Protein AF-A0A8H7QSV6-F1 (afdb_monomer_lite)

Secondary structure (DSSP, 8-state):
----HHHHHHTGGGSHHHHHHHHHHHHHHHHHHHHHHHHHHHHHHHHHHHHHHHHHHHHHHHHHHHHHHHHHHHHHHHHHHHHHHHHHHHHHHHHHHHHHHHHHHHHHHHHHHHHHHHHHHHHHH--S-TTTHHHHHHTT--S-S---S-HHHHHHHHHHHHHHHHHHSHHHHHHHHHHHHHHHHHHHHHHHHS--PPP----S------S-S---HHHHHHHHHHHHHHHHHHHHHHHHHHHHHHHHHHHHHHHHHHHHHHHHHHHHHHHHHHHHS---HHHHHHHHHHHHHHH-S--------HHHHHHHHHT-HHHHHHHHHHHHHHHHHHHHHHHHHHHHHHHHHHHHHHHHHHHHHHHHHHHHHHHHHHHHHHHHHHHHHHHHHHHHHHHHHHHHHHHHHHHHHHHHHHHHHHHHHHTTSTTHHHHHHHHIIIIIHHHHHHHHHHHHHHHHHTT--

Foldseek 3Di:
DDDDLVVLLVCLLVDPLNVLLVVVLVVLVVVLVVLVVVLVVVLVVLVVVQVVLLVVLLCLLCVLVVVLVVVQVVLLVVLVVLLVVQLVVLVVVLVVVLVVVVVVLVVVLVVVVCVLVVVVVVVVVPPDDCPVVCVVVCVVVVDDPDPDDDVVVVSVLLVVLSVVCSVPCPVVVNCLSVVLSVVLNVLSCVLRVPDHAPPLPDDPPSPSPDPGLADSVVLSVLSVVLSVVLVVLSVVLSVVSVVVSVVSSVVSSVVSVQLVVLLVVLVVVVVVVVVPDDDDPVVVVVSVVSNVVSNDPDDPDDDPDPVSVVVVVCVPVVNVSVVVSVVVVVVSVVVSVVVSVVSSVVSVVVSVVVVVVSVCSSCVPSVVSSVVSVVSSVVSSVSRVVSSLCSSLVSLLVSLVSVLVSLVVVVVVVLVSLCVSCNPHPCSVVVVVVCCVPPVVVSVVSSVVSVVSNVVSVVVD

Structure (mmCIF, N/CA/C/O backbone):
data_AF-A0A8H7QSV6-F1
#
_entry.id   AF-A0A8H7QSV6-F1
#
loop_
_atom_site.group_PDB
_atom_site.id
_atom_site.type_symbol
_atom_site.label_atom_id
_atom_site.label_alt_id
_atom_site.label_comp_id
_atom_site.label_asym_id
_atom_site.label_entity_id
_atom_site.label_seq_id
_atom_site.pdbx_PDB_ins_code
_atom_site.Cartn_x
_atom_site.Cartn_y
_atom_site.Cartn_z
_atom_site.occupancy
_atom_site.B_iso_or_equiv
_atom_site.auth_seq_id
_atom_site.auth_comp_id
_atom_site.auth_asym_id
_atom_site.auth_atom_id
_atom_site.pdbx_PDB_model_num
ATOM 1 N N . MET A 1 1 ? 55.128 -10.034 -59.366 1.00 36.50 1 MET A N 1
ATOM 2 C CA . MET A 1 1 ? 53.796 -10.329 -59.939 1.00 36.50 1 MET A CA 1
ATOM 3 C C . MET A 1 1 ? 52.989 -9.040 -59.970 1.00 36.50 1 MET A C 1
ATOM 5 O O . MET A 1 1 ? 52.664 -8.519 -58.913 1.00 36.50 1 MET A O 1
ATOM 9 N N . GLN A 1 2 ? 52.756 -8.463 -61.151 1.00 49.97 2 GLN A N 1
ATOM 10 C CA . GLN A 1 2 ? 51.868 -7.305 -61.301 1.00 49.97 2 GLN A CA 1
ATOM 11 C C . GLN A 1 2 ? 50.429 -7.823 -61.292 1.00 49.97 2 GLN A C 1
ATOM 13 O O . GLN A 1 2 ? 50.013 -8.460 -62.254 1.00 49.97 2 GLN A O 1
ATOM 18 N N . THR A 1 3 ? 49.705 -7.591 -60.197 1.00 59.19 3 THR A N 1
ATOM 19 C CA . THR A 1 3 ? 48.263 -7.856 -60.136 1.00 59.19 3 THR A CA 1
ATOM 20 C C . THR A 1 3 ? 47.551 -7.072 -61.230 1.00 59.19 3 THR A C 1
ATOM 22 O O . THR A 1 3 ? 47.857 -5.893 -61.458 1.00 59.19 3 THR A O 1
ATOM 25 N N . THR A 1 4 ? 46.637 -7.727 -61.942 1.00 71.88 4 THR A N 1
ATOM 26 C CA . THR A 1 4 ? 45.906 -7.091 -63.041 1.00 71.88 4 THR A CA 1
ATOM 27 C C . THR A 1 4 ? 44.959 -6.014 -62.496 1.00 71.88 4 THR A C 1
ATOM 29 O O . THR A 1 4 ? 44.537 -6.049 -61.339 1.00 71.88 4 THR A O 1
ATOM 32 N N . LEU A 1 5 ? 44.626 -5.005 -63.308 1.00 72.06 5 LEU A N 1
ATOM 33 C CA . LEU A 1 5 ? 43.745 -3.905 -62.886 1.00 72.06 5 LEU A CA 1
ATOM 34 C C . LEU A 1 5 ? 42.380 -4.421 -62.385 1.00 72.06 5 LEU A C 1
ATOM 36 O O . LEU A 1 5 ? 41.827 -3.885 -61.427 1.00 72.06 5 LEU A O 1
ATOM 40 N N . ASN A 1 6 ? 41.886 -5.502 -62.994 1.00 76.69 6 ASN A N 1
ATOM 41 C CA . ASN A 1 6 ? 40.630 -6.152 -62.629 1.00 76.69 6 ASN A CA 1
ATOM 42 C C . ASN A 1 6 ? 40.691 -6.791 -61.233 1.00 76.69 6 ASN A C 1
ATOM 44 O O . ASN A 1 6 ? 39.751 -6.632 -60.459 1.00 76.69 6 ASN A O 1
ATOM 48 N N . GLU A 1 7 ? 41.807 -7.431 -60.869 1.00 79.19 7 GLU A N 1
ATOM 49 C CA . GLU A 1 7 ? 42.018 -7.974 -59.517 1.00 79.19 7 GLU A CA 1
ATOM 50 C C . GLU A 1 7 ? 42.011 -6.866 -58.456 1.00 79.19 7 GLU A C 1
ATOM 52 O O . GLU A 1 7 ? 41.435 -7.028 -57.383 1.00 79.19 7 GLU A O 1
ATOM 57 N N . ARG A 1 8 ? 42.600 -5.701 -58.762 1.00 75.38 8 ARG A N 1
ATOM 58 C CA . ARG A 1 8 ? 42.625 -4.556 -57.835 1.00 75.38 8 ARG A CA 1
ATOM 59 C C . ARG A 1 8 ? 41.249 -3.924 -57.638 1.00 75.38 8 ARG A C 1
ATOM 61 O O . ARG A 1 8 ? 40.954 -3.485 -56.533 1.00 75.38 8 ARG A O 1
ATOM 68 N N . TYR A 1 9 ? 40.404 -3.899 -58.669 1.00 79.69 9 TYR A N 1
ATOM 69 C CA . TYR A 1 9 ? 39.012 -3.463 -58.524 1.00 79.69 9 TYR A CA 1
ATOM 70 C C . TYR A 1 9 ? 38.166 -4.467 -57.742 1.00 79.69 9 TYR A C 1
ATOM 72 O O . TYR A 1 9 ? 37.384 -4.056 -56.890 1.00 79.69 9 TYR A O 1
ATOM 80 N N . ALA A 1 10 ? 38.362 -5.768 -57.971 1.00 80.50 10 ALA A N 1
ATOM 81 C CA . ALA A 1 10 ? 37.677 -6.814 -57.213 1.00 80.50 10 ALA A CA 1
ATOM 82 C C . ALA A 1 10 ? 38.023 -6.780 -55.711 1.00 80.50 10 ALA A C 1
ATOM 84 O O . ALA A 1 10 ? 37.193 -7.148 -54.886 1.00 80.50 10 ALA A O 1
ATOM 85 N N . LEU A 1 11 ? 39.218 -6.299 -55.354 1.00 82.38 11 LEU A N 1
ATOM 86 C CA . LEU A 1 11 ? 39.685 -6.133 -53.972 1.00 82.38 11 LEU A CA 1
ATOM 87 C C . LEU A 1 11 ? 39.457 -4.722 -53.399 1.00 82.38 11 LEU A C 1
ATOM 89 O O . LEU A 1 11 ? 39.794 -4.481 -52.243 1.00 82.38 11 LEU A O 1
ATOM 93 N N . ALA A 1 12 ? 38.877 -3.786 -54.160 1.00 77.31 12 ALA A N 1
ATOM 94 C CA . ALA A 1 12 ? 38.715 -2.394 -53.721 1.00 77.31 12 ALA A CA 1
ATOM 95 C C . ALA A 1 12 ? 37.784 -2.246 -52.501 1.00 77.31 12 ALA A C 1
ATOM 97 O O . ALA A 1 12 ? 37.922 -1.295 -51.733 1.00 77.31 12 ALA A O 1
ATOM 98 N N . TRP A 1 13 ? 36.864 -3.196 -52.305 1.00 79.06 13 TRP A N 1
ATOM 99 C CA . TRP A 1 13 ? 35.974 -3.246 -51.143 1.00 79.06 13 TRP A CA 1
ATOM 100 C C . TRP A 1 13 ? 36.637 -3.835 -49.891 1.00 79.06 13 TRP A C 1
ATOM 102 O O . TRP A 1 13 ? 36.079 -3.689 -48.810 1.00 79.06 13 TRP A O 1
ATOM 112 N N . LEU A 1 14 ? 37.801 -4.483 -50.010 1.00 81.81 14 LEU A N 1
ATOM 113 C CA . LEU A 1 14 ? 38.528 -5.120 -48.903 1.00 81.81 14 LEU A CA 1
ATOM 114 C C . LEU A 1 14 ? 39.577 -4.174 -48.281 1.00 81.81 14 LEU A C 1
ATOM 116 O O . LEU A 1 14 ? 40.577 -4.605 -47.709 1.00 81.81 14 LEU A O 1
ATOM 120 N N . GLU A 1 15 ? 39.392 -2.866 -48.442 1.00 81.88 15 GLU A N 1
ATOM 121 C CA . GLU A 1 15 ? 40.263 -1.865 -47.839 1.00 81.88 15 GLU A CA 1
ATOM 122 C C . GLU A 1 15 ? 40.109 -1.853 -46.304 1.00 81.88 15 GLU A C 1
ATOM 124 O O . GLU A 1 15 ? 39.052 -2.149 -45.752 1.00 81.88 15 GLU A O 1
ATOM 129 N N . ILE A 1 16 ? 41.157 -1.457 -45.582 1.00 79.75 16 ILE A N 1
ATOM 130 C CA . ILE A 1 16 ? 41.130 -1.332 -44.113 1.00 79.75 16 ILE A CA 1
ATOM 131 C C . ILE A 1 16 ? 39.968 -0.424 -43.656 1.00 79.75 16 ILE A C 1
ATOM 133 O O . ILE A 1 16 ? 39.284 -0.723 -42.676 1.00 79.75 16 ILE A O 1
ATOM 137 N N . SER A 1 17 ? 39.698 0.644 -44.412 1.00 77.62 17 SER A N 1
ATOM 138 C CA . SER A 1 17 ? 38.621 1.604 -44.162 1.00 77.62 17 SER A CA 1
ATOM 139 C C . SER A 1 17 ? 37.228 0.958 -44.217 1.00 77.62 17 SER A C 1
ATOM 141 O O . SER A 1 17 ? 36.413 1.173 -43.324 1.00 77.62 17 SER A O 1
ATOM 143 N N . THR A 1 18 ? 36.943 0.104 -45.201 1.00 83.75 18 THR A N 1
ATOM 144 C CA . THR A 1 18 ? 35.629 -0.550 -45.344 1.00 83.75 18 THR A CA 1
ATOM 145 C C . THR A 1 18 ? 35.414 -1.647 -44.303 1.00 83.75 18 THR A C 1
ATOM 147 O O . THR A 1 18 ? 34.322 -1.744 -43.747 1.00 83.75 18 THR A O 1
ATOM 150 N N . ILE A 1 19 ? 36.458 -2.415 -43.967 1.00 84.31 19 ILE A N 1
ATOM 151 C CA . ILE A 1 19 ? 36.407 -3.424 -42.895 1.00 84.31 19 ILE A CA 1
ATOM 152 C C . ILE A 1 19 ? 36.105 -2.759 -41.546 1.00 84.31 19 ILE A C 1
ATOM 154 O O . ILE A 1 19 ? 35.272 -3.258 -40.793 1.00 84.31 19 ILE A O 1
ATOM 158 N N . SER A 1 20 ? 36.726 -1.613 -41.249 1.00 81.81 20 SER A N 1
ATOM 159 C CA . SER A 1 20 ? 36.455 -0.877 -40.005 1.00 81.81 20 SER A CA 1
ATOM 160 C C . SER A 1 20 ? 35.022 -0.341 -39.915 1.00 81.81 20 SER A C 1
ATOM 162 O O . SER A 1 20 ? 34.410 -0.392 -38.854 1.00 81.81 20 SER A O 1
ATOM 164 N N . ILE A 1 21 ? 34.441 0.128 -41.025 1.00 84.62 21 ILE A N 1
ATOM 165 C CA . ILE A 1 21 ? 33.048 0.590 -41.029 1.00 84.62 21 ILE A CA 1
ATOM 166 C C . ILE A 1 21 ? 32.103 -0.598 -40.828 1.00 84.62 21 ILE A C 1
ATOM 168 O O . ILE A 1 21 ? 31.127 -0.489 -40.087 1.00 84.62 21 ILE A O 1
ATOM 172 N N . LEU A 1 22 ? 32.417 -1.756 -41.417 1.00 86.62 22 LEU A N 1
ATOM 173 C CA . LEU A 1 22 ? 31.628 -2.974 -41.249 1.00 86.62 22 LEU A CA 1
ATOM 174 C C . LEU A 1 22 ? 31.591 -3.449 -39.786 1.00 86.62 22 LEU A C 1
ATOM 176 O O . LEU A 1 22 ? 30.530 -3.850 -39.307 1.00 86.62 22 LEU A O 1
ATOM 180 N N . THR A 1 23 ? 32.707 -3.374 -39.052 1.00 85.38 23 THR A N 1
ATOM 181 C CA . THR A 1 23 ? 32.726 -3.741 -37.624 1.00 85.38 23 THR A CA 1
ATOM 182 C C . THR A 1 23 ? 31.916 -2.769 -36.767 1.00 85.38 23 THR A C 1
ATOM 184 O O . THR A 1 23 ? 31.220 -3.213 -35.853 1.00 85.38 23 THR A O 1
ATOM 187 N N . VAL A 1 24 ? 31.927 -1.468 -37.088 1.00 85.56 24 VAL A N 1
ATOM 188 C CA . VAL A 1 24 ? 31.071 -0.466 -36.426 1.00 85.56 24 VAL A CA 1
ATOM 189 C C . VAL A 1 24 ? 29.594 -0.718 -36.735 1.00 85.56 24 VAL A C 1
ATOM 191 O O . VAL A 1 24 ? 28.768 -0.692 -35.833 1.00 85.56 24 VAL A O 1
ATOM 194 N N . ILE A 1 25 ? 29.234 -1.035 -37.980 1.00 89.19 25 ILE A N 1
ATOM 195 C CA . ILE A 1 25 ? 27.853 -1.408 -38.323 1.00 89.19 25 ILE A CA 1
ATOM 196 C C . ILE A 1 25 ? 27.409 -2.632 -37.504 1.00 89.19 25 ILE A C 1
ATOM 198 O O . ILE A 1 25 ? 26.314 -2.633 -36.942 1.00 89.19 25 ILE A O 1
ATOM 202 N N . GLY A 1 26 ? 28.273 -3.644 -37.372 1.00 89.31 26 GLY A N 1
ATOM 203 C CA . GLY A 1 26 ? 28.017 -4.812 -36.528 1.00 89.31 26 GLY A CA 1
ATOM 204 C C . GLY A 1 26 ? 27.755 -4.455 -35.060 1.00 89.31 26 GLY A C 1
ATOM 205 O O . GLY A 1 26 ? 26.821 -4.986 -34.456 1.00 89.31 26 GLY A O 1
ATOM 206 N N . SER A 1 27 ? 28.515 -3.516 -34.486 1.00 87.44 27 SER A N 1
ATOM 207 C CA . SER A 1 27 ? 28.280 -3.063 -33.110 1.00 87.44 27 SER A CA 1
ATOM 208 C C . SER A 1 27 ? 26.984 -2.254 -32.959 1.00 87.44 27 SER A C 1
ATOM 210 O O . SER A 1 27 ? 26.317 -2.378 -31.933 1.00 87.44 27 SER A O 1
ATOM 212 N N . LEU A 1 28 ? 26.547 -1.506 -33.981 1.00 89.50 28 LEU A N 1
ATOM 213 C CA . LEU A 1 28 ? 25.236 -0.836 -33.967 1.00 89.50 28 LEU A CA 1
ATOM 214 C C . LEU A 1 28 ? 24.073 -1.832 -33.964 1.00 89.50 28 LEU A C 1
ATOM 216 O O . LEU A 1 28 ? 23.108 -1.645 -33.221 1.00 89.50 28 LEU A O 1
ATOM 220 N N . PHE A 1 29 ? 24.168 -2.920 -34.733 1.00 92.00 29 PHE A N 1
ATOM 221 C CA . PHE A 1 29 ? 23.176 -3.999 -34.671 1.00 92.00 29 PHE A CA 1
ATOM 222 C C . PHE A 1 29 ? 23.127 -4.648 -33.285 1.00 92.00 29 PHE A C 1
ATOM 224 O O . PHE A 1 29 ? 22.042 -4.926 -32.770 1.00 92.00 29 PHE A O 1
ATOM 231 N N . TYR A 1 30 ? 24.285 -4.820 -32.643 1.00 91.50 30 TYR A N 1
ATOM 232 C CA . TYR A 1 30 ? 24.346 -5.283 -31.260 1.00 91.50 30 TYR A CA 1
ATOM 233 C C . TYR A 1 30 ? 23.627 -4.316 -30.304 1.00 91.50 30 TYR A C 1
ATOM 235 O O . TYR A 1 30 ? 22.862 -4.760 -29.449 1.00 91.50 30 TYR A O 1
ATOM 243 N N . ILE A 1 31 ? 23.782 -2.997 -30.467 1.00 89.50 31 ILE A N 1
ATOM 244 C CA . ILE A 1 31 ? 23.054 -1.996 -29.664 1.00 89.50 31 ILE A CA 1
ATOM 245 C C . ILE A 1 31 ? 21.534 -2.125 -29.852 1.00 89.50 31 ILE A C 1
ATOM 247 O O . ILE A 1 31 ? 20.810 -2.150 -28.860 1.00 89.50 31 ILE A O 1
ATOM 251 N N . ILE A 1 32 ? 21.036 -2.284 -31.085 1.00 92.69 32 ILE A N 1
ATOM 252 C CA . ILE A 1 32 ? 19.597 -2.500 -31.348 1.00 92.69 32 ILE A CA 1
ATOM 253 C C . ILE A 1 32 ? 19.089 -3.752 -30.626 1.00 92.69 32 ILE A C 1
ATOM 255 O O . ILE A 1 32 ? 18.009 -3.730 -30.026 1.00 92.69 32 ILE A O 1
ATOM 259 N N . SER A 1 33 ? 19.866 -4.838 -30.657 1.00 94.62 33 SER A N 1
ATOM 260 C CA . SER A 1 33 ? 19.524 -6.066 -29.937 1.00 94.62 33 SER A CA 1
ATOM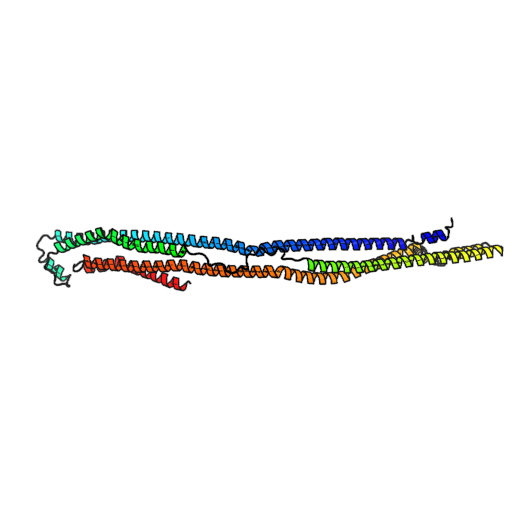 261 C C . SER A 1 33 ? 19.443 -5.823 -28.431 1.00 94.62 33 SER A C 1
ATOM 263 O O . SER A 1 33 ? 18.470 -6.238 -27.811 1.00 94.62 33 SER A O 1
ATOM 265 N N . ASN A 1 34 ? 20.409 -5.108 -27.844 1.00 92.62 34 ASN A N 1
ATOM 266 C CA . ASN A 1 34 ? 20.394 -4.788 -26.413 1.00 92.62 34 ASN A CA 1
ATOM 267 C C . ASN A 1 34 ? 19.209 -3.907 -26.021 1.00 92.62 34 ASN A C 1
ATOM 269 O O . ASN A 1 34 ? 18.576 -4.183 -25.006 1.00 92.62 34 ASN A O 1
ATOM 273 N N . ILE A 1 35 ? 18.874 -2.896 -26.832 1.00 91.75 35 ILE A N 1
ATOM 274 C CA . ILE A 1 35 ? 17.677 -2.069 -26.619 1.00 91.75 35 ILE A CA 1
ATOM 275 C C . ILE A 1 35 ? 16.440 -2.971 -26.602 1.00 91.75 35 ILE A C 1
ATOM 277 O O . ILE A 1 35 ? 15.655 -2.914 -25.667 1.00 91.75 35 ILE A O 1
ATOM 281 N N . THR A 1 36 ? 16.299 -3.870 -27.578 1.00 94.50 36 THR A N 1
ATOM 282 C CA . THR A 1 36 ? 15.150 -4.792 -27.652 1.00 94.50 36 THR A CA 1
ATOM 283 C C . THR A 1 36 ? 15.052 -5.686 -26.411 1.00 94.50 36 THR A C 1
ATOM 285 O O . THR A 1 36 ? 13.977 -5.822 -25.823 1.00 94.50 36 THR A O 1
ATOM 288 N N . THR A 1 37 ? 16.172 -6.269 -25.977 1.00 96.12 37 THR A N 1
ATOM 289 C CA . THR A 1 37 ? 16.228 -7.118 -24.778 1.00 96.12 37 THR A CA 1
ATOM 290 C C . THR A 1 37 ? 15.876 -6.328 -23.518 1.00 96.12 37 THR A C 1
ATOM 292 O O . THR A 1 37 ? 15.079 -6.792 -22.703 1.00 96.12 37 THR A O 1
ATOM 295 N N . PHE A 1 38 ? 16.418 -5.118 -23.368 1.00 92.94 38 PHE A N 1
ATOM 296 C CA . PHE A 1 38 ? 16.143 -4.246 -22.227 1.00 92.94 38 PHE A CA 1
ATOM 297 C C . PHE A 1 38 ? 14.671 -3.820 -22.162 1.00 92.94 38 PHE A C 1
ATOM 299 O O . PHE A 1 38 ? 14.060 -3.864 -21.092 1.00 92.94 38 PHE A O 1
ATOM 306 N N . MET A 1 39 ? 14.081 -3.462 -23.304 1.00 93.88 39 MET A N 1
ATOM 307 C CA . MET A 1 39 ? 12.678 -3.048 -23.376 1.00 93.88 39 MET A CA 1
ATOM 308 C C . MET A 1 39 ? 11.735 -4.225 -23.125 1.00 93.88 39 MET A C 1
ATOM 310 O O . MET A 1 39 ? 10.770 -4.084 -22.381 1.00 93.88 39 MET A O 1
ATOM 314 N N . THR A 1 40 ? 12.059 -5.421 -23.624 1.00 94.81 40 THR A N 1
ATOM 315 C CA . THR A 1 40 ? 11.305 -6.651 -23.315 1.00 94.81 40 THR A CA 1
ATOM 316 C C . THR A 1 40 ? 11.346 -6.981 -21.822 1.00 94.81 40 THR A C 1
ATOM 318 O O . THR A 1 40 ? 10.309 -7.258 -21.222 1.00 94.81 40 THR A O 1
ATOM 321 N N . GLY A 1 41 ? 12.522 -6.882 -21.191 1.00 95.56 41 GLY A N 1
ATOM 322 C CA . GLY A 1 41 ? 12.648 -7.051 -19.742 1.00 95.56 41 GLY A CA 1
ATOM 323 C C . GLY A 1 41 ? 11.861 -6.000 -18.955 1.00 95.56 41 GLY A C 1
ATOM 324 O O . GLY A 1 41 ? 11.259 -6.314 -17.932 1.00 95.56 41 GLY A O 1
ATOM 325 N N . SER A 1 42 ? 11.819 -4.763 -19.449 1.00 93.50 42 SER A N 1
ATOM 326 C CA . SER A 1 42 ? 11.044 -3.680 -18.838 1.00 93.50 42 SER A CA 1
ATOM 327 C C . SER A 1 42 ? 9.533 -3.916 -18.940 1.00 93.50 42 SER A C 1
ATOM 329 O O . SER A 1 42 ? 8.851 -3.750 -17.934 1.00 93.50 42 SER A O 1
ATOM 331 N N . ARG A 1 43 ? 9.011 -4.401 -20.079 1.00 94.25 43 ARG A N 1
ATOM 332 C CA . ARG A 1 43 ? 7.589 -4.786 -20.225 1.00 94.25 43 ARG A CA 1
ATOM 333 C C . ARG A 1 43 ? 7.175 -5.846 -19.204 1.00 94.25 43 ARG A C 1
ATOM 335 O O . ARG A 1 43 ? 6.224 -5.638 -18.462 1.00 94.25 43 ARG A O 1
ATOM 342 N N . SER A 1 44 ? 7.952 -6.924 -19.095 1.00 94.00 44 SER A N 1
ATOM 343 C CA . SER A 1 44 ? 7.680 -7.996 -18.124 1.00 94.00 44 SER A CA 1
ATOM 344 C C . SER A 1 44 ? 7.706 -7.496 -16.672 1.00 94.00 44 SER A C 1
ATOM 346 O O . SER A 1 44 ? 6.887 -7.907 -15.849 1.00 94.00 44 SER A O 1
ATOM 348 N N . ARG A 1 45 ? 8.602 -6.552 -16.344 1.00 93.56 45 ARG A N 1
ATOM 349 C CA . ARG A 1 45 ? 8.612 -5.908 -15.020 1.00 93.56 45 ARG A CA 1
ATOM 350 C C . ARG A 1 45 ? 7.352 -5.087 -14.766 1.00 93.56 45 ARG A C 1
ATOM 352 O O . ARG A 1 45 ? 6.867 -5.112 -13.641 1.00 93.56 45 ARG A O 1
ATOM 359 N N . LEU A 1 46 ? 6.825 -4.381 -15.768 1.00 93.00 46 LEU A N 1
ATOM 360 C CA . LEU A 1 46 ? 5.576 -3.626 -15.622 1.00 93.00 46 LEU A CA 1
ATOM 361 C C . LEU A 1 46 ? 4.389 -4.546 -15.331 1.00 93.00 46 LEU A C 1
ATOM 363 O O . LEU A 1 46 ? 3.593 -4.237 -14.449 1.00 93.00 46 LEU A O 1
ATOM 367 N N . GLU A 1 47 ? 4.306 -5.691 -16.006 1.00 92.44 47 GLU A N 1
ATOM 368 C CA . GLU A 1 47 ? 3.290 -6.714 -15.719 1.00 92.44 47 GLU A CA 1
ATOM 369 C C . GLU A 1 47 ? 3.427 -7.240 -14.286 1.00 92.44 47 GLU A C 1
ATOM 371 O O . GLU A 1 47 ? 2.464 -7.215 -13.529 1.00 92.44 47 GLU A O 1
ATOM 376 N N . THR A 1 48 ? 4.648 -7.578 -13.857 1.00 93.19 48 THR A N 1
ATOM 377 C CA . THR A 1 48 ? 4.905 -8.057 -12.485 1.00 93.19 48 THR A CA 1
ATOM 378 C C . THR A 1 48 ? 4.541 -7.011 -11.423 1.00 93.19 48 THR A C 1
ATOM 380 O O . THR A 1 48 ? 3.994 -7.342 -10.371 1.00 93.19 48 THR A O 1
ATOM 383 N N . VAL A 1 49 ? 4.839 -5.730 -11.674 1.00 91.69 49 VAL A N 1
ATOM 384 C CA . VAL A 1 49 ? 4.432 -4.632 -10.781 1.00 91.69 49 VAL A CA 1
ATOM 385 C C . VAL A 1 49 ? 2.908 -4.545 -10.715 1.00 91.69 49 VAL A C 1
ATOM 387 O O . VAL A 1 49 ? 2.357 -4.364 -9.633 1.00 91.69 49 VAL A O 1
ATOM 390 N N . CYS A 1 50 ? 2.227 -4.718 -11.845 1.00 91.00 50 CYS A N 1
ATOM 391 C CA . CYS A 1 50 ? 0.773 -4.690 -11.912 1.00 91.00 50 CYS A CA 1
ATOM 392 C C . CYS A 1 50 ? 0.133 -5.859 -11.148 1.00 91.00 50 CYS A C 1
ATOM 394 O O . CYS A 1 50 ? -0.805 -5.646 -10.380 1.00 91.00 50 CYS A O 1
ATOM 396 N N . ASP A 1 51 ? 0.703 -7.061 -11.249 1.00 90.75 51 ASP A N 1
ATOM 397 C CA . ASP A 1 51 ? 0.293 -8.227 -10.457 1.00 90.75 51 ASP A CA 1
ATOM 398 C C . ASP A 1 51 ? 0.475 -7.980 -8.955 1.00 90.75 51 ASP A C 1
ATOM 400 O O . ASP A 1 51 ? -0.411 -8.278 -8.153 1.00 90.75 51 ASP A O 1
ATOM 404 N N . SER A 1 52 ? 1.596 -7.365 -8.561 1.00 89.94 52 SER A N 1
ATOM 405 C CA . SER A 1 52 ? 1.840 -6.984 -7.167 1.00 89.94 52 SER A CA 1
ATOM 406 C C . SER A 1 52 ? 0.833 -5.946 -6.665 1.00 89.94 52 SER A C 1
ATOM 408 O O . SER A 1 52 ? 0.399 -6.028 -5.513 1.00 89.94 52 SER A O 1
ATOM 410 N N . ILE A 1 53 ? 0.458 -4.972 -7.501 1.00 89.31 53 ILE A N 1
ATOM 411 C CA . ILE A 1 53 ? -0.569 -3.977 -7.169 1.00 89.31 53 ILE A CA 1
ATOM 412 C C . ILE A 1 53 ? -1.927 -4.661 -7.018 1.00 89.31 53 ILE A C 1
ATOM 414 O O . ILE A 1 53 ? -2.597 -4.404 -6.026 1.00 89.31 53 ILE A O 1
ATOM 418 N N . ASN A 1 54 ? -2.304 -5.563 -7.927 1.00 88.19 54 ASN A N 1
ATOM 419 C CA . ASN A 1 54 ? -3.558 -6.319 -7.849 1.00 88.19 54 ASN A CA 1
ATOM 420 C C . ASN A 1 54 ? -3.632 -7.194 -6.589 1.00 88.19 54 ASN A C 1
ATOM 422 O O . ASN A 1 54 ? -4.648 -7.211 -5.899 1.00 88.19 54 ASN A O 1
ATOM 426 N N . ALA A 1 55 ? -2.545 -7.882 -6.236 1.00 87.56 55 ALA A N 1
ATOM 427 C CA . ALA A 1 55 ? -2.492 -8.681 -5.014 1.00 87.56 55 ALA A CA 1
ATOM 428 C C . ALA A 1 55 ? -2.617 -7.810 -3.751 1.00 87.56 55 ALA A C 1
ATOM 430 O O . ALA A 1 55 ? -3.334 -8.160 -2.813 1.00 87.56 55 ALA A O 1
ATOM 431 N N . THR A 1 56 ? -1.939 -6.660 -3.731 1.00 87.19 56 THR A N 1
ATOM 432 C CA . THR A 1 56 ? -1.963 -5.735 -2.588 1.00 87.19 56 THR A CA 1
ATOM 433 C C . THR A 1 56 ? -3.317 -5.039 -2.462 1.00 87.19 56 THR A C 1
ATOM 435 O O . THR A 1 56 ? -3.861 -4.944 -1.361 1.00 87.19 56 THR A O 1
ATOM 438 N N . SER A 1 57 ? -3.897 -4.592 -3.578 1.00 86.00 57 SER A N 1
ATOM 439 C CA . SER A 1 57 ? -5.211 -3.950 -3.598 1.00 86.00 57 SER A CA 1
ATOM 440 C C . SER A 1 57 ? -6.298 -4.922 -3.150 1.00 86.00 57 SER A C 1
ATOM 442 O O . SER A 1 57 ? -7.133 -4.536 -2.340 1.00 86.00 57 SER A O 1
ATOM 444 N N . ALA A 1 58 ? -6.240 -6.194 -3.558 1.00 82.69 58 ALA A N 1
ATOM 445 C CA . ALA A 1 58 ? -7.166 -7.224 -3.092 1.00 82.69 58 ALA A CA 1
ATOM 446 C C . ALA A 1 58 ? -7.082 -7.443 -1.571 1.00 82.69 58 ALA A C 1
ATOM 448 O O . ALA A 1 58 ? -8.110 -7.550 -0.903 1.00 82.69 58 ALA A O 1
ATOM 449 N N . GLN A 1 59 ? -5.875 -7.467 -0.994 1.00 84.31 59 GLN A N 1
ATOM 450 C CA . GLN A 1 59 ? -5.712 -7.584 0.461 1.00 84.31 59 GLN A CA 1
ATOM 451 C C . GLN A 1 59 ? -6.296 -6.377 1.200 1.00 84.31 59 GLN A C 1
ATOM 453 O O . GLN A 1 59 ? -7.026 -6.550 2.174 1.00 84.31 59 GLN A O 1
ATOM 458 N N . ILE A 1 60 ? -6.013 -5.162 0.727 1.00 84.44 60 ILE A N 1
ATOM 459 C CA . ILE A 1 60 ? -6.487 -3.926 1.363 1.00 84.44 60 ILE A CA 1
ATOM 460 C C . ILE A 1 60 ? -8.000 -3.761 1.197 1.00 84.44 60 ILE A C 1
ATOM 462 O O . ILE A 1 60 ? -8.671 -3.333 2.130 1.00 84.44 60 ILE A O 1
ATOM 466 N N . TYR A 1 61 ? -8.548 -4.143 0.045 1.00 81.38 61 TYR A N 1
ATOM 467 C CA . TYR A 1 61 ? -9.984 -4.107 -0.215 1.00 81.38 61 TYR A CA 1
ATOM 468 C C . TYR A 1 61 ? -10.754 -5.074 0.692 1.00 81.38 61 TYR A C 1
ATOM 470 O O . TYR A 1 61 ? -11.802 -4.723 1.228 1.00 81.38 61 TYR A O 1
ATOM 478 N N . ASN A 1 62 ? -10.213 -6.275 0.917 1.00 80.06 62 ASN A N 1
ATOM 479 C CA . ASN A 1 62 ? -10.859 -7.292 1.746 1.00 80.06 62 ASN A CA 1
ATOM 480 C C . ASN A 1 62 ? -10.622 -7.091 3.255 1.00 80.06 62 ASN A C 1
ATOM 482 O O . ASN A 1 62 ? -11.418 -7.576 4.063 1.00 80.06 62 ASN A O 1
ATOM 486 N N . ALA A 1 63 ? -9.575 -6.366 3.662 1.00 86.56 63 ALA A N 1
ATOM 487 C CA . ALA A 1 63 ? -9.231 -6.153 5.071 1.00 86.56 63 ALA A CA 1
ATOM 488 C C . ALA A 1 63 ? -10.369 -5.544 5.925 1.00 86.56 63 ALA A C 1
ATOM 490 O O . ALA A 1 63 ? -10.612 -6.075 7.012 1.00 86.56 63 ALA A O 1
ATOM 491 N N . PRO A 1 64 ? -11.113 -4.510 5.472 1.00 85.88 64 PRO A N 1
ATOM 492 C CA . PRO A 1 64 ? -12.274 -3.988 6.193 1.00 85.88 64 PRO A CA 1
ATOM 493 C C . PRO A 1 64 ? -13.320 -5.054 6.534 1.00 85.88 64 PRO A C 1
ATOM 495 O O . PRO A 1 64 ? -13.819 -5.079 7.653 1.00 85.88 64 PRO A O 1
ATOM 498 N N . SER A 1 65 ? -13.618 -5.970 5.610 1.00 82.50 65 SER A N 1
ATOM 499 C CA . SER A 1 65 ? -14.626 -7.018 5.828 1.00 82.50 65 SER A CA 1
ATOM 500 C C . SER A 1 65 ? -14.211 -8.025 6.903 1.00 82.50 65 SER A C 1
ATOM 502 O O . SER A 1 65 ? -15.011 -8.401 7.761 1.00 82.50 65 SER A O 1
ATOM 504 N N . ILE A 1 66 ? -12.930 -8.409 6.899 1.00 86.81 66 ILE A N 1
ATOM 505 C CA . ILE A 1 66 ? -12.341 -9.309 7.893 1.00 86.81 66 ILE A CA 1
ATOM 506 C C . ILE A 1 66 ? -12.356 -8.632 9.264 1.00 86.81 66 ILE A C 1
ATOM 508 O O . ILE A 1 66 ? -12.763 -9.248 10.250 1.00 86.81 66 ILE A O 1
ATOM 512 N N . LEU A 1 67 ? -11.950 -7.359 9.315 1.00 88.31 67 LEU A N 1
ATOM 513 C CA . LEU A 1 67 ? -11.964 -6.562 10.537 1.00 88.31 67 LEU A CA 1
ATOM 514 C C . LEU A 1 67 ? -13.385 -6.425 11.088 1.00 88.31 67 LEU A C 1
ATOM 516 O O . LEU A 1 67 ? -13.595 -6.678 12.267 1.00 88.31 67 LEU A O 1
ATOM 520 N N . LEU A 1 68 ? -14.362 -6.103 10.238 1.00 88.62 68 LEU A N 1
ATOM 521 C CA . LEU A 1 68 ? -15.760 -5.968 10.634 1.00 88.62 68 LEU A CA 1
ATOM 522 C C . LEU A 1 68 ? -16.298 -7.266 11.249 1.00 88.62 68 LEU A C 1
ATOM 524 O O . LEU A 1 68 ? -16.891 -7.222 12.323 1.00 88.62 68 LEU A O 1
ATOM 528 N N . ASN A 1 69 ? -16.051 -8.421 10.622 1.00 87.81 69 ASN A N 1
ATOM 529 C CA . ASN A 1 69 ? -16.481 -9.712 11.164 1.00 87.81 69 ASN A CA 1
ATOM 530 C C . ASN A 1 69 ? -15.829 -10.008 12.528 1.00 87.81 69 ASN A C 1
ATOM 532 O O . ASN A 1 69 ? -16.506 -10.407 13.475 1.00 87.81 69 ASN A O 1
ATOM 536 N N . ALA A 1 70 ? -14.524 -9.751 12.664 1.00 89.94 70 ALA A N 1
ATOM 537 C CA . ALA A 1 70 ? -13.824 -9.903 13.940 1.00 89.94 70 ALA A CA 1
ATOM 538 C C . ALA A 1 70 ? -14.398 -8.975 15.028 1.00 89.94 70 ALA A C 1
ATOM 540 O O . ALA A 1 70 ? -14.609 -9.401 16.167 1.00 89.94 70 ALA A O 1
ATOM 541 N N . THR A 1 71 ? -14.708 -7.726 14.676 1.00 90.75 71 THR A N 1
ATOM 542 C CA . THR A 1 71 ? -15.324 -6.759 15.589 1.00 90.75 71 THR A CA 1
ATOM 543 C C . THR A 1 71 ? -16.740 -7.171 15.983 1.00 90.75 71 THR A C 1
ATOM 545 O O . THR A 1 71 ? -17.069 -7.095 17.164 1.00 90.75 71 THR A O 1
ATOM 548 N N . MET A 1 72 ? -17.562 -7.672 15.053 1.00 90.19 72 MET A N 1
ATOM 549 C CA . MET A 1 72 ? -18.901 -8.196 15.364 1.00 90.19 72 MET A CA 1
ATOM 550 C C . MET A 1 72 ? -18.835 -9.309 16.417 1.00 90.19 72 MET A C 1
ATOM 552 O O . MET A 1 72 ? -19.564 -9.261 17.407 1.00 90.19 72 MET A O 1
ATOM 556 N N . VAL A 1 73 ? -17.917 -10.269 16.258 1.00 91.19 73 VAL A N 1
ATOM 557 C CA . VAL A 1 73 ? -17.713 -11.351 17.238 1.00 91.19 73 VAL A CA 1
ATOM 558 C C . VAL A 1 73 ? -17.297 -10.798 18.606 1.00 91.19 73 VAL A C 1
ATOM 560 O O . VAL A 1 73 ? -17.828 -11.228 19.635 1.00 91.19 73 VAL A O 1
ATOM 563 N N . SER A 1 74 ? -16.394 -9.813 18.641 1.00 91.25 74 SER A N 1
ATOM 564 C CA . SER A 1 74 ? -15.987 -9.157 19.891 1.00 91.25 74 SER A CA 1
ATOM 565 C C . SER A 1 74 ? -17.149 -8.423 20.569 1.00 91.25 74 SER A C 1
ATOM 567 O O . SER A 1 74 ? -17.270 -8.491 21.790 1.00 91.25 74 SER A O 1
ATOM 569 N N . MET A 1 75 ? -18.017 -7.752 19.805 1.00 90.00 75 MET A N 1
ATOM 570 C CA . MET A 1 75 ? -19.174 -7.022 20.341 1.00 90.00 75 MET A CA 1
ATOM 571 C C . MET A 1 75 ? -20.224 -7.967 20.929 1.00 90.00 75 MET A C 1
ATOM 573 O O . MET A 1 75 ? -20.714 -7.731 22.032 1.00 90.00 75 MET A O 1
ATOM 577 N N . VAL A 1 76 ? -20.518 -9.082 20.253 1.00 90.62 76 VAL A N 1
ATOM 578 C CA . VAL A 1 76 ? -21.416 -10.121 20.788 1.00 90.62 76 VAL A CA 1
ATOM 579 C C . VAL A 1 76 ? -20.842 -10.716 22.076 1.00 90.62 76 VAL A C 1
ATOM 581 O O . VAL A 1 76 ? -21.547 -10.813 23.080 1.00 90.62 76 VAL A O 1
ATOM 584 N N . THR A 1 77 ? -19.541 -11.012 22.092 1.00 92.19 77 THR A N 1
ATOM 585 C CA . THR A 1 77 ? -18.847 -11.511 23.291 1.00 92.19 77 THR A CA 1
ATOM 586 C C . THR A 1 77 ? -18.893 -10.496 24.441 1.00 92.19 77 THR A C 1
ATOM 588 O O . THR A 1 77 ? -19.072 -10.867 25.604 1.00 92.19 77 THR A O 1
ATOM 591 N N . ALA A 1 78 ? -18.748 -9.199 24.148 1.00 91.12 78 ALA A N 1
ATOM 592 C CA . ALA A 1 78 ? -18.871 -8.137 25.144 1.00 91.12 78 ALA A CA 1
ATOM 593 C C . ALA A 1 78 ? -20.289 -8.086 25.734 1.00 91.12 78 ALA A C 1
ATOM 595 O O . ALA A 1 78 ? -20.426 -8.064 26.959 1.00 91.12 78 ALA A O 1
ATOM 596 N N . LYS A 1 79 ? -21.329 -8.168 24.890 1.00 91.06 79 LYS A N 1
ATOM 597 C CA . LYS A 1 79 ? -22.734 -8.295 25.320 1.00 91.06 79 LYS A CA 1
ATOM 598 C C . LYS A 1 79 ? -22.916 -9.465 26.290 1.00 91.06 79 LYS A C 1
ATOM 600 O O . LYS A 1 79 ? -23.482 -9.279 27.365 1.00 91.06 79 LYS A O 1
ATOM 605 N N . GLU A 1 80 ? -22.425 -10.654 25.940 1.00 91.19 80 GLU A N 1
ATOM 606 C CA . GLU A 1 80 ? -22.624 -11.869 26.741 1.00 91.19 80 GLU A CA 1
ATOM 607 C C . GLU A 1 80 ? -21.939 -11.748 28.104 1.00 91.19 80 GLU A C 1
ATOM 609 O O . GLU A 1 80 ? -22.505 -12.106 29.140 1.00 91.19 80 GLU A O 1
ATOM 614 N N . ASN A 1 81 ? -20.734 -11.173 28.123 1.00 91.19 81 ASN A N 1
ATOM 615 C CA . ASN A 1 81 ? -20.012 -10.898 29.358 1.00 91.19 81 ASN A CA 1
ATOM 616 C C . ASN A 1 81 ? -20.736 -9.867 30.233 1.00 91.19 81 ASN A C 1
ATOM 618 O O . ASN A 1 81 ? -20.831 -10.072 31.444 1.00 91.19 81 ASN A O 1
ATOM 622 N N . ILE A 1 82 ? -21.272 -8.790 29.650 1.00 89.94 82 ILE A N 1
ATOM 623 C CA . ILE A 1 82 ? -22.067 -7.788 30.378 1.00 89.94 82 ILE A CA 1
ATOM 624 C C . ILE A 1 82 ? -23.317 -8.441 30.970 1.00 89.94 82 ILE A C 1
ATOM 626 O O . ILE A 1 82 ? -23.558 -8.306 32.169 1.00 89.94 82 ILE A O 1
ATOM 630 N N . GLN A 1 83 ? -24.069 -9.201 30.171 1.00 90.12 83 GLN A N 1
ATOM 631 C CA . GLN A 1 83 ? -25.271 -9.908 30.614 1.00 90.12 83 GLN A CA 1
ATOM 632 C C . GLN A 1 83 ? -24.965 -10.852 31.782 1.00 90.12 83 GLN A C 1
ATOM 634 O O . GLN A 1 83 ? -25.627 -10.795 32.822 1.00 90.12 83 GLN A O 1
ATOM 639 N N . ARG A 1 84 ? -23.933 -11.695 31.647 1.00 89.81 84 ARG A N 1
ATOM 640 C CA . ARG A 1 84 ? -23.540 -12.648 32.694 1.00 89.81 84 ARG A CA 1
ATOM 641 C C . ARG A 1 84 ? -23.098 -11.937 33.969 1.00 89.81 84 ARG A C 1
ATOM 643 O O . ARG A 1 84 ? -23.485 -12.352 35.062 1.00 89.81 84 ARG A O 1
ATOM 650 N N . ASN A 1 85 ? -22.304 -10.876 33.844 1.00 88.56 85 ASN A N 1
ATOM 651 C CA . ASN A 1 85 ? -21.809 -10.126 34.994 1.00 88.56 85 ASN A CA 1
ATOM 652 C C . ASN A 1 85 ? -22.944 -9.395 35.715 1.00 88.56 85 ASN A C 1
ATOM 654 O O . ASN A 1 85 ? -23.032 -9.498 36.935 1.00 88.56 85 ASN A O 1
ATOM 658 N N . LEU A 1 86 ? -23.845 -8.728 34.985 1.00 86.38 86 LEU A N 1
ATOM 659 C CA . LEU A 1 86 ? -25.015 -8.072 35.573 1.00 86.38 86 LEU A CA 1
ATOM 660 C C . LEU A 1 86 ? -25.919 -9.081 36.282 1.00 86.38 86 LEU A C 1
ATOM 662 O O . LEU A 1 86 ? -26.276 -8.859 37.435 1.00 86.38 86 LEU A O 1
ATOM 666 N N . SER A 1 87 ? -26.212 -10.222 35.651 1.00 87.81 87 SER A N 1
ATOM 667 C CA . SER A 1 87 ? -26.995 -11.287 36.289 1.00 87.81 87 SER A CA 1
ATOM 668 C C . SER A 1 87 ? -26.315 -11.804 37.560 1.00 87.81 87 SER A C 1
ATOM 670 O O . SER A 1 87 ? -26.967 -11.969 38.582 1.00 87.81 87 SER A O 1
ATOM 672 N N . THR A 1 88 ? -24.997 -12.016 37.532 1.00 87.81 88 THR A N 1
ATOM 673 C CA . THR A 1 88 ? -24.246 -12.480 38.711 1.00 87.81 88 THR A CA 1
ATOM 674 C C . THR A 1 88 ? -24.294 -11.452 39.842 1.00 87.81 88 THR A C 1
ATOM 676 O O . THR A 1 88 ? -24.503 -11.816 40.996 1.00 87.81 88 THR A O 1
ATOM 679 N N . VAL A 1 89 ? -24.137 -10.163 39.524 1.00 85.50 89 VAL A N 1
ATOM 680 C CA . VAL A 1 89 ? -24.232 -9.076 40.509 1.00 85.50 89 VAL A CA 1
ATOM 681 C C . VAL A 1 89 ? -25.623 -9.030 41.134 1.00 85.50 89 VAL A C 1
ATOM 683 O O . VAL A 1 89 ? -25.718 -8.923 42.354 1.00 85.50 89 VAL A O 1
ATOM 686 N N . VAL A 1 90 ? -26.688 -9.164 40.338 1.00 85.06 90 VAL A N 1
ATOM 687 C CA . VAL A 1 90 ? -28.064 -9.209 40.857 1.00 85.06 90 VAL A CA 1
ATOM 688 C C . VAL A 1 90 ? -28.245 -10.372 41.834 1.00 85.06 90 VAL A C 1
ATOM 690 O O . VAL A 1 90 ? -28.706 -10.134 42.946 1.00 85.06 90 VAL A O 1
ATOM 693 N N . SER A 1 91 ? -27.781 -11.581 41.503 1.00 85.81 91 SER A N 1
ATOM 694 C CA . SER A 1 91 ? -27.883 -12.738 42.409 1.00 85.81 91 SER A CA 1
ATOM 695 C C . SER A 1 91 ? -27.069 -12.576 43.702 1.00 85.81 91 SER A C 1
ATOM 697 O O . SER A 1 91 ? -27.485 -13.026 44.773 1.00 85.81 91 SER A O 1
ATOM 699 N N . VAL A 1 92 ? -25.902 -11.922 43.632 1.00 85.69 92 VAL A N 1
ATOM 700 C CA . VAL A 1 92 ? -25.103 -11.598 44.827 1.00 85.69 92 VAL A CA 1
ATOM 701 C C . VAL A 1 92 ? -25.839 -10.588 45.705 1.00 85.69 92 VAL A C 1
ATOM 703 O O . VAL A 1 92 ? -25.879 -10.762 46.921 1.00 85.69 92 VAL A O 1
ATOM 706 N N . ILE A 1 93 ? -26.440 -9.551 45.113 1.00 81.69 93 ILE A N 1
ATOM 707 C CA . ILE A 1 93 ? -27.219 -8.553 45.857 1.00 81.69 93 ILE A CA 1
ATOM 708 C C . ILE A 1 93 ? -28.444 -9.204 46.500 1.00 81.69 93 ILE A C 1
ATOM 710 O O . ILE A 1 93 ? -28.663 -8.988 47.688 1.00 81.69 93 ILE A O 1
ATOM 714 N N . GLU A 1 94 ? -29.192 -10.028 45.767 1.00 81.69 94 GLU A N 1
ATOM 715 C CA . GLU A 1 94 ? -30.339 -10.786 46.286 1.00 81.69 94 GLU A CA 1
ATOM 716 C C . GLU A 1 94 ? -29.942 -11.597 47.528 1.00 81.69 94 GLU A C 1
ATOM 718 O O . GLU A 1 94 ? -30.526 -11.438 48.602 1.00 81.69 94 GLU A O 1
ATOM 723 N N . SER A 1 95 ? -28.859 -12.372 47.427 1.00 83.50 95 SER A N 1
ATOM 724 C CA . SER A 1 95 ? -28.337 -13.172 48.542 1.00 83.50 95 SER A CA 1
ATOM 725 C C . SER A 1 95 ? -27.903 -12.309 49.735 1.00 83.50 95 SER A C 1
ATOM 727 O O . SER A 1 95 ? -28.184 -12.646 50.886 1.00 83.50 95 SER A O 1
ATOM 729 N N . CYS A 1 96 ? -27.237 -11.178 49.478 1.00 80.94 96 CYS A N 1
ATOM 730 C CA . CYS A 1 96 ? -26.832 -10.226 50.513 1.00 80.94 96 CYS A CA 1
ATOM 731 C C . CYS A 1 96 ? -28.035 -9.591 51.219 1.00 80.94 96 CYS A C 1
ATOM 733 O O . CYS A 1 96 ? -28.000 -9.431 52.438 1.00 80.94 96 CYS A O 1
ATOM 735 N N . VAL A 1 97 ? -29.092 -9.238 50.482 1.00 77.69 97 VAL A N 1
ATOM 736 C CA . VAL A 1 97 ? -30.320 -8.655 51.042 1.00 77.69 97 VAL A CA 1
ATOM 737 C C . VAL A 1 97 ? -31.042 -9.679 51.913 1.00 77.69 97 VAL A C 1
ATOM 739 O O . VAL A 1 97 ? -31.380 -9.356 53.050 1.00 77.69 97 VAL A O 1
ATOM 742 N N . ILE A 1 98 ? -31.199 -10.922 51.447 1.00 78.62 98 ILE A N 1
ATOM 743 C CA . ILE A 1 98 ? -31.802 -12.007 52.239 1.00 78.62 98 ILE A CA 1
ATOM 744 C C . ILE A 1 98 ? -31.005 -12.237 53.530 1.00 78.62 98 ILE A C 1
ATOM 746 O O . ILE A 1 98 ? -31.582 -12.269 54.620 1.00 78.62 98 ILE A O 1
ATOM 750 N N . TRP A 1 99 ? -29.675 -12.334 53.432 1.00 82.62 99 TRP A N 1
ATOM 751 C CA . TRP A 1 99 ? -28.803 -12.491 54.599 1.00 82.62 99 TRP A CA 1
ATOM 752 C C . TRP A 1 99 ? -28.935 -11.321 55.581 1.00 82.62 99 TRP A C 1
ATOM 754 O O . TRP A 1 99 ? -29.053 -11.534 56.790 1.00 82.62 99 TRP A O 1
ATOM 764 N N . LEU A 1 100 ? -28.957 -10.086 55.072 1.00 76.38 100 LEU A N 1
ATOM 765 C CA . LEU A 1 100 ? -29.086 -8.877 55.880 1.00 76.38 100 LEU A CA 1
ATOM 766 C C . LEU A 1 100 ? -30.421 -8.862 56.627 1.00 76.38 100 LEU A C 1
ATOM 768 O O . LEU A 1 100 ? -30.445 -8.644 57.838 1.00 76.38 100 LEU A O 1
ATOM 772 N N . VAL A 1 101 ? -31.523 -9.159 55.942 1.00 75.06 101 VAL A N 1
ATOM 773 C CA . VAL A 1 101 ? -32.859 -9.207 56.547 1.00 75.06 101 VAL A CA 1
ATOM 774 C C . VAL A 1 101 ? -32.941 -10.282 57.634 1.00 75.06 101 VAL A C 1
ATOM 776 O O . VAL A 1 101 ? -33.418 -9.999 58.734 1.00 75.06 101 VAL A O 1
ATOM 779 N N . GLN A 1 102 ? -32.398 -11.480 57.395 1.00 74.31 102 GLN A N 1
ATOM 780 C CA . GLN A 1 102 ? -32.332 -12.543 58.409 1.00 74.31 102 GLN A CA 1
ATOM 781 C C . GLN A 1 102 ? -31.473 -12.146 59.623 1.00 74.31 102 GLN A C 1
ATOM 783 O O . GLN A 1 102 ? -31.841 -12.419 60.772 1.00 74.31 102 GLN A O 1
ATOM 788 N N . MET A 1 103 ? -30.347 -11.464 59.393 1.00 80.38 103 MET A N 1
ATOM 789 C CA . MET A 1 103 ? -29.445 -10.982 60.444 1.00 80.38 103 MET A CA 1
ATOM 790 C C . MET A 1 103 ? -30.120 -9.932 61.338 1.00 80.38 103 MET A C 1
ATOM 792 O O . MET A 1 103 ? -30.076 -10.045 62.570 1.00 80.38 103 MET A O 1
ATOM 796 N N . TYR A 1 104 ? -30.824 -8.963 60.742 1.00 74.31 104 TYR A N 1
ATOM 797 C CA . TYR A 1 104 ? -31.615 -7.986 61.493 1.00 74.31 104 TYR A CA 1
ATOM 798 C C . TYR A 1 104 ? -32.779 -8.648 62.228 1.00 74.31 104 TYR A C 1
ATOM 800 O O . TYR A 1 104 ? -32.953 -8.381 63.414 1.00 74.31 104 TYR A O 1
ATOM 808 N N . LYS A 1 105 ? -33.519 -9.565 61.593 1.00 71.75 105 LYS A N 1
ATOM 809 C CA . LYS A 1 105 ? -34.620 -10.303 62.235 1.00 71.75 105 LYS A CA 1
ATOM 810 C C . LYS A 1 105 ? -34.171 -10.987 63.530 1.00 71.75 105 LYS A C 1
ATOM 812 O O . LYS A 1 105 ? -34.797 -10.807 64.573 1.00 71.75 105 LYS A O 1
ATOM 817 N N . SER A 1 106 ? -33.063 -11.730 63.487 1.00 73.69 106 SER A N 1
ATOM 818 C CA . SER A 1 106 ? -32.502 -12.410 64.665 1.00 73.69 106 SER A CA 1
ATOM 819 C C . SER A 1 106 ? -32.088 -11.421 65.764 1.00 73.69 106 SER A C 1
ATOM 821 O O . SER A 1 106 ? -32.389 -11.616 66.945 1.00 73.69 106 SER A O 1
ATOM 823 N N . THR A 1 107 ? -31.466 -10.308 65.367 1.00 77.12 107 THR A N 1
ATOM 824 C CA . THR A 1 107 ? -31.033 -9.250 66.289 1.00 77.12 107 THR A CA 1
ATOM 825 C C . THR A 1 107 ? -32.226 -8.570 66.964 1.00 77.12 107 THR A C 1
ATOM 827 O O . THR A 1 107 ? -32.241 -8.429 68.187 1.00 77.12 107 THR A O 1
ATOM 830 N N . TYR A 1 108 ? -33.262 -8.210 66.202 1.00 72.44 108 TYR A N 1
ATOM 831 C CA . TYR A 1 108 ? -34.481 -7.596 66.729 1.00 72.44 108 TYR A CA 1
ATOM 832 C C . TYR A 1 108 ? -35.262 -8.541 67.631 1.00 72.44 108 TYR A C 1
ATOM 834 O O . TYR A 1 108 ? -35.741 -8.104 68.675 1.00 72.44 108 TYR A O 1
ATOM 842 N N . ARG A 1 109 ? -35.328 -9.836 67.300 1.00 71.25 109 ARG A N 1
ATOM 843 C CA . ARG A 1 109 ? -35.933 -10.847 68.177 1.00 71.25 109 ARG A CA 1
ATOM 844 C C . ARG A 1 109 ? -35.231 -10.911 69.530 1.00 71.25 109 ARG A C 1
ATOM 846 O O . ARG A 1 109 ? -35.895 -10.973 70.560 1.00 71.25 109 ARG A O 1
ATOM 853 N N . CYS A 1 110 ? -33.900 -10.859 69.535 1.00 76.69 110 CYS A N 1
ATOM 854 C CA . CYS A 1 110 ? -33.110 -10.859 70.764 1.00 76.69 110 CYS A CA 1
ATOM 855 C C . CYS A 1 110 ? -33.302 -9.566 71.576 1.00 76.69 110 CYS A C 1
ATOM 857 O O . CYS A 1 110 ? -33.540 -9.632 72.781 1.00 76.69 110 CYS A O 1
ATOM 859 N N . LEU A 1 111 ? -33.259 -8.397 70.926 1.00 74.06 111 LEU A N 1
ATOM 860 C CA . LEU A 1 111 ? -33.414 -7.097 71.592 1.00 74.06 111 LEU A CA 1
ATOM 861 C C . LEU A 1 111 ? -34.825 -6.888 72.157 1.00 74.06 111 LEU A C 1
ATOM 863 O O . LEU A 1 111 ? -34.958 -6.490 73.314 1.00 74.06 111 LEU A O 1
ATOM 867 N N . LEU A 1 112 ? -35.873 -7.191 71.383 1.00 69.81 112 LEU A N 1
ATOM 868 C CA . LEU A 1 112 ? -37.261 -7.109 71.852 1.00 69.81 112 LEU A CA 1
ATOM 869 C C . LEU A 1 112 ? -37.545 -8.157 72.930 1.00 69.81 112 LEU A C 1
ATOM 871 O O . LEU A 1 112 ? -38.141 -7.822 73.950 1.00 69.81 112 LEU A O 1
ATOM 875 N N . GLY A 1 113 ? -37.056 -9.390 72.763 1.00 70.69 113 GLY A N 1
ATOM 876 C CA . GLY A 1 113 ? -37.182 -10.433 73.781 1.00 70.69 113 GLY A CA 1
ATOM 877 C C . GLY A 1 113 ? -36.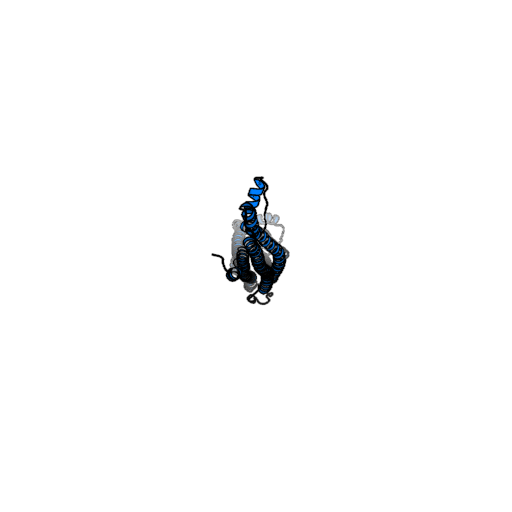502 -10.051 75.099 1.00 70.69 113 GLY A C 1
ATOM 878 O O . GLY A 1 113 ? -37.087 -10.224 76.164 1.00 70.69 113 GLY A O 1
ATOM 879 N N . LEU A 1 114 ? -35.301 -9.463 75.049 1.00 73.75 114 LEU A N 1
ATOM 880 C CA . LEU A 1 114 ? -34.609 -8.957 76.238 1.00 73.75 114 LEU A CA 1
ATOM 881 C C . LEU A 1 114 ? -35.386 -7.808 76.889 1.00 73.75 114 LEU A C 1
ATOM 883 O O . LEU A 1 114 ? -35.541 -7.802 78.110 1.00 73.75 114 LEU A O 1
ATOM 887 N N . ALA A 1 115 ? -35.913 -6.873 76.095 1.00 71.81 115 ALA A N 1
ATOM 888 C CA . ALA A 1 115 ? -36.721 -5.769 76.604 1.00 71.81 115 ALA A CA 1
ATOM 889 C C . ALA A 1 115 ? -37.976 -6.283 77.330 1.00 71.81 115 ALA A C 1
ATOM 891 O O . ALA A 1 115 ? -38.176 -5.956 78.501 1.00 71.81 115 ALA A O 1
ATOM 892 N N . VAL A 1 116 ? -38.770 -7.154 76.700 1.00 70.19 116 VAL A N 1
ATOM 893 C CA . VAL A 1 116 ? -40.006 -7.683 77.299 1.00 70.19 116 VAL A CA 1
ATOM 894 C C . VAL A 1 116 ? -39.711 -8.572 78.512 1.00 70.19 116 VAL A C 1
ATOM 896 O O . VAL A 1 116 ? -40.348 -8.409 79.555 1.00 70.19 116 VAL A O 1
ATOM 899 N N . HIS A 1 117 ? -38.702 -9.449 78.445 1.00 68.94 117 HIS A N 1
ATOM 900 C CA . HIS A 1 117 ? -38.304 -10.286 79.583 1.00 68.94 117 HIS A CA 1
ATOM 901 C C . HIS A 1 117 ? -37.756 -9.475 80.761 1.00 68.94 117 HIS A C 1
ATOM 903 O O . HIS A 1 117 ? -38.043 -9.820 81.906 1.00 68.94 117 HIS A O 1
ATOM 909 N N . SER A 1 118 ? -37.005 -8.397 80.512 1.00 69.88 118 SER A N 1
ATOM 910 C CA . SER A 1 118 ? -36.493 -7.529 81.581 1.00 69.88 118 SER A CA 1
ATOM 911 C C . SER A 1 118 ? -37.625 -6.827 82.333 1.00 69.88 118 SER A C 1
ATOM 913 O O . SER A 1 118 ? -37.641 -6.817 83.564 1.00 69.88 118 SER A O 1
ATOM 915 N N . VAL A 1 119 ? -38.631 -6.325 81.611 1.00 66.75 119 VAL A N 1
ATOM 916 C CA . VAL A 1 119 ? -39.823 -5.718 82.213 1.00 66.75 119 VAL A CA 1
ATOM 917 C C . VAL A 1 119 ? -40.626 -6.775 82.980 1.00 66.75 119 VAL A C 1
ATOM 919 O O . VAL A 1 119 ? -41.032 -6.534 84.118 1.00 66.75 119 VAL A O 1
ATOM 922 N N . LEU A 1 120 ? -40.799 -7.977 82.419 1.00 65.00 120 LEU A N 1
ATOM 923 C CA . LEU A 1 120 ? -41.541 -9.062 83.066 1.00 65.00 120 LEU A CA 1
ATOM 924 C C . LEU A 1 120 ? -40.845 -9.592 84.335 1.00 65.00 120 LEU A C 1
ATOM 926 O O . LEU A 1 120 ? -41.521 -9.885 85.324 1.00 65.00 120 LEU A O 1
ATOM 930 N N . SER A 1 121 ? -39.510 -9.693 84.359 1.00 62.34 121 SER A N 1
ATOM 931 C CA . SER A 1 121 ? -38.780 -10.170 85.546 1.00 62.34 121 SER A CA 1
ATOM 932 C C . SER A 1 121 ? -38.809 -9.156 86.686 1.00 62.34 121 SER A C 1
ATOM 934 O O . SER A 1 121 ? -38.923 -9.544 87.847 1.00 62.34 121 SER A O 1
ATOM 936 N N . VAL A 1 122 ? -38.742 -7.858 86.373 1.00 60.78 122 VAL A N 1
ATOM 937 C CA . VAL A 1 122 ? -38.876 -6.792 87.376 1.00 60.78 122 VAL A CA 1
ATOM 938 C C . VAL A 1 122 ? -40.278 -6.813 87.980 1.00 60.78 122 VAL A C 1
ATOM 940 O O . VAL A 1 122 ? -40.423 -6.722 89.193 1.00 60.78 122 VAL A O 1
ATOM 943 N N . VAL A 1 123 ? -41.317 -7.008 87.166 1.00 56.97 123 VAL A N 1
ATOM 944 C CA . VAL A 1 123 ? -42.706 -7.034 87.650 1.00 56.97 123 VAL A CA 1
ATOM 945 C C . VAL A 1 123 ? -43.009 -8.291 88.473 1.00 56.97 123 VAL A C 1
ATOM 947 O O . VAL A 1 123 ? -43.672 -8.195 89.503 1.00 56.97 123 VAL A O 1
ATOM 950 N N . THR A 1 124 ? -42.505 -9.463 88.077 1.00 59.34 124 THR A N 1
ATOM 951 C CA . THR A 1 124 ? -42.767 -10.723 88.803 1.00 59.34 124 THR A CA 1
ATOM 952 C C . THR A 1 124 ? -41.986 -10.851 90.115 1.00 59.34 124 THR A C 1
ATOM 954 O O . THR A 1 124 ? -42.447 -11.540 91.019 1.00 59.34 124 THR A O 1
ATOM 957 N N . GLN A 1 125 ? -40.851 -10.159 90.276 1.00 53.66 125 GLN A N 1
ATOM 958 C CA . GLN A 1 125 ? -40.128 -10.099 91.556 1.00 53.66 125 GLN A CA 1
ATOM 959 C C . GLN A 1 125 ? -40.753 -9.121 92.569 1.00 53.66 125 GLN A C 1
ATOM 961 O O . GLN A 1 125 ? -40.453 -9.201 93.760 1.00 53.66 125 GLN A O 1
ATOM 966 N N . ILE A 1 126 ? -41.666 -8.244 92.137 1.00 50.03 126 ILE A N 1
ATOM 967 C CA . ILE A 1 126 ? -42.397 -7.297 92.996 1.00 50.03 126 ILE A CA 1
ATOM 968 C C . ILE A 1 126 ? -43.816 -7.833 93.256 1.00 50.03 126 ILE A C 1
ATOM 970 O O . ILE A 1 126 ? -44.826 -7.169 93.044 1.00 50.03 126 ILE A O 1
ATOM 974 N N . THR A 1 127 ? -43.926 -9.066 93.748 1.00 42.91 127 THR A N 1
ATOM 975 C CA . THR A 1 127 ? -45.167 -9.565 94.367 1.00 42.91 127 THR A CA 1
ATOM 976 C C . THR A 1 127 ? -45.198 -9.174 95.848 1.00 42.91 127 THR A C 1
ATOM 978 O O . THR A 1 127 ? -44.934 -9.974 96.740 1.00 42.91 127 THR A O 1
ATOM 981 N N . GLY A 1 128 ? -45.493 -7.894 96.092 1.00 46.50 128 GLY A N 1
ATOM 982 C CA . GLY A 1 128 ? -45.706 -7.251 97.398 1.00 46.50 128 GLY A CA 1
ATOM 983 C C . GLY A 1 128 ? -46.078 -5.769 97.198 1.00 46.50 128 GLY A C 1
ATOM 984 O O . GLY A 1 128 ? -45.619 -5.173 96.230 1.00 46.50 128 GLY A O 1
ATOM 985 N N . PRO A 1 129 ? -46.954 -5.169 98.028 1.00 46.09 129 PRO A N 1
ATOM 986 C CA . PRO A 1 129 ? -47.962 -4.180 97.620 1.00 46.09 129 PRO A CA 1
ATOM 987 C C . PRO A 1 129 ? -47.403 -2.940 96.901 1.00 46.09 129 PRO A C 1
ATOM 989 O O . PRO A 1 129 ? -46.803 -2.044 97.495 1.00 46.09 129 PRO A O 1
ATOM 992 N N . LEU A 1 130 ? -47.707 -2.868 95.603 1.00 44.22 130 LEU A N 1
ATOM 993 C CA . LEU A 1 130 ? -47.217 -1.903 94.611 1.00 44.22 130 LEU A CA 1
ATOM 994 C C . LEU A 1 130 ? -47.914 -0.530 94.650 1.00 44.22 130 LEU A C 1
ATOM 996 O O . LEU A 1 130 ? -47.735 0.286 93.753 1.00 44.22 130 LEU A O 1
ATOM 1000 N N . GLN A 1 131 ? -48.700 -0.225 95.683 1.00 48.03 131 GLN A N 1
ATOM 1001 C CA . GLN A 1 131 ? -49.512 0.999 95.700 1.00 48.03 131 GLN A CA 1
ATOM 1002 C C . GLN A 1 131 ? -48.696 2.278 95.972 1.00 48.03 131 GLN A C 1
ATOM 1004 O O . GLN A 1 131 ? -49.124 3.362 95.587 1.00 48.03 131 GLN A O 1
ATOM 1009 N N . LYS A 1 132 ? -47.498 2.166 96.572 1.00 43.56 132 LYS A N 1
ATOM 1010 C CA . LYS A 1 132 ? -46.581 3.305 96.803 1.00 43.56 132 LYS A CA 1
ATOM 1011 C C . LYS A 1 132 ? -45.475 3.440 95.753 1.00 43.56 132 LYS A C 1
ATOM 1013 O O . LYS A 1 132 ? -45.067 4.556 95.457 1.00 43.56 132 LYS A O 1
ATOM 1018 N N . ALA A 1 133 ? -45.029 2.335 95.152 1.00 43.28 133 ALA A N 1
ATOM 1019 C CA . ALA A 1 133 ? -44.069 2.376 94.046 1.00 43.28 133 ALA A CA 1
ATOM 1020 C C . ALA A 1 133 ? -44.723 2.886 92.750 1.00 43.28 133 ALA A C 1
ATOM 1022 O O . ALA A 1 133 ? -44.100 3.644 92.011 1.00 43.28 133 ALA A O 1
ATOM 1023 N N . ALA A 1 134 ? -46.007 2.568 92.532 1.00 42.22 134 ALA A N 1
ATOM 1024 C CA . ALA A 1 134 ? -46.776 3.101 91.412 1.00 42.22 134 ALA A CA 1
ATOM 1025 C C . ALA A 1 134 ? -46.819 4.637 91.410 1.00 42.22 134 ALA A C 1
ATOM 1027 O O . ALA A 1 134 ? -46.683 5.216 90.345 1.00 42.22 134 ALA A O 1
ATOM 1028 N N . GLN A 1 135 ? -46.909 5.295 92.575 1.00 43.88 135 GLN A N 1
ATOM 1029 C CA . GLN A 1 135 ? -46.937 6.765 92.670 1.00 43.88 135 GLN A CA 1
ATOM 1030 C C . GLN A 1 135 ? -45.591 7.439 92.353 1.00 43.88 135 GLN A C 1
ATOM 1032 O O . GLN A 1 135 ? -45.580 8.570 91.879 1.00 43.88 135 GLN A O 1
ATOM 1037 N N . GLY A 1 136 ? -44.461 6.761 92.592 1.00 43.00 136 GLY A N 1
ATOM 1038 C CA . GLY A 1 136 ? -43.130 7.277 92.239 1.00 43.00 136 GLY A CA 1
ATOM 1039 C C . GLY A 1 136 ? -42.755 7.042 90.773 1.00 43.00 136 GLY A C 1
ATOM 1040 O O . GLY A 1 136 ? -41.969 7.796 90.202 1.00 43.00 136 GLY A O 1
ATOM 1041 N N . ILE A 1 137 ? -43.338 6.015 90.150 1.00 45.03 137 ILE A N 1
ATOM 1042 C CA . ILE A 1 137 ? -43.115 5.682 88.738 1.00 45.03 137 ILE A CA 1
ATOM 1043 C C . ILE A 1 137 ? -44.076 6.477 87.838 1.00 45.03 137 ILE A C 1
ATOM 1045 O O . ILE A 1 137 ? -43.651 6.974 86.798 1.00 45.03 137 ILE A O 1
ATOM 1049 N N . THR A 1 138 ? -45.326 6.717 88.256 1.00 42.50 138 THR A N 1
ATOM 1050 C CA . THR A 1 138 ? -46.261 7.590 87.516 1.00 42.50 138 THR A CA 1
ATOM 1051 C C . THR A 1 138 ? -45.810 9.045 87.468 1.00 42.50 138 THR A C 1
ATOM 1053 O O . THR A 1 138 ? -46.085 9.725 86.485 1.00 42.50 138 THR A O 1
ATOM 1056 N N . SER A 1 139 ? -45.063 9.533 88.465 1.00 39.44 139 SER A N 1
ATOM 1057 C CA . SER A 1 139 ? -44.495 10.888 88.414 1.00 39.44 139 SER A CA 1
ATOM 1058 C C . SER A 1 139 ? -43.343 11.044 87.415 1.00 39.44 139 SER A C 1
ATOM 1060 O O . SER A 1 139 ? -43.045 12.167 87.021 1.00 39.44 139 SER A O 1
ATOM 1062 N N . PHE A 1 140 ? -42.707 9.944 86.993 1.00 43.12 140 PHE A N 1
ATOM 1063 C CA . PHE A 1 140 ? -41.686 9.945 85.936 1.00 43.12 140 PHE A CA 1
ATOM 1064 C C . PHE A 1 140 ? -42.273 9.724 84.533 1.00 43.12 140 PHE A C 1
ATOM 1066 O O . PHE A 1 140 ? -41.615 10.031 83.543 1.00 43.12 140 PHE A O 1
ATOM 1073 N N . VAL A 1 141 ? -43.508 9.222 84.444 1.00 44.19 141 VAL A N 1
ATOM 1074 C CA . VAL A 1 141 ? -44.220 8.915 83.195 1.00 44.19 141 VAL A CA 1
ATOM 1075 C C . VAL A 1 141 ? -45.500 9.757 83.139 1.00 44.19 141 VAL A C 1
ATOM 1077 O O . VAL A 1 141 ? -46.619 9.253 83.133 1.00 44.19 141 VAL A O 1
ATOM 1080 N N . SER A 1 142 ? -45.359 11.080 83.170 1.00 39.53 142 SER A N 1
ATOM 1081 C CA . SER A 1 142 ? -46.486 12.008 83.056 1.00 39.53 142 SER A CA 1
ATOM 1082 C C . SER A 1 142 ? -46.833 12.248 81.585 1.00 39.53 142 SER A C 1
ATOM 1084 O O . SER A 1 142 ? -46.372 13.195 80.954 1.00 39.53 142 SER A O 1
ATOM 1086 N N . GLY A 1 143 ? -47.670 11.369 81.032 1.00 37.28 143 GLY A N 1
ATOM 1087 C CA . GLY A 1 143 ? -48.166 11.514 79.663 1.00 37.28 143 GLY A CA 1
ATOM 1088 C C . GLY A 1 143 ? -49.186 10.463 79.236 1.00 37.28 143 GLY A C 1
ATOM 1089 O O . GLY A 1 143 ? -49.039 9.894 78.163 1.00 37.28 143 GLY A O 1
ATOM 1090 N N . GLY A 1 144 ? -50.202 10.175 80.054 1.00 37.75 144 GLY A N 1
ATOM 1091 C CA . GLY A 1 144 ? -51.329 9.333 79.632 1.00 37.75 144 GLY A CA 1
ATOM 1092 C C . GLY A 1 144 ? -52.171 8.803 80.791 1.00 37.75 144 GLY A C 1
ATOM 1093 O O . GLY A 1 144 ? -51.713 7.973 81.568 1.00 37.75 144 GLY A O 1
ATOM 1094 N N . ASP A 1 145 ? -53.416 9.267 80.881 1.00 39.34 145 ASP A N 1
ATOM 1095 C CA . ASP A 1 145 ? -54.414 8.987 81.929 1.00 39.34 145 ASP A CA 1
ATOM 1096 C C . ASP A 1 145 ? -55.071 7.589 81.805 1.00 39.34 145 ASP A C 1
ATOM 1098 O O . ASP A 1 145 ? -56.286 7.429 81.883 1.00 39.34 145 ASP A O 1
ATOM 1102 N N . TYR A 1 146 ? -54.269 6.546 81.570 1.00 41.69 146 TYR A N 1
ATOM 1103 C CA . TYR A 1 146 ? -54.737 5.165 81.386 1.00 41.69 146 TYR A CA 1
ATOM 1104 C C . TYR A 1 146 ? -53.960 4.207 82.285 1.00 41.69 146 TYR A C 1
ATOM 1106 O O . TYR A 1 146 ? -53.233 3.337 81.814 1.00 41.69 146 TYR A O 1
ATOM 1114 N N . MET A 1 147 ? -54.078 4.363 83.603 1.00 45.09 147 MET A N 1
ATOM 1115 C CA . MET A 1 147 ? -53.350 3.497 84.533 1.00 45.09 147 MET A CA 1
ATOM 1116 C C . MET A 1 147 ? -54.270 2.873 85.591 1.00 45.09 147 MET A C 1
ATOM 1118 O O . MET A 1 147 ? -54.039 2.966 86.792 1.00 45.09 147 MET A O 1
ATOM 1122 N N . SER A 1 148 ? -55.317 2.187 85.115 1.00 43.81 148 SER A N 1
ATOM 1123 C CA . SER A 1 148 ? -56.071 1.180 85.878 1.00 43.81 148 SER A CA 1
ATOM 1124 C C . SER A 1 148 ? -56.415 -0.022 84.985 1.00 43.81 148 SER A C 1
ATOM 1126 O O . SER A 1 148 ? -57.546 -0.195 84.534 1.00 43.81 148 SER A O 1
ATOM 1128 N N . GLY A 1 149 ? -55.425 -0.849 84.669 1.00 53.38 149 GLY A N 1
ATOM 1129 C CA . GLY A 1 149 ? -55.625 -2.032 83.838 1.00 53.38 149 GLY A CA 1
ATOM 1130 C C . GLY A 1 149 ? -54.502 -3.035 84.034 1.00 53.38 149 GLY A C 1
ATOM 1131 O O . GLY A 1 149 ? -53.371 -2.654 84.305 1.00 53.38 149 GLY A O 1
ATOM 1132 N N . ASP A 1 150 ? -54.848 -4.314 83.931 1.00 58.31 150 ASP A N 1
ATOM 1133 C CA . ASP A 1 150 ? -53.994 -5.487 84.123 1.00 58.31 150 ASP A CA 1
ATOM 1134 C C . ASP A 1 150 ? -52.795 -5.503 83.146 1.00 58.31 150 ASP A C 1
ATOM 1136 O O . ASP A 1 150 ? -52.817 -6.130 82.085 1.00 58.31 150 ASP A O 1
ATOM 1140 N N . TRP A 1 151 ? -51.743 -4.761 83.495 1.00 61.50 151 TRP A N 1
ATOM 1141 C CA . TRP A 1 151 ? -50.507 -4.590 82.720 1.00 61.50 151 TRP A CA 1
ATOM 1142 C C . TRP A 1 151 ? -49.803 -5.913 82.421 1.00 61.50 151 TRP A C 1
ATOM 1144 O O . TRP A 1 151 ? -49.166 -6.050 81.379 1.00 61.50 151 TRP A O 1
ATOM 1154 N N . THR A 1 152 ? -49.958 -6.913 83.290 1.00 66.38 152 THR A N 1
ATOM 1155 C CA . THR A 1 152 ? -49.384 -8.247 83.096 1.00 66.38 152 THR A CA 1
ATOM 1156 C C . THR A 1 152 ? -49.995 -8.938 81.877 1.00 66.38 152 THR A C 1
ATOM 1158 O O . THR A 1 152 ? -49.263 -9.542 81.091 1.00 66.38 152 THR A O 1
ATOM 1161 N N . ARG A 1 153 ? -51.310 -8.801 81.654 1.00 66.94 153 ARG A N 1
ATOM 1162 C CA . ARG A 1 153 ? -51.964 -9.327 80.444 1.00 66.94 153 ARG A CA 1
ATOM 1163 C C . ARG A 1 153 ? -51.520 -8.596 79.185 1.00 66.94 153 ARG A C 1
ATOM 1165 O O . ARG A 1 153 ? -51.222 -9.259 78.203 1.00 66.94 153 ARG A O 1
ATOM 1172 N N . SER A 1 154 ? -51.416 -7.268 79.230 1.00 68.12 154 SER A N 1
ATOM 1173 C CA . SER A 1 154 ? -50.963 -6.462 78.084 1.00 68.12 154 SER A CA 1
ATOM 1174 C C . SER A 1 154 ? -49.525 -6.804 77.664 1.00 68.12 154 SER A C 1
ATOM 1176 O O . SER A 1 154 ? -49.243 -6.984 76.481 1.00 68.12 154 SER A O 1
ATOM 1178 N N . LEU A 1 155 ? -48.621 -7.004 78.630 1.00 67.75 155 LEU A N 1
ATOM 1179 C CA . LEU A 1 155 ? -47.239 -7.421 78.363 1.00 67.75 155 LEU A CA 1
ATOM 1180 C C . LEU A 1 155 ? -47.143 -8.855 77.824 1.00 67.75 155 LEU A C 1
ATOM 1182 O O . LEU A 1 155 ? -46.345 -9.118 76.930 1.00 67.75 155 LEU A O 1
ATOM 1186 N N . THR A 1 156 ? -47.969 -9.773 78.332 1.00 72.31 156 THR A N 1
ATOM 1187 C CA . THR A 1 156 ? -47.999 -11.166 77.848 1.00 72.31 156 THR A CA 1
ATOM 1188 C C . THR A 1 156 ? -48.604 -11.258 76.441 1.00 72.31 156 THR A C 1
ATOM 1190 O O . THR A 1 156 ? -48.096 -11.994 75.599 1.00 72.31 156 THR A O 1
ATOM 1193 N N . ASP A 1 157 ? -49.642 -10.467 76.158 1.00 76.38 157 ASP A N 1
ATOM 1194 C CA . ASP A 1 157 ? -50.238 -10.324 74.824 1.00 76.38 157 ASP A CA 1
ATOM 1195 C C . ASP A 1 157 ? -49.226 -9.739 73.831 1.00 76.38 157 ASP A C 1
ATOM 1197 O O . ASP A 1 157 ? -49.019 -10.299 72.755 1.00 76.38 157 ASP A O 1
ATOM 1201 N N . THR A 1 158 ? -48.502 -8.691 74.239 1.00 71.12 158 THR A N 1
ATOM 1202 C CA . THR A 1 158 ? -47.421 -8.087 73.445 1.00 71.12 158 THR A CA 1
ATOM 1203 C C . THR A 1 158 ? -46.313 -9.097 73.144 1.00 71.12 158 THR A C 1
ATOM 1205 O O . THR A 1 158 ? -45.899 -9.211 71.995 1.00 71.12 158 THR A O 1
ATOM 1208 N N . GLN A 1 159 ? -45.871 -9.884 74.134 1.00 73.50 159 GLN A N 1
ATOM 1209 C CA . GLN A 1 159 ? -44.889 -10.955 73.919 1.00 73.50 159 GLN A CA 1
ATOM 1210 C C . GLN A 1 159 ? -45.384 -11.974 72.884 1.00 73.50 159 GLN A C 1
ATOM 1212 O O . GLN A 1 159 ? -44.632 -12.340 71.985 1.00 73.50 159 GLN A O 1
ATOM 1217 N N . SER A 1 160 ? -46.651 -12.398 72.974 1.00 75.81 160 SER A N 1
ATOM 1218 C CA . SER A 1 160 ? -47.222 -13.362 72.026 1.00 75.81 160 SER A CA 1
ATOM 1219 C C . SER A 1 160 ? -47.317 -12.801 70.606 1.00 75.81 160 SER A C 1
ATOM 1221 O O . SER A 1 160 ? -46.938 -13.484 69.661 1.00 75.81 160 SER A O 1
ATOM 1223 N N . LYS A 1 161 ? -47.714 -11.530 70.452 1.00 75.44 161 LYS A N 1
ATOM 1224 C CA . LYS A 1 161 ? -47.783 -10.845 69.154 1.00 75.44 161 LYS A CA 1
ATOM 1225 C C . LYS A 1 161 ? -46.403 -10.637 68.539 1.00 75.44 161 LYS A C 1
ATOM 1227 O O . LYS A 1 161 ? -46.253 -10.783 67.332 1.00 75.44 161 LYS A O 1
ATOM 1232 N N . VAL A 1 162 ? -45.395 -10.335 69.358 1.00 73.19 162 VAL A N 1
ATOM 1233 C CA . VAL A 1 162 ? -43.996 -10.247 68.919 1.00 73.19 162 VAL A CA 1
ATOM 1234 C C . VAL A 1 162 ? -43.486 -11.623 68.475 1.00 73.19 162 VAL A C 1
ATOM 1236 O O . VAL A 1 162 ? -42.872 -11.730 67.417 1.00 73.19 162 VAL A O 1
ATOM 1239 N N . ASP A 1 163 ? -43.765 -12.692 69.225 1.00 74.00 163 ASP A N 1
ATOM 1240 C CA . ASP A 1 163 ? -43.355 -14.053 68.850 1.00 74.00 163 ASP A CA 1
ATOM 1241 C C . ASP A 1 163 ? -44.084 -14.581 67.602 1.00 74.00 163 ASP A C 1
ATOM 1243 O O . ASP A 1 163 ? -43.467 -15.267 66.781 1.00 74.00 163 ASP A O 1
ATOM 1247 N N . ASP A 1 164 ? -45.366 -14.253 67.430 1.00 77.12 164 ASP A N 1
ATOM 1248 C CA . ASP A 1 164 ? -46.150 -14.602 66.240 1.00 77.12 164 ASP A CA 1
ATOM 1249 C C . ASP A 1 164 ? -45.697 -13.809 65.011 1.00 77.12 164 ASP A C 1
ATOM 1251 O O . ASP A 1 164 ? -45.580 -14.380 63.922 1.00 77.12 164 ASP A O 1
ATOM 1255 N N . TRP A 1 165 ? -45.348 -12.531 65.189 1.00 69.75 165 TRP A N 1
ATOM 1256 C CA . TRP A 1 165 ? -44.733 -11.711 64.147 1.00 69.75 165 TRP A CA 1
ATOM 1257 C C . TRP A 1 165 ? -43.466 -12.374 63.600 1.00 69.75 165 TRP A C 1
ATOM 1259 O O . TRP A 1 165 ? -43.335 -12.593 62.397 1.00 69.75 165 TRP A O 1
ATOM 1269 N N . PHE A 1 166 ? -42.568 -12.823 64.478 1.00 69.44 166 PHE A N 1
ATOM 1270 C CA . PHE A 1 166 ? -41.339 -13.484 64.044 1.00 69.44 166 PHE A CA 1
ATOM 1271 C C . PHE A 1 166 ? -41.547 -14.864 63.395 1.00 69.44 166 PHE A C 1
ATOM 1273 O O . PHE A 1 166 ? -40.605 -15.360 62.776 1.00 69.44 166 PHE A O 1
ATOM 1280 N N . LYS A 1 167 ? -42.722 -15.497 63.507 1.00 71.81 167 LYS A N 1
ATOM 1281 C CA . LYS A 1 167 ? -42.998 -16.817 62.906 1.00 71.81 167 LYS A CA 1
ATOM 1282 C C . LYS A 1 167 ? -43.668 -16.747 61.535 1.00 71.81 167 LYS A C 1
ATOM 1284 O O . LYS A 1 167 ? -43.356 -17.581 60.694 1.00 71.81 167 LYS A O 1
ATOM 1289 N N . ASN A 1 168 ? -44.566 -15.790 61.312 1.00 66.56 168 ASN A N 1
ATOM 1290 C CA . ASN A 1 168 ? -45.375 -15.742 60.086 1.00 66.56 168 ASN A CA 1
ATOM 1291 C C . ASN A 1 168 ? -44.753 -14.901 58.958 1.00 66.56 168 ASN A C 1
ATOM 1293 O O . ASN A 1 168 ? -45.147 -15.052 57.803 1.00 66.56 168 ASN A O 1
ATOM 1297 N N . ASP A 1 169 ? -43.769 -14.054 59.266 1.00 65.56 169 ASP A N 1
ATOM 1298 C CA . ASP A 1 169 ? -43.210 -13.105 58.294 1.00 65.56 169 ASP A CA 1
ATOM 1299 C C . ASP A 1 169 ? -42.120 -13.673 57.371 1.00 65.56 169 ASP A C 1
ATOM 1301 O O . ASP A 1 169 ? -41.765 -13.010 56.399 1.00 65.56 169 ASP A O 1
ATOM 1305 N N . ASP A 1 170 ? -41.592 -14.881 57.616 1.00 65.06 170 ASP A N 1
ATOM 1306 C CA . ASP A 1 170 ? -40.533 -15.451 56.759 1.00 65.06 170 ASP A CA 1
ATOM 1307 C C . ASP A 1 170 ? -41.005 -15.620 55.307 1.00 65.06 170 ASP A C 1
ATOM 1309 O O . ASP A 1 170 ? -40.342 -15.150 54.386 1.00 65.06 170 ASP A O 1
ATOM 1313 N N . ASP A 1 171 ? -42.199 -16.179 55.098 1.00 67.88 171 ASP A N 1
ATOM 1314 C CA . ASP A 1 171 ? -42.748 -16.392 53.753 1.00 67.88 171 ASP A CA 1
ATOM 1315 C C . ASP A 1 171 ? -43.157 -15.086 53.056 1.00 67.88 171 ASP A C 1
ATOM 1317 O O . ASP A 1 171 ? -43.135 -15.002 51.825 1.00 67.88 171 ASP A O 1
ATOM 1321 N N . VAL A 1 172 ? -43.577 -14.075 53.821 1.00 66.75 172 VAL A N 1
ATOM 1322 C CA . VAL A 1 172 ? -44.039 -12.787 53.283 1.00 66.75 172 VAL A CA 1
ATOM 1323 C C . VAL A 1 172 ? -42.843 -11.943 52.870 1.00 66.75 172 VAL A C 1
ATOM 1325 O O . VAL A 1 172 ? -42.778 -11.501 51.724 1.00 66.75 172 VAL A O 1
ATOM 1328 N N . ILE A 1 173 ? -41.863 -11.786 53.760 1.00 67.06 173 ILE A N 1
ATOM 1329 C CA . ILE A 1 173 ? -40.664 -10.992 53.494 1.00 67.06 173 ILE A CA 1
ATOM 1330 C C . ILE A 1 173 ? -39.844 -11.621 52.365 1.00 67.06 173 ILE A C 1
ATOM 1332 O O . ILE A 1 173 ? -39.391 -10.909 51.473 1.00 67.06 173 ILE A O 1
ATOM 1336 N N . GLN A 1 174 ? -39.722 -12.949 52.335 1.00 69.00 174 GLN A N 1
ATOM 1337 C CA . GLN A 1 174 ? -38.991 -13.636 51.273 1.00 69.00 174 GLN A CA 1
ATOM 1338 C C . GLN A 1 174 ? -39.682 -13.467 49.910 1.00 69.00 174 GLN A C 1
ATOM 1340 O O . GLN A 1 174 ? -39.034 -13.092 48.941 1.00 69.00 174 GLN A O 1
ATOM 1345 N N . LYS A 1 175 ? -41.018 -13.561 49.833 1.00 72.44 175 LYS A N 1
ATOM 1346 C CA . LYS A 1 175 ? -41.759 -13.264 48.587 1.00 72.44 175 LYS A CA 1
ATOM 1347 C C . LYS A 1 175 ? -41.670 -11.800 48.149 1.00 72.44 175 LYS A C 1
ATOM 1349 O O . LYS A 1 175 ? -41.683 -11.533 46.945 1.00 72.44 175 LYS A O 1
ATOM 1354 N N . LEU A 1 176 ? -41.619 -10.862 49.096 1.00 71.88 176 LEU A N 1
ATOM 1355 C CA . LEU A 1 176 ? -41.445 -9.435 48.810 1.00 71.88 176 LEU A CA 1
ATOM 1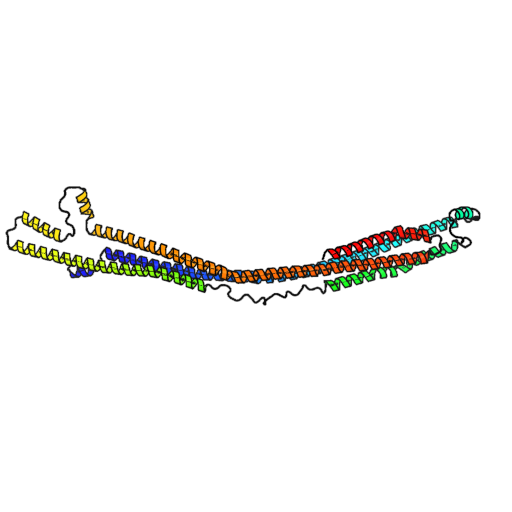356 C C . LEU A 1 176 ? -40.050 -9.113 48.265 1.00 71.88 176 LEU A C 1
ATOM 1358 O O . LEU A 1 176 ? -39.921 -8.188 47.467 1.00 71.88 176 LEU A O 1
ATOM 1362 N N . ILE A 1 177 ? -39.038 -9.885 48.660 1.00 74.94 177 ILE A N 1
ATOM 1363 C CA . ILE A 1 177 ? -37.653 -9.728 48.207 1.00 74.94 177 ILE A CA 1
ATOM 1364 C C . ILE A 1 177 ? -37.423 -10.467 46.883 1.00 74.94 177 ILE A C 1
ATOM 1366 O O . ILE A 1 177 ? -36.901 -9.871 45.947 1.00 74.94 177 ILE A O 1
ATOM 1370 N N . ASP A 1 178 ? -37.867 -11.716 46.747 1.00 78.50 178 ASP A N 1
ATOM 1371 C CA . ASP A 1 178 ? -37.552 -12.559 45.583 1.00 78.50 178 ASP A CA 1
ATOM 1372 C C . ASP A 1 178 ? -38.189 -12.032 44.283 1.00 78.50 178 ASP A C 1
ATOM 1374 O O . ASP A 1 178 ? -37.580 -12.041 43.211 1.00 78.50 178 ASP A O 1
ATOM 1378 N N . LYS A 1 179 ? -39.433 -11.539 44.354 1.00 79.88 179 LYS A N 1
ATOM 1379 C CA . LYS A 1 179 ? -40.194 -11.093 43.175 1.00 79.88 179 LYS A CA 1
ATOM 1380 C C . LYS A 1 179 ? -39.510 -9.963 42.380 1.00 79.88 179 LYS A C 1
ATOM 1382 O O . LYS A 1 179 ? -39.412 -10.100 41.159 1.00 79.88 179 LYS A O 1
ATOM 1387 N N . PRO A 1 180 ? -39.052 -8.852 42.989 1.00 78.81 180 PRO A N 1
ATOM 1388 C CA . PRO A 1 180 ? -38.348 -7.806 42.251 1.00 78.81 180 PRO A CA 1
ATOM 1389 C C . PRO A 1 180 ? -37.020 -8.295 41.662 1.00 78.81 180 PRO A C 1
ATOM 1391 O O . PRO A 1 180 ? -36.728 -7.961 40.518 1.00 78.81 180 PRO A O 1
ATOM 1394 N N . PHE A 1 181 ? -36.251 -9.140 42.359 1.00 81.62 181 PHE A N 1
ATOM 1395 C CA . PHE A 1 181 ? -35.005 -9.689 41.806 1.00 81.62 181 PHE A CA 1
ATOM 1396 C C . PHE A 1 181 ? -35.249 -10.620 40.608 1.00 81.62 181 PHE A C 1
ATOM 1398 O O . PHE A 1 181 ? -34.530 -10.537 39.611 1.00 81.62 181 PHE A O 1
ATOM 1405 N N . GLN A 1 182 ? -36.323 -11.414 40.618 1.00 83.75 182 GLN A N 1
ATOM 1406 C CA . GLN A 1 182 ? -36.736 -12.207 39.452 1.00 83.75 182 GLN A CA 1
ATOM 1407 C C . GLN A 1 182 ? -37.125 -11.336 38.250 1.00 83.75 182 GLN A C 1
ATOM 1409 O O . GLN A 1 182 ? -36.750 -11.649 37.118 1.00 83.75 182 GLN A O 1
ATOM 1414 N N . LEU A 1 183 ? -37.834 -10.224 38.479 1.00 81.31 183 LEU A N 1
ATOM 1415 C CA . LEU A 1 183 ? -38.161 -9.260 37.420 1.00 81.31 183 LEU A CA 1
ATOM 1416 C C . LEU A 1 183 ? -36.903 -8.604 36.842 1.00 81.31 183 LEU A C 1
ATOM 1418 O O . LEU A 1 183 ? -36.827 -8.398 35.633 1.00 81.31 183 LEU A O 1
ATOM 1422 N N . LEU A 1 184 ? -35.895 -8.339 37.675 1.00 83.31 184 LEU A N 1
ATOM 1423 C CA . LEU A 1 184 ? -34.608 -7.809 37.225 1.00 83.31 184 LEU A CA 1
ATOM 1424 C C . LEU A 1 184 ? -33.829 -8.812 36.380 1.00 83.31 184 LEU A C 1
ATOM 1426 O O . LEU A 1 184 ? -33.291 -8.443 35.338 1.00 83.31 184 LEU A O 1
ATOM 1430 N N . HIS A 1 185 ? -33.810 -10.084 36.778 1.00 86.19 185 HIS A N 1
ATOM 1431 C CA . HIS A 1 185 ? -33.229 -11.148 35.961 1.00 86.19 185 HIS A CA 1
ATOM 1432 C C . HIS A 1 185 ? -33.927 -11.274 34.602 1.00 86.19 185 HIS A C 1
ATOM 1434 O O . HIS A 1 185 ? -33.247 -11.365 33.578 1.00 86.19 185 HIS A O 1
ATOM 1440 N N . ALA A 1 186 ? -35.262 -11.225 34.576 1.00 85.88 186 ALA A N 1
ATOM 1441 C CA . ALA A 1 186 ? -36.029 -11.229 33.333 1.00 85.88 186 ALA A CA 1
ATOM 1442 C C . ALA A 1 186 ? -35.695 -10.006 32.469 1.00 85.88 186 ALA A C 1
ATOM 1444 O O . ALA A 1 186 ? -35.399 -10.156 31.290 1.00 85.88 186 ALA A O 1
ATOM 1445 N N . GLN A 1 187 ? -35.626 -8.814 33.064 1.00 84.69 187 GLN A N 1
ATOM 1446 C CA . GLN A 1 187 ? -35.308 -7.590 32.338 1.00 84.69 187 GLN A CA 1
ATOM 1447 C C . GLN A 1 187 ? -33.887 -7.594 31.761 1.00 84.69 187 GLN A C 1
ATOM 1449 O O . GLN A 1 187 ? -33.707 -7.177 30.618 1.00 84.69 187 GLN A O 1
ATOM 1454 N N . ILE A 1 188 ? -32.882 -8.076 32.505 1.00 85.88 188 ILE A N 1
ATOM 1455 C CA . ILE A 1 188 ? -31.507 -8.259 32.001 1.00 85.88 188 ILE A CA 1
ATOM 1456 C C . ILE A 1 188 ? -31.516 -9.182 30.784 1.00 85.88 188 ILE A C 1
ATOM 1458 O O . ILE A 1 188 ? -30.855 -8.902 29.785 1.00 85.88 188 ILE A O 1
ATOM 1462 N N . ASN A 1 189 ? -32.259 -10.285 30.871 1.00 86.94 189 ASN A N 1
ATOM 1463 C CA . ASN A 1 189 ? -32.328 -11.260 29.797 1.00 86.94 189 ASN A CA 1
ATOM 1464 C C . ASN A 1 189 ? -33.057 -10.687 28.573 1.00 86.94 189 ASN A C 1
ATOM 1466 O O . ASN A 1 189 ? -32.539 -10.775 27.469 1.00 86.94 189 ASN A O 1
ATOM 1470 N N . ASP A 1 190 ? -34.194 -10.022 28.754 1.00 85.56 190 ASP A N 1
ATOM 1471 C CA . ASP A 1 190 ? -34.976 -9.463 27.648 1.00 85.56 190 ASP A CA 1
ATOM 1472 C C . ASP A 1 190 ? -34.242 -8.323 26.931 1.00 85.56 190 ASP A C 1
ATOM 1474 O O . ASP A 1 190 ? -34.276 -8.237 25.704 1.00 85.56 190 ASP A O 1
ATOM 1478 N N . THR A 1 191 ? -33.546 -7.462 27.678 1.00 85.31 191 THR A N 1
ATOM 1479 C CA . THR A 1 191 ? -32.824 -6.318 27.098 1.00 85.31 191 THR A CA 1
ATOM 1480 C C . THR A 1 191 ? -31.529 -6.732 26.408 1.00 85.31 191 THR A C 1
ATOM 1482 O O . THR A 1 191 ? -31.264 -6.269 25.303 1.00 85.31 191 THR A O 1
ATOM 1485 N N . LEU A 1 192 ? -30.720 -7.606 27.021 1.00 86.62 192 LEU A N 1
ATOM 1486 C CA . LEU A 1 192 ? -29.391 -7.944 26.500 1.00 86.62 192 LEU A CA 1
ATOM 1487 C C . LEU A 1 192 ? -29.352 -9.244 25.689 1.00 86.62 192 LEU A C 1
ATOM 1489 O O . LEU A 1 192 ? -28.559 -9.329 24.752 1.00 86.62 192 LEU A O 1
ATOM 1493 N N . ALA A 1 193 ? -30.188 -10.251 25.972 1.00 81.81 193 ALA A N 1
ATOM 1494 C CA . ALA A 1 193 ? -30.151 -11.505 25.209 1.00 81.81 193 ALA A CA 1
ATOM 1495 C C . ALA A 1 193 ? -30.682 -11.313 23.783 1.00 81.81 193 ALA A C 1
ATOM 1497 O O . ALA A 1 193 ? -30.088 -11.840 22.840 1.00 81.81 193 ALA A O 1
ATOM 1498 N N . GLY A 1 194 ? -31.742 -10.513 23.623 1.00 80.88 194 GLY A N 1
ATOM 1499 C CA . GLY A 1 194 ? -32.336 -10.173 22.325 1.00 80.88 194 GLY A CA 1
ATOM 1500 C C . GLY A 1 194 ? -31.614 -9.060 21.562 1.00 80.88 194 GLY A C 1
ATOM 1501 O O . GLY A 1 194 ? -31.943 -8.812 20.406 1.00 80.88 194 GLY A O 1
ATOM 1502 N N . TRP A 1 195 ? -30.639 -8.390 22.183 1.00 88.69 195 TRP A N 1
ATOM 1503 C CA . TRP A 1 195 ? -29.894 -7.321 21.528 1.00 88.69 195 TRP A CA 1
ATOM 1504 C C . TRP A 1 195 ? -28.995 -7.871 20.421 1.00 88.69 195 TRP A C 1
ATOM 1506 O O . TRP A 1 195 ? -28.194 -8.780 20.654 1.00 88.69 195 TRP A O 1
ATOM 1516 N N . GLU A 1 196 ? -29.083 -7.288 19.236 1.00 87.56 196 GLU A N 1
ATOM 1517 C CA . GLU A 1 196 ? -28.168 -7.528 18.127 1.00 87.56 196 GLU A CA 1
ATOM 1518 C C . GLU A 1 196 ? -27.546 -6.194 17.722 1.00 87.56 196 GLU A C 1
ATOM 1520 O O . GLU A 1 196 ? -28.221 -5.163 17.802 1.00 87.56 196 GLU A O 1
ATOM 1525 N N . PRO A 1 197 ? -26.279 -6.185 17.280 1.00 86.69 197 PRO A N 1
ATOM 1526 C CA . PRO A 1 197 ? -25.678 -4.957 16.799 1.00 86.69 197 PRO A CA 1
ATOM 1527 C C . PRO A 1 197 ? -26.469 -4.414 15.592 1.00 86.69 197 PRO A C 1
ATOM 1529 O O . PRO A 1 197 ? -27.008 -5.204 14.803 1.00 86.69 197 PRO A O 1
ATOM 1532 N N . PRO A 1 198 ? -26.528 -3.081 15.407 1.00 86.00 198 PRO A N 1
ATOM 1533 C CA . PRO A 1 198 ? -27.193 -2.462 14.268 1.00 86.00 198 PRO A CA 1
ATOM 1534 C C . PRO A 1 198 ? -26.763 -3.103 12.948 1.00 86.00 198 PRO A C 1
ATOM 1536 O O . PRO A 1 198 ? -25.598 -3.456 12.755 1.00 86.00 198 PRO A O 1
ATOM 1539 N N . LYS A 1 199 ? -27.691 -3.247 11.999 1.00 83.38 199 LYS A N 1
ATOM 1540 C CA . LYS A 1 199 ? -27.339 -3.793 10.684 1.00 83.38 199 LYS A CA 1
ATOM 1541 C C . LYS A 1 199 ? -26.369 -2.845 9.986 1.00 83.38 199 LYS A C 1
ATOM 1543 O O . LYS A 1 199 ? -26.713 -1.698 9.709 1.00 83.38 199 LYS A O 1
ATOM 1548 N N . TYR A 1 200 ? -25.186 -3.345 9.644 1.00 81.19 200 TYR A N 1
ATOM 1549 C CA . TYR A 1 200 ? -24.243 -2.614 8.806 1.00 81.19 200 TYR A CA 1
ATOM 1550 C C . TYR A 1 200 ? -24.845 -2.440 7.401 1.00 81.19 200 TYR A C 1
ATOM 1552 O O . TYR A 1 200 ? -24.950 -3.398 6.637 1.00 81.19 200 TYR A O 1
ATOM 1560 N N . SER A 1 201 ? -25.322 -1.232 7.089 1.00 62.81 201 SER A N 1
ATOM 1561 C CA . SER A 1 201 ? -26.118 -0.946 5.883 1.00 62.81 201 SER A CA 1
ATOM 1562 C C . SER A 1 201 ? -25.311 -0.385 4.706 1.00 62.81 201 SER A C 1
ATOM 1564 O O . SER A 1 201 ? -25.869 -0.154 3.635 1.00 62.81 201 SER A O 1
ATOM 1566 N N . SER A 1 202 ? -24.000 -0.197 4.854 1.00 54.81 202 SER A N 1
ATOM 1567 C CA . SER A 1 202 ? -23.152 0.446 3.847 1.00 54.81 202 SER A CA 1
ATOM 1568 C C . SER A 1 202 ? -22.149 -0.516 3.224 1.00 54.81 202 SER A C 1
ATOM 1570 O O . SER A 1 202 ? -20.937 -0.383 3.357 1.00 54.81 202 SER A O 1
ATOM 1572 N N . ALA A 1 203 ? -22.663 -1.444 2.431 1.00 47.62 203 ALA A N 1
ATOM 1573 C CA . ALA A 1 203 ? -21.864 -2.038 1.379 1.00 47.62 203 ALA A CA 1
ATOM 1574 C C . ALA A 1 203 ? -22.649 -1.879 0.061 1.00 47.62 203 ALA A C 1
ATOM 1576 O O . ALA A 1 203 ? -23.670 -2.554 -0.100 1.00 47.62 203 ALA A O 1
ATOM 1577 N N . PRO A 1 204 ? -22.177 -1.097 -0.948 1.00 48.16 204 PRO A N 1
ATOM 1578 C CA . PRO A 1 204 ? -22.130 -1.725 -2.273 1.00 48.16 204 PRO A CA 1
ATOM 1579 C C . PRO A 1 204 ? -21.557 -3.103 -1.992 1.00 48.16 204 PRO A C 1
ATOM 1581 O O . PRO A 1 204 ? -20.584 -3.152 -1.237 1.00 48.16 204 PRO A O 1
ATOM 1584 N N . GLN A 1 205 ? -22.265 -4.160 -2.402 1.00 43.50 205 GLN A N 1
ATOM 1585 C CA . GLN A 1 205 ? -21.943 -5.543 -2.059 1.00 43.50 205 GLN A CA 1
ATOM 1586 C C . GLN A 1 205 ? -20.435 -5.677 -1.878 1.00 43.50 205 GLN A C 1
ATOM 1588 O O . GLN A 1 205 ? -19.693 -5.085 -2.663 1.00 43.50 205 GLN A O 1
ATOM 1593 N N . LEU A 1 206 ? -19.988 -6.410 -0.855 1.00 49.03 206 LEU A N 1
ATOM 1594 C CA . LEU A 1 206 ? -18.641 -6.980 -0.821 1.00 49.03 206 LEU A CA 1
ATOM 1595 C C . LEU A 1 206 ? -18.502 -7.874 -2.062 1.00 49.03 206 LEU A C 1
ATOM 1597 O O . LEU A 1 206 ? -18.570 -9.094 -2.005 1.00 49.03 206 LEU A O 1
ATOM 1601 N N . GLN A 1 207 ? -18.482 -7.222 -3.211 1.00 44.72 207 GLN A N 1
ATOM 1602 C CA . GLN A 1 207 ? -18.349 -7.719 -4.539 1.00 44.72 207 GLN A CA 1
ATOM 1603 C C . GLN A 1 207 ? -16.868 -7.957 -4.533 1.00 44.72 207 GLN A C 1
ATOM 1605 O O . GLN A 1 207 ? -16.077 -7.014 -4.433 1.00 44.72 207 GLN A O 1
ATOM 1610 N N . GLU A 1 208 ? -16.542 -9.244 -4.459 1.00 48.72 208 GLU A N 1
ATOM 1611 C CA . GLU A 1 208 ? -15.211 -9.762 -4.701 1.00 48.72 208 GLU A CA 1
ATOM 1612 C C . GLU A 1 208 ? -14.554 -8.852 -5.731 1.00 48.72 208 GLU A C 1
ATOM 1614 O O . GLU A 1 208 ? -15.129 -8.610 -6.799 1.00 48.72 208 GLU A O 1
ATOM 1619 N N . ALA A 1 209 ? -13.454 -8.223 -5.308 1.00 49.97 209 ALA A N 1
ATOM 1620 C CA . ALA A 1 209 ? -12.809 -7.154 -6.043 1.00 49.97 209 ALA A CA 1
ATOM 1621 C C . ALA A 1 209 ? -12.776 -7.498 -7.536 1.00 49.97 209 ALA A C 1
ATOM 1623 O O . ALA A 1 209 ? -12.352 -8.594 -7.907 1.00 49.97 209 ALA A O 1
ATOM 1624 N N . GLN A 1 210 ? -13.257 -6.565 -8.365 1.00 51.38 210 GLN A N 1
ATOM 1625 C CA . GLN A 1 210 ? -13.154 -6.647 -9.818 1.00 51.38 210 GLN A CA 1
ATOM 1626 C C . GLN A 1 210 ? -11.777 -7.191 -10.211 1.00 51.38 210 GLN A C 1
ATOM 1628 O O . GLN A 1 210 ? -10.750 -6.698 -9.749 1.00 51.38 210 GLN A O 1
ATOM 1633 N N . GLU A 1 211 ? -11.801 -8.204 -11.074 1.00 54.84 211 GLU A N 1
ATOM 1634 C CA . GLU A 1 211 ? -10.719 -9.143 -11.397 1.00 54.84 211 GLU A CA 1
ATOM 1635 C C . GLU A 1 211 ? -9.440 -8.499 -11.985 1.00 54.84 211 GLU A C 1
ATOM 1637 O O . GLU A 1 211 ? -8.467 -9.191 -12.264 1.00 54.84 211 GLU A O 1
ATOM 1642 N N . GLN A 1 212 ? -9.381 -7.170 -12.127 1.00 62.50 212 GLN A N 1
ATOM 1643 C CA . GLN A 1 212 ? -8.163 -6.428 -12.460 1.00 62.50 212 GLN A CA 1
ATOM 1644 C C . GLN A 1 212 ? -8.310 -4.945 -12.082 1.00 62.50 212 GLN A C 1
ATOM 1646 O O . GLN A 1 212 ? -9.070 -4.209 -12.707 1.00 62.50 212 GLN A O 1
ATOM 1651 N N . VAL A 1 213 ? -7.574 -4.498 -11.058 1.00 74.94 213 VAL A N 1
ATOM 1652 C CA . VAL A 1 213 ? -7.549 -3.089 -10.609 1.00 74.94 213 VAL A CA 1
ATOM 1653 C C . VAL A 1 213 ? -6.470 -2.297 -11.354 1.00 74.94 213 VAL A C 1
ATOM 1655 O O . VAL A 1 213 ? -6.629 -1.111 -11.623 1.00 74.94 213 VAL A O 1
ATOM 1658 N N . CYS A 1 214 ? -5.370 -2.959 -11.706 1.00 84.69 214 CYS A N 1
ATOM 1659 C CA . CYS A 1 214 ? -4.256 -2.382 -12.436 1.00 84.69 214 CYS A CA 1
ATOM 1660 C C . CYS A 1 214 ? -4.279 -2.789 -13.922 1.00 84.69 214 CYS A C 1
ATOM 1662 O O . CYS A 1 214 ? -4.428 -3.967 -14.251 1.00 84.69 214 CYS A O 1
ATOM 1664 N N . SER A 1 215 ? -4.061 -1.807 -14.805 1.00 86.50 215 SER A N 1
ATOM 1665 C CA . SER A 1 215 ? -3.806 -1.986 -16.241 1.00 86.50 215 SER A CA 1
ATOM 1666 C C . SER A 1 215 ? -2.387 -1.524 -16.573 1.00 86.50 215 SER A C 1
ATOM 1668 O O . SER A 1 215 ? -2.035 -0.371 -16.326 1.00 86.50 215 SER A O 1
ATOM 1670 N N . SER A 1 216 ? -1.559 -2.404 -17.139 1.00 89.00 216 SER A N 1
ATOM 1671 C CA . SER A 1 216 ? -0.200 -2.073 -17.600 1.00 89.00 216 SER A CA 1
ATOM 1672 C C . SER A 1 216 ? -0.166 -1.517 -19.030 1.00 89.00 216 SER A C 1
ATOM 1674 O O . SER A 1 216 ? 0.877 -1.031 -19.472 1.00 89.00 216 SER A O 1
ATOM 1676 N N . GLN A 1 217 ? -1.292 -1.559 -19.753 1.00 89.50 217 GLN A N 1
ATOM 1677 C CA . GLN A 1 217 ? -1.350 -1.295 -21.192 1.00 89.50 217 GLN A CA 1
ATOM 1678 C C . GLN A 1 217 ? -0.859 0.109 -21.559 1.00 89.50 217 GLN A C 1
ATOM 1680 O O . GLN A 1 217 ? -0.043 0.256 -22.468 1.00 89.50 217 GLN A O 1
ATOM 1685 N N . ASP A 1 218 ? -1.301 1.135 -20.832 1.00 87.75 218 ASP A N 1
ATOM 1686 C CA . ASP A 1 218 ? -0.947 2.528 -21.133 1.00 87.75 218 ASP A CA 1
ATOM 1687 C C . ASP A 1 218 ? 0.557 2.780 -20.982 1.00 87.75 218 ASP A C 1
ATOM 1689 O O . ASP A 1 218 ? 1.179 3.500 -21.772 1.00 87.75 218 ASP A O 1
ATOM 1693 N N . LEU A 1 219 ? 1.176 2.137 -19.991 1.00 92.62 219 LEU A N 1
ATOM 1694 C CA . LEU A 1 219 ? 2.600 2.280 -19.730 1.00 92.62 219 LEU A CA 1
ATOM 1695 C C . LEU A 1 219 ? 3.444 1.448 -20.705 1.00 92.62 219 LEU A C 1
ATOM 1697 O O . LEU A 1 219 ? 4.506 1.904 -21.127 1.00 92.62 219 LEU A O 1
ATOM 1701 N N . ILE A 1 220 ? 2.951 0.278 -21.129 1.00 93.00 220 ILE A N 1
ATOM 1702 C CA . ILE A 1 220 ? 3.576 -0.533 -22.185 1.00 93.00 220 ILE A CA 1
ATOM 1703 C C . ILE A 1 220 ? 3.589 0.230 -23.513 1.00 93.00 220 ILE A C 1
ATOM 1705 O O . ILE A 1 220 ? 4.644 0.320 -24.134 1.00 93.00 220 ILE A O 1
ATOM 1709 N N . VAL A 1 221 ? 2.477 0.853 -23.916 1.00 92.44 221 VAL A N 1
ATOM 1710 C CA . VAL A 1 221 ? 2.411 1.670 -25.148 1.00 92.44 221 VAL A CA 1
ATOM 1711 C C . VAL A 1 221 ? 3.433 2.811 -25.114 1.00 92.44 221 VAL A C 1
ATOM 1713 O O . VAL A 1 221 ? 4.091 3.118 -26.109 1.00 92.44 221 VAL A O 1
ATOM 1716 N N . SER A 1 222 ? 3.606 3.420 -23.947 1.00 91.44 222 SER A N 1
ATOM 1717 C CA . SER A 1 222 ? 4.556 4.517 -23.747 1.00 91.44 222 SER A CA 1
ATOM 1718 C C . SER A 1 222 ? 6.002 4.029 -23.807 1.00 91.44 222 SER A C 1
ATOM 1720 O O . SER A 1 222 ? 6.863 4.674 -24.403 1.00 91.44 222 SER A O 1
ATOM 1722 N N . LEU A 1 223 ? 6.269 2.844 -23.262 1.00 93.88 223 LEU A N 1
ATOM 1723 C CA . LEU A 1 223 ? 7.562 2.181 -23.373 1.00 93.88 223 LEU A CA 1
ATOM 1724 C C . LEU A 1 223 ? 7.871 1.782 -24.827 1.00 93.88 223 LEU A C 1
ATOM 1726 O O . LEU A 1 223 ? 8.993 1.980 -25.294 1.00 93.88 223 LEU A O 1
ATOM 1730 N N . ASP A 1 224 ? 6.881 1.293 -25.575 1.00 93.31 224 ASP A N 1
ATOM 1731 C CA . ASP A 1 224 ? 7.010 0.973 -27.002 1.00 93.31 224 ASP A CA 1
ATOM 1732 C C . ASP A 1 224 ? 7.391 2.212 -27.821 1.00 93.31 224 ASP A C 1
ATOM 1734 O O . ASP A 1 224 ? 8.241 2.135 -28.715 1.00 93.31 224 ASP A O 1
ATOM 1738 N N . HIS A 1 225 ? 6.823 3.373 -27.478 1.00 92.88 225 HIS A N 1
ATOM 1739 C CA . HIS A 1 225 ? 7.189 4.646 -28.093 1.00 92.88 225 HIS A CA 1
ATOM 1740 C C . HIS A 1 225 ? 8.670 4.992 -27.862 1.00 92.88 225 HIS A C 1
ATOM 1742 O O . HIS A 1 225 ? 9.373 5.352 -28.810 1.00 92.88 225 HIS A O 1
ATOM 1748 N N . VAL A 1 226 ? 9.180 4.805 -26.639 1.00 92.94 226 VAL A N 1
ATOM 1749 C CA . VAL A 1 226 ? 10.606 5.006 -26.320 1.00 92.94 226 VAL A CA 1
ATOM 1750 C C . VAL A 1 226 ? 11.494 4.049 -27.122 1.00 92.94 226 VAL A C 1
ATOM 1752 O O . VAL A 1 226 ? 12.521 4.468 -27.662 1.00 92.94 226 VAL A O 1
ATOM 1755 N N . GLU A 1 227 ? 11.108 2.775 -27.248 1.00 93.81 227 GLU A N 1
ATOM 1756 C CA . GLU A 1 227 ? 11.878 1.787 -28.018 1.00 93.81 227 GLU A CA 1
ATOM 1757 C C . GLU A 1 227 ? 11.985 2.195 -29.488 1.00 93.81 227 GLU A C 1
ATOM 1759 O O . GLU A 1 227 ? 13.073 2.163 -30.076 1.00 93.81 227 GLU A O 1
ATOM 1764 N N . PHE A 1 228 ? 10.855 2.591 -30.073 1.00 93.75 228 PHE A N 1
ATOM 1765 C CA . PHE A 1 228 ? 10.777 3.031 -31.458 1.00 93.75 228 PHE A CA 1
ATOM 1766 C C . PHE A 1 228 ? 11.651 4.266 -31.705 1.00 93.75 228 PHE A C 1
ATOM 1768 O O . PHE A 1 228 ? 12.458 4.275 -32.641 1.00 93.75 228 PHE A O 1
ATOM 1775 N N . GLU A 1 229 ? 11.548 5.281 -30.845 1.00 92.56 229 GLU A N 1
ATOM 1776 C CA . GLU A 1 229 ? 12.311 6.522 -30.972 1.00 92.56 229 GLU A CA 1
ATOM 1777 C C . GLU A 1 229 ? 13.822 6.292 -30.841 1.00 92.56 229 GLU A C 1
ATOM 1779 O O . GLU A 1 229 ? 14.591 6.809 -31.654 1.00 92.56 229 GLU A O 1
ATOM 1784 N N . LEU A 1 230 ? 14.270 5.456 -29.897 1.00 91.38 230 LEU A N 1
ATOM 1785 C CA . LEU A 1 230 ? 15.692 5.120 -29.752 1.00 91.38 230 LEU A CA 1
ATOM 1786 C C . LEU A 1 230 ? 16.225 4.347 -30.964 1.00 91.38 230 LEU A C 1
ATOM 1788 O O . LEU A 1 230 ? 17.274 4.698 -31.516 1.00 91.38 230 LEU A O 1
ATOM 1792 N N . LYS A 1 231 ? 15.496 3.324 -31.429 1.00 92.75 231 LYS A N 1
ATOM 1793 C CA . LYS A 1 231 ? 15.900 2.534 -32.603 1.00 92.75 231 LYS A CA 1
ATOM 1794 C C . LYS A 1 231 ? 15.963 3.381 -33.870 1.00 92.75 231 LYS A C 1
ATOM 1796 O O . LYS A 1 231 ? 16.882 3.190 -34.667 1.00 92.75 231 LYS A O 1
ATOM 1801 N N . LYS A 1 232 ? 15.046 4.337 -34.049 1.00 92.75 232 LYS A N 1
ATOM 1802 C CA . LYS A 1 232 ? 15.035 5.264 -35.193 1.00 92.75 232 LYS A CA 1
ATOM 1803 C C . LYS A 1 232 ? 16.379 5.978 -35.357 1.00 92.75 232 LYS A C 1
ATOM 1805 O O . LYS A 1 232 ? 16.918 5.999 -36.461 1.00 92.75 232 LYS A O 1
ATOM 1810 N N . TYR A 1 233 ? 16.955 6.506 -34.276 1.00 90.69 233 TYR A N 1
ATOM 1811 C CA . TYR A 1 233 ? 18.256 7.182 -34.338 1.00 90.69 233 TYR A CA 1
ATOM 1812 C C . TYR A 1 233 ? 19.400 6.224 -34.686 1.00 90.69 233 TYR A C 1
ATOM 1814 O O . TYR A 1 233 ? 20.245 6.566 -35.514 1.00 90.69 233 TYR A O 1
ATOM 1822 N N . VAL A 1 234 ? 19.401 5.003 -34.140 1.00 91.88 234 VAL A N 1
ATOM 1823 C CA . VAL A 1 234 ? 20.422 3.999 -34.486 1.00 91.88 234 VAL A CA 1
ATOM 1824 C C . VAL A 1 234 ? 20.327 3.598 -35.964 1.00 91.88 234 VAL A C 1
ATOM 1826 O O . VAL A 1 234 ? 21.351 3.527 -36.643 1.00 91.88 234 VAL A O 1
ATOM 1829 N N . TYR A 1 235 ? 19.118 3.425 -36.508 1.00 93.31 235 TYR A N 1
ATOM 1830 C CA . TYR A 1 235 ? 18.923 3.139 -37.935 1.00 93.31 235 TYR A CA 1
ATOM 1831 C C . TYR A 1 235 ? 19.398 4.275 -38.849 1.00 93.31 235 TYR A C 1
ATOM 1833 O O . TYR A 1 235 ? 19.996 4.000 -39.891 1.00 93.31 235 TYR A O 1
ATOM 1841 N N . ILE A 1 236 ? 19.198 5.539 -38.458 1.00 91.81 236 ILE A N 1
ATOM 1842 C CA . ILE A 1 236 ? 19.723 6.697 -39.203 1.00 91.81 236 ILE A CA 1
ATOM 1843 C C . ILE A 1 236 ? 21.258 6.641 -39.273 1.00 91.81 236 ILE A C 1
ATOM 1845 O O . ILE A 1 236 ? 21.828 6.821 -40.351 1.00 91.81 236 ILE A O 1
ATOM 1849 N N . PHE A 1 237 ? 21.935 6.330 -38.161 1.00 89.94 237 PHE A N 1
ATOM 1850 C CA . PHE A 1 237 ? 23.396 6.174 -38.134 1.00 89.94 237 PHE A CA 1
ATOM 1851 C C . PHE A 1 237 ? 23.885 4.996 -38.981 1.00 89.94 237 PHE A C 1
ATOM 1853 O O . PHE A 1 237 ? 24.871 5.139 -39.705 1.00 89.94 237 PHE A O 1
ATOM 1860 N N . ILE A 1 238 ? 23.186 3.857 -38.945 1.00 91.69 238 ILE A N 1
ATOM 1861 C CA . ILE A 1 238 ? 23.490 2.710 -39.814 1.00 91.69 238 ILE A CA 1
ATOM 1862 C C . ILE A 1 238 ? 23.412 3.131 -41.289 1.00 91.69 238 ILE A C 1
ATOM 1864 O O . ILE A 1 238 ? 24.342 2.867 -42.052 1.00 91.69 238 ILE A O 1
ATOM 1868 N N . GLY A 1 239 ? 22.349 3.838 -41.688 1.00 92.81 239 GLY A N 1
ATOM 1869 C CA . GLY A 1 239 ? 22.196 4.354 -43.052 1.00 92.81 239 GLY A CA 1
ATOM 1870 C C . GLY A 1 239 ? 23.323 5.308 -43.462 1.00 92.81 239 GLY A C 1
ATOM 1871 O O . GLY A 1 239 ? 23.868 5.190 -44.561 1.00 92.81 239 GLY A O 1
ATOM 1872 N N . LEU A 1 240 ? 23.730 6.206 -42.560 1.00 91.12 240 LEU A N 1
ATOM 1873 C CA . LEU A 1 240 ? 24.840 7.135 -42.784 1.00 91.12 240 LEU A CA 1
ATOM 1874 C C . LEU A 1 240 ? 26.177 6.396 -42.962 1.00 91.12 240 LEU A C 1
ATOM 1876 O O . LEU A 1 240 ? 26.928 6.710 -43.886 1.00 91.12 240 LEU A O 1
ATOM 1880 N N . LEU A 1 241 ? 26.454 5.376 -42.144 1.00 89.44 241 LEU A N 1
ATOM 1881 C CA . LEU A 1 241 ? 27.661 4.551 -42.263 1.00 89.44 241 LEU A CA 1
ATOM 1882 C C . LEU A 1 241 ? 27.704 3.750 -43.565 1.00 89.44 241 LEU A C 1
ATOM 1884 O O . LEU A 1 241 ? 28.758 3.688 -44.196 1.00 89.44 241 LEU A O 1
ATOM 1888 N N . PHE A 1 242 ? 26.575 3.191 -44.011 1.00 91.75 242 PHE A N 1
ATOM 1889 C CA . PHE A 1 242 ? 26.491 2.551 -45.327 1.00 91.75 242 PHE A CA 1
ATOM 1890 C C . PHE A 1 242 ? 26.784 3.543 -46.463 1.00 91.75 242 PHE A C 1
ATOM 1892 O O . PHE A 1 242 ? 27.505 3.201 -47.403 1.00 91.75 242 PHE A O 1
ATOM 1899 N N . GLY A 1 243 ? 26.297 4.784 -46.356 1.00 91.62 243 GLY A N 1
ATOM 1900 C CA . GLY A 1 243 ? 26.613 5.860 -47.300 1.00 91.62 243 GLY A CA 1
ATOM 1901 C C . GLY A 1 243 ? 28.105 6.211 -47.335 1.00 91.62 243 GLY A C 1
ATOM 1902 O O . GLY A 1 243 ? 28.694 6.291 -48.415 1.00 91.62 243 GLY A O 1
ATOM 1903 N N . ILE A 1 244 ? 28.743 6.353 -46.166 1.00 88.00 244 ILE A N 1
ATOM 1904 C CA . ILE A 1 244 ? 30.193 6.599 -46.060 1.00 88.00 244 ILE A CA 1
ATOM 1905 C C . ILE A 1 244 ? 30.985 5.420 -46.630 1.00 88.00 244 ILE A C 1
ATOM 1907 O O . ILE A 1 244 ? 31.914 5.632 -47.407 1.00 88.00 244 ILE A O 1
ATOM 1911 N N . MET A 1 245 ? 30.602 4.182 -46.309 1.00 89.00 245 MET A N 1
ATOM 1912 C CA . MET A 1 245 ? 31.245 2.976 -46.835 1.00 89.00 245 MET A CA 1
ATOM 1913 C C . MET A 1 245 ? 31.207 2.948 -48.368 1.00 89.00 245 MET A C 1
ATOM 1915 O O . MET A 1 245 ? 32.232 2.701 -49.003 1.00 89.00 245 MET A O 1
ATOM 1919 N N . PHE A 1 246 ? 30.055 3.257 -48.970 1.00 90.62 246 PHE A N 1
ATOM 1920 C CA . PHE A 1 246 ? 29.911 3.343 -50.423 1.00 90.62 246 PHE A CA 1
ATOM 1921 C C . PHE A 1 246 ? 30.817 4.427 -51.025 1.00 90.62 246 PHE A C 1
ATOM 1923 O O . PHE A 1 246 ? 31.515 4.178 -52.010 1.00 90.62 246 PHE A O 1
ATOM 1930 N N . PHE A 1 247 ? 30.883 5.605 -50.398 1.00 88.81 247 PHE A N 1
ATOM 1931 C CA . PHE A 1 247 ? 31.765 6.687 -50.836 1.00 88.81 247 PHE A CA 1
ATOM 1932 C C . PHE A 1 247 ? 33.256 6.322 -50.724 1.00 88.81 247 PHE A C 1
ATOM 1934 O O . PHE A 1 247 ? 34.026 6.613 -51.641 1.00 88.81 247 PHE A O 1
ATOM 1941 N N . CYS A 1 248 ? 33.671 5.636 -49.653 1.00 85.25 248 CYS A N 1
ATOM 1942 C CA . CYS A 1 248 ? 35.038 5.134 -49.490 1.00 85.25 248 CYS A CA 1
ATOM 1943 C C . CYS A 1 248 ? 35.417 4.146 -50.601 1.00 85.25 248 CYS A C 1
ATOM 1945 O O . CYS A 1 248 ? 36.491 4.281 -51.186 1.00 85.25 248 CYS A O 1
ATOM 1947 N N . ILE A 1 249 ? 34.522 3.218 -50.958 1.00 87.56 249 ILE A N 1
ATOM 1948 C CA . ILE A 1 249 ? 34.748 2.268 -52.061 1.00 87.56 249 ILE A CA 1
ATOM 1949 C C . ILE A 1 249 ? 34.917 3.017 -53.390 1.00 87.56 249 ILE A C 1
ATOM 1951 O O . ILE A 1 249 ? 35.876 2.759 -54.120 1.00 87.56 249 ILE A O 1
ATOM 1955 N N . LEU A 1 250 ? 34.040 3.982 -53.695 1.00 88.94 250 LEU A N 1
ATOM 1956 C CA . LEU A 1 250 ? 34.137 4.784 -54.922 1.00 88.94 250 LEU A CA 1
ATOM 1957 C C . LEU A 1 250 ? 35.423 5.620 -54.975 1.00 88.94 250 LEU A C 1
ATOM 1959 O O . LEU A 1 250 ? 36.088 5.668 -56.013 1.00 88.94 250 LEU A O 1
ATOM 1963 N N . SER A 1 251 ? 35.796 6.244 -53.856 1.00 85.44 251 SER A N 1
ATOM 1964 C CA . SER A 1 251 ? 37.050 6.986 -53.705 1.00 85.44 251 SER A CA 1
ATOM 1965 C C . SER A 1 251 ? 38.258 6.085 -53.961 1.00 85.44 251 SER A C 1
ATOM 1967 O O . SER A 1 251 ? 39.114 6.420 -54.782 1.00 85.44 251 SER A O 1
ATOM 1969 N N . ASN A 1 252 ? 38.298 4.896 -53.353 1.00 83.75 252 ASN A N 1
ATOM 1970 C CA . ASN A 1 252 ? 39.380 3.938 -53.556 1.00 83.75 252 ASN A CA 1
ATOM 1971 C C . ASN A 1 252 ? 39.453 3.469 -55.018 1.00 83.75 252 ASN A C 1
ATOM 1973 O O . ASN A 1 252 ? 40.523 3.483 -55.627 1.00 83.75 252 ASN A O 1
ATOM 1977 N N . MET A 1 253 ? 38.314 3.162 -55.648 1.00 86.06 253 MET A N 1
ATOM 1978 C CA . MET A 1 253 ? 38.266 2.837 -57.079 1.00 86.06 253 MET A CA 1
ATOM 1979 C C . MET A 1 253 ? 38.805 3.980 -57.954 1.00 86.06 253 MET A C 1
ATOM 1981 O O . MET A 1 253 ? 39.543 3.729 -58.915 1.00 86.06 253 MET A O 1
ATOM 1985 N N . PHE A 1 254 ? 38.489 5.233 -57.619 1.00 86.88 254 PHE A N 1
ATOM 1986 C CA . PHE A 1 254 ? 39.012 6.410 -58.313 1.00 86.88 254 PHE A CA 1
ATOM 1987 C C . PHE A 1 254 ? 40.523 6.591 -58.094 1.00 86.88 254 PHE A C 1
ATOM 1989 O O . PHE A 1 254 ? 41.259 6.882 -59.043 1.00 86.88 254 PHE A O 1
ATOM 1996 N N . VAL A 1 255 ? 41.027 6.357 -56.879 1.00 82.56 255 VAL A N 1
ATOM 1997 C CA . VAL A 1 255 ? 42.466 6.382 -56.564 1.00 82.56 255 VAL A CA 1
ATOM 1998 C C . VAL A 1 255 ? 43.208 5.282 -57.323 1.00 82.56 255 VAL A C 1
ATOM 2000 O O . VAL A 1 255 ? 44.219 5.563 -57.963 1.00 82.56 255 VAL A O 1
ATOM 2003 N N . ILE A 1 256 ? 42.692 4.051 -57.340 1.00 83.06 256 ILE A N 1
ATOM 2004 C CA . ILE A 1 256 ? 43.263 2.938 -58.116 1.00 83.06 256 ILE A CA 1
ATOM 2005 C C . ILE A 1 256 ? 43.311 3.305 -59.603 1.00 83.06 256 ILE A C 1
ATOM 2007 O O . ILE A 1 256 ? 44.349 3.135 -60.249 1.00 83.06 256 ILE A O 1
ATOM 2011 N N . ARG A 1 257 ? 42.219 3.866 -60.145 1.00 85.38 257 ARG A N 1
ATOM 2012 C CA . ARG A 1 257 ? 42.142 4.274 -61.555 1.00 85.38 257 ARG A CA 1
ATOM 2013 C C . ARG A 1 257 ? 43.139 5.376 -61.896 1.00 85.38 257 ARG A C 1
ATOM 2015 O O . ARG A 1 257 ? 43.850 5.273 -62.894 1.00 85.38 257 ARG A O 1
ATOM 2022 N N . SER A 1 258 ? 43.191 6.424 -61.079 1.00 81.19 258 SER A N 1
ATOM 2023 C CA . SER A 1 258 ? 44.071 7.575 -61.296 1.00 81.19 258 SER A CA 1
ATOM 2024 C C . SER A 1 258 ? 45.546 7.197 -61.160 1.00 81.19 258 SER A C 1
ATOM 2026 O O . SER A 1 258 ? 46.343 7.583 -62.015 1.00 81.19 258 SER A O 1
ATOM 2028 N N . ARG A 1 259 ? 45.912 6.371 -60.168 1.00 77.88 259 ARG A N 1
ATOM 2029 C CA . ARG A 1 259 ? 47.271 5.820 -60.032 1.00 77.88 259 ARG A CA 1
ATOM 2030 C C . ARG A 1 259 ? 47.656 4.977 -61.236 1.00 77.88 259 ARG A C 1
ATOM 2032 O O . ARG A 1 259 ? 48.717 5.189 -61.814 1.00 77.88 259 ARG A O 1
ATOM 2039 N N . HIS A 1 260 ? 46.779 4.072 -61.666 1.00 80.19 260 HIS A N 1
ATOM 2040 C CA . HIS A 1 260 ? 47.047 3.252 -62.843 1.00 80.19 260 HIS A CA 1
ATOM 2041 C C . HIS A 1 260 ? 47.264 4.110 -64.094 1.00 80.19 260 HIS A C 1
ATOM 2043 O O . HIS A 1 260 ? 48.187 3.853 -64.868 1.00 80.19 260 HIS A O 1
ATOM 2049 N N . HIS A 1 261 ? 46.467 5.168 -64.265 1.00 80.31 261 HIS A N 1
ATOM 2050 C CA . HIS A 1 261 ? 46.626 6.100 -65.375 1.00 80.31 261 HIS A CA 1
ATOM 2051 C C . HIS A 1 261 ? 47.970 6.844 -65.322 1.00 80.31 261 HIS A C 1
ATOM 2053 O O . HIS A 1 261 ? 48.692 6.845 -66.317 1.00 80.31 261 HIS A O 1
ATOM 2059 N N . ARG A 1 262 ? 48.353 7.396 -64.160 1.00 79.12 262 ARG A N 1
ATOM 2060 C CA . ARG A 1 262 ? 49.642 8.090 -63.960 1.00 79.12 262 ARG A CA 1
ATOM 2061 C C . ARG A 1 262 ? 50.841 7.178 -64.227 1.00 79.12 262 ARG A C 1
ATOM 2063 O O . ARG A 1 262 ? 51.735 7.552 -64.980 1.00 79.12 262 ARG A O 1
ATOM 2070 N N . VAL A 1 263 ? 50.833 5.959 -63.684 1.00 76.56 263 VAL A N 1
ATOM 2071 C CA . VAL A 1 263 ? 51.914 4.977 -63.884 1.00 76.56 263 VAL A CA 1
ATOM 2072 C C . VAL A 1 263 ? 52.008 4.545 -65.351 1.00 76.56 263 VAL A C 1
ATOM 2074 O O . VAL A 1 263 ? 53.107 4.403 -65.886 1.00 76.56 263 VAL A O 1
ATOM 2077 N N . THR A 1 264 ? 50.873 4.382 -66.036 1.00 76.69 264 THR A N 1
ATOM 2078 C CA . THR A 1 264 ? 50.851 4.017 -67.463 1.00 76.69 264 THR A CA 1
ATOM 2079 C C . THR A 1 264 ? 51.401 5.143 -68.341 1.00 76.69 264 THR A C 1
ATOM 2081 O O . THR A 1 264 ? 52.210 4.875 -69.230 1.00 76.69 264 THR A O 1
ATOM 2084 N N . GLN A 1 265 ? 51.029 6.400 -68.067 1.00 79.62 265 GLN A N 1
ATOM 2085 C CA . GLN A 1 265 ? 51.585 7.573 -68.755 1.00 79.62 265 GLN A CA 1
ATOM 2086 C C . GLN A 1 265 ? 53.100 7.704 -68.526 1.00 79.62 265 GLN A C 1
ATOM 2088 O O . GLN A 1 265 ? 53.850 7.860 -69.490 1.00 79.62 265 GLN A O 1
ATOM 2093 N N . ALA A 1 266 ? 53.564 7.564 -67.279 1.00 75.94 266 ALA A N 1
ATOM 2094 C CA . ALA A 1 266 ? 54.988 7.615 -66.937 1.00 75.94 266 ALA A CA 1
ATOM 2095 C C . ALA A 1 266 ? 55.782 6.491 -67.623 1.00 75.94 266 ALA A C 1
ATOM 2097 O O . ALA A 1 266 ? 56.830 6.737 -68.219 1.00 75.94 266 ALA A O 1
ATOM 2098 N N . ARG A 1 267 ? 55.254 5.259 -67.627 1.00 74.69 267 ARG A N 1
ATOM 2099 C CA . ARG A 1 267 ? 55.876 4.120 -68.318 1.00 74.69 267 ARG A CA 1
ATOM 2100 C C . ARG A 1 267 ? 55.980 4.356 -69.826 1.00 74.69 267 ARG A C 1
ATOM 2102 O O . ARG A 1 267 ? 57.025 4.074 -70.405 1.00 74.69 267 ARG A O 1
ATOM 2109 N N . ALA A 1 268 ? 54.931 4.878 -70.462 1.00 77.44 268 ALA A N 1
ATOM 2110 C CA . ALA A 1 268 ? 54.946 5.185 -71.893 1.00 77.44 268 ALA A CA 1
ATOM 2111 C C . ALA A 1 268 ? 55.972 6.280 -72.239 1.00 77.44 268 ALA A C 1
ATOM 2113 O O . ALA A 1 268 ? 56.689 6.156 -73.233 1.00 77.44 268 ALA A O 1
ATOM 2114 N N . MET A 1 269 ? 56.085 7.313 -71.396 1.00 74.00 269 MET A N 1
ATOM 2115 C CA . MET A 1 269 ? 57.086 8.375 -71.535 1.00 74.00 269 MET A CA 1
ATOM 2116 C C . MET A 1 269 ? 58.516 7.826 -71.422 1.00 74.00 269 MET A C 1
ATOM 2118 O O . MET A 1 269 ? 59.345 8.112 -72.283 1.00 74.00 269 MET A O 1
ATOM 2122 N N . ILE A 1 270 ? 58.788 6.978 -70.425 1.00 74.88 270 ILE A N 1
ATOM 2123 C CA . ILE A 1 270 ? 60.109 6.362 -70.208 1.00 74.88 270 ILE A CA 1
ATOM 2124 C C . ILE A 1 270 ? 60.490 5.432 -71.365 1.00 74.88 270 ILE A C 1
ATOM 2126 O O . ILE A 1 270 ? 61.593 5.532 -71.895 1.00 74.88 270 ILE A O 1
ATOM 2130 N N . VAL A 1 271 ? 59.578 4.561 -71.814 1.00 76.62 271 VAL A N 1
ATOM 2131 C CA . VAL A 1 271 ? 59.834 3.653 -72.949 1.00 76.62 271 VAL A CA 1
ATOM 2132 C C . VAL A 1 271 ? 60.114 4.433 -74.238 1.00 76.62 271 VAL A C 1
ATOM 2134 O O . VAL A 1 271 ? 60.959 4.019 -75.032 1.00 76.62 271 VAL A O 1
ATOM 2137 N N . ARG A 1 272 ? 59.436 5.570 -74.452 1.00 76.69 272 ARG A N 1
ATOM 2138 C CA . ARG A 1 272 ? 59.698 6.455 -75.595 1.00 76.69 272 ARG A CA 1
ATOM 2139 C C . ARG A 1 272 ? 61.095 7.071 -75.522 1.00 76.69 272 ARG A C 1
ATOM 2141 O O . ARG A 1 272 ? 61.788 7.056 -76.532 1.00 76.69 272 ARG A O 1
ATOM 2148 N N . LEU A 1 273 ? 61.504 7.563 -74.353 1.00 73.31 273 LEU A N 1
ATOM 2149 C CA . LEU A 1 273 ? 62.814 8.191 -74.141 1.00 73.31 273 LEU A CA 1
ATOM 2150 C C . LEU A 1 273 ? 63.971 7.189 -74.281 1.00 73.31 273 LEU A C 1
ATOM 2152 O O . LEU A 1 273 ? 64.936 7.473 -74.985 1.00 73.31 273 LEU A O 1
ATOM 2156 N N . LEU A 1 274 ? 63.828 5.983 -73.719 1.00 71.50 274 LEU A N 1
ATOM 2157 C CA . LEU A 1 274 ? 64.807 4.891 -73.842 1.00 71.50 274 LEU A CA 1
ATOM 2158 C C . LEU A 1 274 ? 65.041 4.440 -75.291 1.00 71.50 274 LEU A C 1
ATOM 2160 O O . LEU A 1 274 ? 66.096 3.902 -75.608 1.00 71.50 274 LEU A O 1
ATOM 2164 N N . ARG A 1 275 ? 64.057 4.634 -76.179 1.00 72.62 275 ARG A N 1
ATOM 2165 C CA . ARG A 1 275 ? 64.184 4.298 -77.604 1.00 72.62 275 ARG A CA 1
ATOM 2166 C C . ARG A 1 275 ? 64.941 5.371 -78.398 1.00 72.62 275 ARG A C 1
ATOM 2168 O O . ARG A 1 275 ? 65.434 5.067 -79.478 1.00 72.62 275 ARG A O 1
ATOM 2175 N N . THR A 1 276 ? 65.005 6.610 -77.906 1.00 72.06 276 THR A N 1
ATOM 2176 C CA . THR A 1 276 ? 65.481 7.771 -78.679 1.00 72.06 276 THR A CA 1
ATOM 2177 C C . THR A 1 276 ? 66.878 8.277 -78.314 1.00 72.06 276 THR A C 1
ATOM 2179 O O . THR A 1 276 ? 67.467 8.975 -79.133 1.00 72.06 276 THR A O 1
ATOM 2182 N N . THR A 1 277 ? 67.435 7.954 -77.141 1.00 60.75 277 THR A N 1
ATOM 2183 C CA . THR A 1 277 ? 68.731 8.500 -76.681 1.00 60.75 277 THR A CA 1
ATOM 2184 C C . THR A 1 277 ? 69.632 7.438 -76.026 1.00 60.75 277 THR A C 1
ATOM 2186 O O . THR A 1 277 ? 69.122 6.588 -75.296 1.00 60.75 277 THR A O 1
ATOM 2189 N N . PRO A 1 278 ? 70.972 7.472 -76.219 1.00 56.22 278 PRO A N 1
ATOM 2190 C CA . PRO A 1 278 ? 71.901 6.699 -75.395 1.00 56.22 278 PRO A CA 1
ATOM 2191 C C . PRO A 1 278 ? 71.935 7.311 -73.987 1.00 56.22 278 PRO A C 1
ATOM 2193 O O . PRO A 1 278 ? 72.446 8.408 -73.785 1.00 56.22 278 PRO A O 1
ATOM 2196 N N . THR A 1 279 ? 71.321 6.635 -73.020 1.00 62.28 279 THR A N 1
ATOM 2197 C CA . THR A 1 279 ? 71.103 7.165 -71.666 1.00 62.28 279 THR A CA 1
ATOM 2198 C C . THR A 1 279 ? 72.372 7.161 -70.820 1.00 62.28 279 THR A C 1
ATOM 2200 O O . THR A 1 279 ? 72.993 6.112 -70.638 1.00 62.28 279 THR A O 1
ATOM 2203 N N . THR A 1 280 ? 72.712 8.308 -70.226 1.00 66.94 280 THR A N 1
ATOM 2204 C CA . THR A 1 280 ? 73.736 8.386 -69.170 1.00 66.94 280 THR A CA 1
ATOM 2205 C C . THR A 1 280 ? 73.194 7.845 -67.831 1.00 66.94 280 THR A C 1
ATOM 2207 O O . THR A 1 280 ? 71.984 7.905 -67.589 1.00 66.94 280 THR A O 1
ATOM 2210 N N . PRO A 1 281 ? 74.047 7.330 -66.918 1.00 67.12 281 PRO A N 1
ATOM 2211 C CA . PRO A 1 281 ? 73.602 6.781 -65.627 1.00 67.12 281 PRO A CA 1
ATOM 2212 C C . PRO A 1 281 ? 72.772 7.771 -64.793 1.00 67.12 281 PRO A C 1
ATOM 2214 O O . PRO A 1 281 ? 71.805 7.388 -64.138 1.00 67.12 281 PRO A O 1
ATOM 2217 N N . GLN A 1 282 ? 73.111 9.059 -64.878 1.00 68.44 282 GLN A N 1
ATOM 2218 C CA . GLN A 1 282 ? 72.485 10.140 -64.118 1.00 68.44 282 GLN A CA 1
ATOM 2219 C C . GLN A 1 282 ? 71.077 10.500 -64.633 1.00 68.44 282 GLN A C 1
ATOM 2221 O O . GLN A 1 282 ? 70.202 10.889 -63.860 1.00 68.44 282 GLN A O 1
ATOM 2226 N N . GLU A 1 283 ? 70.822 10.342 -65.935 1.00 66.81 283 GLU A N 1
ATOM 2227 C CA . GLU A 1 283 ? 69.482 10.493 -66.521 1.00 66.81 283 GLU A CA 1
ATOM 2228 C C . GLU A 1 283 ? 68.588 9.296 -66.196 1.00 66.81 283 GLU A C 1
ATOM 2230 O O . GLU A 1 283 ? 67.395 9.467 -65.944 1.00 66.81 283 GLU A O 1
ATOM 2235 N N . CYS A 1 284 ? 69.172 8.096 -66.134 1.00 66.38 284 CYS A N 1
ATOM 2236 C CA . CYS A 1 284 ? 68.469 6.886 -65.720 1.00 66.38 284 CYS A CA 1
ATOM 2237 C C . CYS A 1 284 ? 67.957 7.005 -64.273 1.00 66.38 284 CYS A C 1
ATOM 2239 O O . CYS A 1 284 ? 66.804 6.678 -63.995 1.00 66.38 284 CYS A O 1
ATOM 2241 N N . GLU A 1 285 ? 68.766 7.568 -63.370 1.00 68.75 285 GLU A N 1
ATOM 2242 C CA . GLU A 1 285 ? 68.378 7.812 -61.976 1.00 68.75 285 GLU A CA 1
ATOM 2243 C C . GLU A 1 285 ? 67.226 8.823 -61.853 1.00 68.75 285 GLU A C 1
ATOM 2245 O O . GLU A 1 285 ? 66.245 8.556 -61.157 1.00 68.75 285 GLU A O 1
ATOM 2250 N N . LYS A 1 286 ? 67.269 9.936 -62.599 1.00 67.19 286 LYS A N 1
ATOM 2251 C CA . LYS A 1 286 ? 66.171 10.923 -62.627 1.00 67.19 286 LYS A CA 1
ATOM 2252 C C . LYS A 1 286 ? 64.870 10.342 -63.185 1.00 67.19 286 LYS A C 1
ATOM 2254 O O . LYS A 1 286 ? 63.791 10.656 -62.683 1.00 67.19 286 LYS A O 1
ATOM 2259 N N . MET A 1 287 ? 64.944 9.478 -64.200 1.00 65.69 287 MET A N 1
ATOM 2260 C CA . MET A 1 287 ? 63.758 8.797 -64.739 1.00 65.69 287 MET A CA 1
ATOM 2261 C C . MET A 1 287 ? 63.205 7.741 -63.782 1.00 65.69 287 MET A C 1
ATOM 2263 O O . MET A 1 287 ? 61.987 7.613 -63.652 1.00 65.69 287 MET A O 1
ATOM 2267 N N . LEU A 1 288 ? 64.077 7.020 -63.073 1.00 68.19 288 LEU A N 1
ATOM 2268 C CA . LEU A 1 288 ? 63.669 6.080 -62.034 1.00 68.19 288 LEU A CA 1
ATOM 2269 C C . LEU A 1 288 ? 62.987 6.815 -60.871 1.00 68.19 288 LEU A C 1
ATOM 2271 O O . LEU A 1 288 ? 61.944 6.366 -60.404 1.00 68.19 288 LEU A O 1
ATOM 2275 N N . GLN A 1 289 ? 63.504 7.979 -60.470 1.00 67.31 289 GLN A N 1
ATOM 2276 C CA . GLN A 1 289 ? 62.886 8.860 -59.472 1.00 67.31 289 GLN A CA 1
ATOM 2277 C C . GLN A 1 289 ? 61.530 9.427 -59.934 1.00 67.31 289 GLN A C 1
ATOM 2279 O O . GLN A 1 289 ? 60.582 9.501 -59.149 1.00 67.31 289 GLN A O 1
ATOM 2284 N N . ALA A 1 290 ? 61.383 9.783 -61.214 1.00 64.94 290 ALA A N 1
ATOM 2285 C CA . ALA A 1 290 ? 60.099 10.206 -61.786 1.00 64.94 290 ALA A CA 1
ATOM 2286 C C . ALA A 1 290 ? 59.063 9.062 -61.807 1.00 64.94 290 ALA A C 1
ATOM 2288 O O . ALA A 1 290 ? 57.871 9.282 -61.600 1.00 64.94 290 ALA A O 1
ATOM 2289 N N . TYR A 1 291 ? 59.512 7.822 -62.013 1.00 65.94 291 TYR A N 1
ATOM 2290 C CA . TYR A 1 291 ? 58.656 6.637 -61.960 1.00 65.94 291 TYR A CA 1
ATOM 2291 C C . TYR A 1 291 ? 58.238 6.267 -60.527 1.00 65.94 291 TYR A C 1
ATOM 2293 O O . TYR A 1 291 ? 57.075 5.946 -60.295 1.00 65.94 291 TYR A O 1
ATOM 2301 N N . THR A 1 292 ? 59.152 6.335 -59.553 1.00 65.56 292 THR A N 1
ATOM 2302 C CA . THR A 1 292 ? 58.852 6.027 -58.140 1.00 65.56 292 THR A CA 1
ATOM 2303 C C . THR A 1 292 ? 57.988 7.100 -57.480 1.00 65.56 292 THR A C 1
ATOM 2305 O O . THR A 1 292 ? 57.104 6.786 -56.681 1.00 65.56 292 THR A O 1
ATOM 2308 N N . SER A 1 293 ? 58.173 8.368 -57.852 1.00 63.12 293 SER A N 1
ATOM 2309 C CA . SER A 1 293 ? 57.296 9.461 -57.412 1.00 63.12 293 SER A CA 1
ATOM 2310 C C . SER A 1 293 ? 55.888 9.368 -58.010 1.00 63.12 293 SER A C 1
ATOM 2312 O O . SER A 1 293 ? 54.927 9.728 -57.338 1.00 63.12 293 SER A O 1
ATOM 2314 N N . ALA A 1 294 ? 55.722 8.806 -59.213 1.00 62.88 294 ALA A N 1
ATOM 2315 C CA . ALA A 1 294 ? 54.403 8.599 -59.821 1.00 62.88 294 ALA A CA 1
ATOM 2316 C C . ALA A 1 294 ? 53.514 7.578 -59.073 1.00 62.88 294 ALA A C 1
ATOM 2318 O O . ALA A 1 294 ? 52.291 7.607 -59.239 1.00 62.88 294 ALA A O 1
ATOM 2319 N N . ASP A 1 295 ? 54.102 6.699 -58.252 1.00 63.41 295 ASP A N 1
ATOM 2320 C CA . ASP A 1 295 ? 53.384 5.697 -57.445 1.00 63.41 295 ASP A CA 1
ATOM 2321 C C . ASP A 1 295 ? 53.030 6.198 -56.026 1.00 63.41 295 ASP A C 1
ATOM 2323 O O . ASP A 1 295 ? 52.163 5.639 -55.348 1.00 63.41 295 ASP A O 1
ATOM 2327 N N . THR A 1 296 ? 53.650 7.295 -55.571 1.00 61.03 296 THR A N 1
ATOM 2328 C CA . THR A 1 296 ? 53.443 7.862 -54.226 1.00 61.03 296 THR A CA 1
ATOM 2329 C C . THR A 1 296 ? 52.550 9.106 -54.257 1.00 61.03 296 THR A C 1
ATOM 2331 O O . THR A 1 296 ? 52.559 9.894 -55.197 1.00 61.03 296 THR A O 1
ATOM 2334 N N . PHE A 1 297 ? 51.703 9.271 -53.233 1.00 54.03 297 PHE A N 1
ATOM 2335 C CA . PHE A 1 297 ? 50.698 10.347 -53.191 1.00 54.03 297 PHE A CA 1
ATOM 2336 C C . PHE A 1 297 ? 51.260 11.673 -52.645 1.00 54.03 297 PHE A C 1
ATOM 2338 O O . PHE A 1 297 ? 50.723 12.734 -52.952 1.00 54.03 297 PHE A O 1
ATOM 2345 N N . ILE A 1 298 ? 52.332 11.615 -51.842 1.00 57.59 298 ILE A N 1
ATOM 2346 C CA . ILE A 1 298 ? 52.990 12.771 -51.222 1.00 57.59 298 ILE A CA 1
ATOM 2347 C C . ILE A 1 298 ? 54.507 12.573 -51.323 1.00 57.59 298 ILE A C 1
ATOM 2349 O O . ILE A 1 298 ? 55.070 11.725 -50.632 1.00 57.59 298 ILE A O 1
ATOM 2353 N N . SER A 1 299 ? 55.176 13.351 -52.175 1.00 55.38 299 SER A N 1
ATOM 2354 C CA . SER A 1 299 ? 56.638 13.359 -52.276 1.00 55.38 299 SER A CA 1
ATOM 2355 C C . SER A 1 299 ? 57.217 14.433 -51.349 1.00 55.38 299 SER A C 1
ATOM 2357 O O . SER A 1 299 ? 57.284 15.609 -51.713 1.00 55.38 299 SER A O 1
ATOM 2359 N N . TRP A 1 300 ? 57.635 14.051 -50.142 1.00 54.25 300 TRP A N 1
ATOM 2360 C CA . TRP A 1 300 ? 58.398 14.946 -49.266 1.00 54.25 300 TRP A CA 1
ATOM 2361 C C . TRP A 1 300 ? 59.853 14.987 -49.746 1.00 54.25 300 TRP A C 1
ATOM 2363 O O . TRP A 1 300 ? 60.649 14.111 -49.415 1.00 54.25 300 TRP A O 1
ATOM 2373 N N . HIS A 1 301 ? 60.193 15.973 -50.579 1.00 56.31 301 HIS A N 1
ATOM 2374 C CA . HIS A 1 301 ? 61.544 16.098 -51.126 1.00 56.31 301 HIS A CA 1
ATOM 2375 C C . HIS A 1 301 ? 62.538 16.581 -50.056 1.00 56.31 301 HIS A C 1
ATOM 2377 O O . HIS A 1 301 ? 62.270 17.540 -49.332 1.00 56.31 301 HIS A O 1
ATOM 2383 N N . GLU A 1 302 ? 63.673 15.877 -49.977 1.00 56.06 302 GLU A N 1
ATOM 2384 C CA . GLU A 1 302 ? 64.960 16.236 -49.356 1.00 56.06 302 GLU A CA 1
ATOM 2385 C C . GLU A 1 302 ? 64.984 17.496 -48.474 1.00 56.06 302 GLU A C 1
ATOM 2387 O O . GLU A 1 302 ? 65.365 18.585 -48.902 1.00 56.06 302 GLU A O 1
ATOM 2392 N N . LYS A 1 303 ? 64.710 17.332 -47.176 1.00 55.75 303 LYS A N 1
ATOM 2393 C CA . LYS A 1 303 ? 65.309 18.201 -46.154 1.00 55.75 303 LYS A CA 1
ATOM 2394 C C . LYS A 1 303 ? 65.933 17.357 -45.053 1.00 55.75 303 LYS A C 1
ATOM 2396 O O . LYS A 1 303 ? 65.264 16.561 -44.402 1.00 55.75 303 LYS A O 1
ATOM 2401 N N . SER A 1 304 ? 67.231 17.569 -44.836 1.00 60.09 304 SER A N 1
ATOM 2402 C CA . SER A 1 304 ? 68.130 16.820 -43.944 1.00 60.09 304 SER A CA 1
ATOM 2403 C C . SER A 1 304 ? 67.831 16.956 -42.433 1.00 60.09 304 SER A C 1
ATOM 2405 O O . SER A 1 304 ? 68.713 16.697 -41.613 1.00 60.09 304 SER A O 1
ATOM 2407 N N . HIS A 1 305 ? 66.622 17.357 -42.020 1.00 74.50 305 HIS A N 1
ATOM 2408 C CA . HIS A 1 305 ? 66.286 17.415 -40.592 1.00 74.50 305 HIS A CA 1
ATOM 2409 C C . HIS A 1 305 ? 65.653 16.105 -40.104 1.00 74.50 305 HIS A C 1
ATOM 2411 O O . HIS A 1 305 ? 64.799 15.535 -40.791 1.00 74.50 305 HIS A O 1
ATOM 2417 N N . PRO A 1 306 ? 66.007 15.645 -38.890 1.00 77.69 306 PRO A N 1
ATOM 2418 C CA . PRO A 1 306 ? 65.507 14.389 -38.326 1.00 77.69 306 PRO A CA 1
ATOM 2419 C C . PRO A 1 306 ? 63.976 14.358 -38.199 1.00 77.69 306 PRO A C 1
ATOM 2421 O O . PRO A 1 306 ? 63.369 13.309 -38.399 1.00 77.69 306 PRO A O 1
ATOM 2424 N N . VAL A 1 307 ? 63.340 15.514 -37.970 1.00 76.50 307 VAL A N 1
ATOM 2425 C CA . VAL A 1 307 ? 61.874 15.647 -37.900 1.00 76.50 307 VAL A CA 1
ATOM 2426 C C . VAL A 1 307 ? 61.207 15.315 -39.237 1.00 76.50 307 VAL A C 1
ATOM 2428 O O . VAL A 1 307 ? 60.214 14.598 -39.246 1.00 76.50 307 VAL A O 1
ATOM 2431 N N . TYR A 1 308 ? 61.764 15.749 -40.374 1.00 72.62 308 TYR A N 1
ATOM 2432 C CA . TYR A 1 308 ? 61.204 15.419 -41.693 1.00 72.62 308 TYR A CA 1
ATOM 2433 C C . TYR A 1 308 ? 61.369 13.938 -42.036 1.00 72.62 308 TYR A C 1
ATOM 2435 O O . TYR A 1 308 ? 60.503 13.362 -42.687 1.00 72.62 308 TYR A O 1
ATOM 2443 N N . ARG A 1 309 ? 62.438 13.293 -41.552 1.00 71.00 309 ARG A N 1
ATOM 2444 C CA . ARG A 1 309 ? 62.638 11.845 -41.715 1.00 71.00 309 ARG A CA 1
ATOM 2445 C C . ARG A 1 309 ? 61.600 11.042 -40.922 1.00 71.00 309 ARG A C 1
ATOM 2447 O O . ARG A 1 309 ? 61.062 10.067 -41.442 1.00 71.00 309 ARG A O 1
ATOM 2454 N N . LEU A 1 310 ? 61.274 11.491 -39.707 1.00 75.06 310 LEU A N 1
ATOM 2455 C CA . LEU A 1 310 ? 60.184 10.932 -38.904 1.00 75.06 310 LEU A CA 1
ATOM 2456 C C . LEU A 1 310 ? 58.816 11.191 -39.556 1.00 75.06 310 LEU A C 1
ATOM 2458 O O . LEU A 1 310 ? 58.019 10.266 -39.682 1.00 75.06 310 LEU A O 1
ATOM 2462 N N . LEU A 1 311 ? 58.560 12.417 -40.026 1.00 72.19 311 LEU A N 1
ATOM 2463 C CA . LEU A 1 311 ? 57.309 12.770 -40.704 1.00 72.19 311 LEU A CA 1
ATOM 2464 C C . LEU A 1 311 ? 57.110 11.970 -41.991 1.00 72.19 311 LEU A C 1
ATOM 2466 O O . LEU A 1 311 ? 55.990 11.573 -42.285 1.00 72.19 311 LEU A O 1
ATOM 2470 N N . HIS A 1 312 ? 58.177 11.698 -42.741 1.00 73.00 312 HIS A N 1
ATOM 2471 C CA . HIS A 1 312 ? 58.126 10.855 -43.932 1.00 73.00 312 HIS A CA 1
ATOM 2472 C C . HIS A 1 312 ? 57.749 9.408 -43.583 1.00 73.00 312 HIS A C 1
ATOM 2474 O O . HIS A 1 312 ? 56.899 8.822 -44.247 1.00 73.00 312 HIS A O 1
ATOM 2480 N N . PHE A 1 313 ? 58.320 8.853 -42.506 1.00 72.25 313 PHE A N 1
ATOM 2481 C CA . PHE A 1 313 ? 57.936 7.533 -41.999 1.00 72.25 313 PHE A CA 1
ATOM 2482 C C . PHE A 1 313 ? 56.465 7.498 -41.548 1.00 72.25 313 PHE A C 1
ATOM 2484 O O . PHE A 1 313 ? 55.734 6.576 -41.899 1.00 72.25 313 PHE A O 1
ATOM 2491 N N . MET A 1 314 ? 56.001 8.533 -40.839 1.00 69.50 314 MET A N 1
ATOM 2492 C CA . MET A 1 314 ? 54.602 8.638 -40.401 1.00 69.50 314 MET A CA 1
ATOM 2493 C C . MET A 1 314 ? 53.618 8.966 -41.534 1.00 69.50 314 MET A C 1
ATOM 2495 O O . MET A 1 314 ? 52.447 8.614 -41.444 1.00 69.50 314 MET A O 1
ATOM 2499 N N . SER A 1 315 ? 54.083 9.577 -42.626 1.00 71.00 315 SER A N 1
ATOM 2500 C CA . SER A 1 315 ? 53.285 9.870 -43.827 1.00 71.00 315 SER A CA 1
ATOM 2501 C C . SER A 1 315 ? 53.114 8.658 -44.744 1.00 71.00 315 SER A C 1
ATOM 2503 O O . SER A 1 315 ? 52.606 8.794 -45.859 1.00 71.00 315 SER A O 1
ATOM 2505 N N . HIS A 1 316 ? 53.530 7.464 -44.307 1.00 75.94 316 HIS A N 1
ATOM 2506 C CA . HIS A 1 316 ? 53.247 6.249 -45.050 1.00 75.94 316 HIS A CA 1
ATOM 2507 C C . HIS A 1 316 ? 51.720 6.087 -45.190 1.00 75.94 316 HIS A C 1
ATOM 2509 O O . HIS A 1 316 ? 51.006 6.182 -44.188 1.00 75.94 316 HIS A O 1
ATOM 2515 N N . PRO A 1 317 ? 51.191 5.810 -46.397 1.00 71.12 317 PRO A N 1
ATOM 2516 C CA . PRO A 1 317 ? 49.752 5.826 -46.666 1.00 71.12 317 PRO A CA 1
ATOM 2517 C C . PRO A 1 317 ? 48.953 4.961 -45.684 1.00 71.12 317 PRO A C 1
ATOM 2519 O O . PRO A 1 317 ? 47.933 5.400 -45.174 1.00 71.12 317 PRO A O 1
ATOM 2522 N N . ILE A 1 318 ? 49.461 3.773 -45.342 1.00 74.12 318 ILE A N 1
ATOM 2523 C CA . ILE A 1 318 ? 48.815 2.841 -44.400 1.00 74.12 318 ILE A CA 1
ATOM 2524 C C . ILE A 1 318 ? 48.663 3.445 -42.991 1.00 74.12 318 ILE A C 1
ATOM 2526 O O . ILE A 1 318 ? 47.610 3.297 -42.375 1.00 74.12 318 ILE A O 1
ATOM 2530 N N . ALA A 1 319 ? 49.690 4.139 -42.488 1.00 77.50 319 ALA A N 1
ATOM 2531 C CA . ALA A 1 319 ? 49.654 4.754 -41.161 1.00 77.50 319 ALA A CA 1
ATOM 2532 C C . ALA A 1 319 ? 48.657 5.923 -41.118 1.00 77.50 319 ALA A C 1
ATOM 2534 O O . ALA A 1 319 ? 47.901 6.058 -40.158 1.00 77.50 319 ALA A O 1
ATOM 2535 N N . LEU A 1 320 ? 48.597 6.712 -42.195 1.00 74.75 320 LEU A N 1
ATOM 2536 C CA . LEU A 1 320 ? 47.654 7.820 -42.331 1.00 74.75 320 LEU A CA 1
ATOM 2537 C C . LEU A 1 320 ? 46.204 7.326 -42.464 1.00 74.75 320 LEU A C 1
ATOM 2539 O O . LEU A 1 320 ? 45.323 7.878 -41.809 1.00 74.75 320 LEU A O 1
ATOM 2543 N N . TYR A 1 321 ? 45.953 6.253 -43.226 1.00 74.81 321 TYR A N 1
ATOM 2544 C CA . TYR A 1 321 ? 44.633 5.610 -43.281 1.00 74.81 321 TYR A CA 1
ATOM 2545 C C . TYR A 1 321 ? 44.194 5.104 -41.902 1.00 74.81 321 TYR A C 1
ATOM 2547 O O . TYR A 1 321 ? 43.068 5.370 -41.492 1.00 74.81 321 TYR A O 1
ATOM 2555 N N . CYS A 1 322 ? 45.089 4.447 -41.157 1.00 76.81 322 CYS A N 1
ATOM 2556 C CA . CYS A 1 322 ? 44.800 3.969 -39.802 1.00 76.81 322 CYS A CA 1
ATOM 2557 C C . CYS A 1 322 ? 44.445 5.121 -38.843 1.00 76.81 322 CYS A C 1
ATOM 2559 O O . CYS A 1 322 ? 43.452 5.039 -38.121 1.00 76.81 322 CYS A O 1
ATOM 2561 N N . LEU A 1 323 ? 45.200 6.227 -38.883 1.00 81.00 323 LEU A N 1
ATOM 2562 C CA . LEU A 1 323 ? 44.936 7.416 -38.066 1.00 81.00 323 LEU A CA 1
ATOM 2563 C C . LEU A 1 323 ? 43.577 8.055 -38.399 1.00 81.00 323 LEU A C 1
ATOM 2565 O O . LEU A 1 323 ? 42.803 8.355 -37.492 1.00 81.00 323 LEU A O 1
ATOM 2569 N N . VAL A 1 324 ? 43.278 8.256 -39.687 1.00 78.44 324 VAL A N 1
ATOM 2570 C CA . VAL A 1 324 ? 42.017 8.873 -40.135 1.00 78.44 324 VAL A CA 1
ATOM 2571 C C . VAL A 1 324 ? 40.826 8.000 -39.754 1.00 78.44 324 VAL A C 1
ATOM 2573 O O . VAL A 1 324 ? 39.863 8.508 -39.187 1.00 78.44 324 VAL A O 1
ATOM 2576 N N . VAL A 1 325 ? 40.909 6.691 -39.996 1.00 78.75 325 VAL A N 1
ATOM 2577 C CA . VAL A 1 325 ? 39.871 5.730 -39.599 1.00 78.75 325 VAL A CA 1
ATOM 2578 C C . VAL A 1 325 ? 39.665 5.740 -38.083 1.00 78.75 325 VAL A C 1
ATOM 2580 O O . VAL A 1 325 ? 38.524 5.776 -37.630 1.00 78.75 325 VAL A O 1
ATOM 2583 N N . GLY A 1 326 ? 40.743 5.776 -37.295 1.00 81.19 326 GLY A N 1
ATOM 2584 C CA . GLY A 1 326 ? 40.665 5.849 -35.835 1.00 81.19 326 GLY A CA 1
ATOM 2585 C C . GLY A 1 326 ? 39.963 7.114 -35.333 1.00 81.19 326 GLY A C 1
ATOM 2586 O O . GLY A 1 326 ? 39.045 7.024 -34.520 1.00 81.19 326 GLY A O 1
ATOM 2587 N N . ILE A 1 327 ? 40.337 8.289 -35.850 1.00 84.69 327 ILE A N 1
ATOM 2588 C CA . ILE A 1 327 ? 39.725 9.574 -35.465 1.00 84.69 327 ILE A CA 1
ATOM 2589 C C . ILE A 1 327 ? 38.251 9.624 -35.881 1.00 84.69 327 ILE A C 1
ATOM 2591 O O . ILE A 1 327 ? 37.398 9.987 -35.073 1.00 84.69 327 ILE A O 1
ATOM 2595 N N . VAL A 1 328 ? 37.934 9.225 -37.117 1.00 81.25 328 VAL A N 1
ATOM 2596 C CA . VAL A 1 328 ? 36.548 9.174 -37.611 1.00 81.25 328 VAL A CA 1
ATOM 2597 C C . VAL A 1 328 ? 35.718 8.195 -36.785 1.00 81.25 328 VAL A C 1
ATOM 2599 O O . VAL A 1 328 ? 34.585 8.514 -36.430 1.00 81.25 328 VAL A O 1
ATOM 2602 N N . GLY A 1 329 ? 36.282 7.043 -36.419 1.00 79.69 329 GLY A N 1
ATOM 2603 C CA . GLY A 1 329 ? 35.643 6.065 -35.543 1.00 79.69 329 GLY A CA 1
ATOM 2604 C C . GLY A 1 329 ? 35.284 6.655 -34.181 1.00 79.69 329 GLY A C 1
ATOM 2605 O O . GLY A 1 329 ? 34.124 6.578 -33.785 1.00 79.69 329 GLY A O 1
ATOM 2606 N N . VAL A 1 330 ? 36.236 7.307 -33.503 1.00 85.88 330 VAL A N 1
ATOM 2607 C CA . VAL A 1 330 ? 36.008 7.945 -32.190 1.00 85.88 330 VAL A CA 1
ATOM 2608 C C . VAL A 1 330 ? 34.965 9.059 -32.273 1.00 85.88 330 VAL A C 1
ATOM 2610 O O . VAL A 1 330 ? 34.081 9.135 -31.426 1.00 85.88 330 VAL A O 1
ATOM 2613 N N . ILE A 1 331 ? 35.025 9.911 -33.299 1.00 86.12 331 ILE A N 1
ATOM 2614 C CA . ILE A 1 331 ? 34.042 10.991 -33.481 1.00 86.12 331 ILE A CA 1
ATOM 2615 C C . ILE A 1 331 ? 32.645 10.409 -33.737 1.00 86.12 331 ILE A C 1
ATOM 2617 O O . ILE A 1 331 ? 31.654 10.880 -33.173 1.00 86.12 331 ILE A O 1
ATOM 2621 N N . THR A 1 332 ? 32.550 9.365 -34.562 1.00 81.19 332 THR A N 1
ATOM 2622 C CA . THR A 1 332 ? 31.267 8.732 -34.896 1.00 81.19 332 THR A CA 1
ATOM 2623 C C . THR A 1 332 ? 30.650 8.042 -33.683 1.00 81.19 332 THR A C 1
ATOM 2625 O O . THR A 1 332 ? 29.464 8.221 -33.419 1.00 81.19 332 THR A O 1
ATOM 2628 N N . THR A 1 333 ? 31.431 7.304 -32.894 1.00 82.75 333 THR A N 1
ATOM 2629 C CA . THR A 1 333 ? 30.913 6.669 -31.673 1.00 82.75 333 THR A CA 1
ATOM 2630 C C . THR A 1 333 ? 30.552 7.699 -30.607 1.00 82.75 333 THR A C 1
ATOM 2632 O O . THR A 1 333 ? 29.495 7.578 -29.995 1.00 82.75 333 THR A O 1
ATOM 2635 N N . PHE A 1 334 ? 31.361 8.746 -30.424 1.00 89.00 334 PHE A N 1
ATOM 2636 C CA . PHE A 1 334 ? 31.069 9.817 -29.469 1.00 89.00 334 PHE A CA 1
ATOM 2637 C C . PHE A 1 334 ? 29.785 10.571 -29.829 1.00 89.00 334 PHE A C 1
ATOM 2639 O O . PHE A 1 334 ? 28.927 10.774 -28.975 1.00 89.00 334 PHE A O 1
ATOM 2646 N N . SER A 1 335 ? 29.617 10.941 -31.102 1.00 86.81 335 SER A N 1
ATOM 2647 C CA . SER A 1 335 ? 28.392 11.601 -31.574 1.00 86.81 335 SER A CA 1
ATOM 2648 C C . SER A 1 335 ? 27.151 10.723 -31.410 1.00 86.81 335 SER A C 1
ATOM 2650 O O . SER A 1 335 ? 26.107 11.231 -31.008 1.00 86.81 335 SER A O 1
ATOM 2652 N N . LEU A 1 336 ? 27.258 9.412 -31.648 1.00 85.81 336 LEU A N 1
ATOM 2653 C CA . LEU A 1 336 ? 26.162 8.479 -31.399 1.00 85.81 336 LEU A CA 1
ATOM 2654 C C . LEU A 1 336 ? 25.786 8.441 -29.915 1.00 85.81 336 LEU A C 1
ATOM 2656 O O . LEU A 1 336 ? 24.606 8.562 -29.592 1.00 85.81 336 LEU A O 1
ATOM 2660 N N . VAL A 1 337 ? 26.770 8.283 -29.023 1.00 88.06 337 VAL A N 1
ATOM 2661 C CA . VAL A 1 337 ? 26.532 8.258 -27.571 1.00 88.06 337 VAL A CA 1
ATOM 2662 C C . VAL A 1 337 ? 25.882 9.560 -27.123 1.00 88.06 337 VAL A C 1
ATOM 2664 O O . VAL A 1 337 ? 24.857 9.524 -26.453 1.00 88.06 337 VAL A O 1
ATOM 2667 N N . TRP A 1 338 ? 26.401 10.700 -27.574 1.00 91.25 338 TRP A N 1
ATOM 2668 C CA . TRP A 1 338 ? 25.858 12.010 -27.232 1.00 91.25 338 TRP A CA 1
ATOM 2669 C C . TRP A 1 338 ? 24.399 12.185 -27.682 1.00 91.25 338 TRP A C 1
ATOM 2671 O O . TRP A 1 338 ? 23.560 12.640 -26.905 1.00 91.25 338 TRP A O 1
ATOM 2681 N N . VAL A 1 339 ? 24.061 11.776 -28.913 1.00 89.44 339 VAL A N 1
ATOM 2682 C CA . VAL A 1 339 ? 22.677 11.830 -29.417 1.00 89.44 339 VAL A CA 1
ATOM 2683 C C . VAL A 1 339 ? 21.762 10.898 -28.622 1.00 89.44 339 VAL A C 1
ATOM 2685 O O . VAL A 1 339 ? 20.651 11.298 -28.267 1.00 89.44 339 VAL A O 1
ATOM 2688 N N . LEU A 1 340 ? 22.211 9.673 -28.333 1.00 87.38 340 LEU A N 1
ATOM 2689 C CA . LEU A 1 340 ? 21.433 8.707 -27.560 1.00 87.38 340 LEU A CA 1
ATOM 2690 C C . LEU A 1 340 ? 21.210 9.185 -26.124 1.00 87.38 340 LEU A C 1
ATOM 2692 O O . LEU A 1 340 ? 20.086 9.106 -25.642 1.00 87.38 340 LEU A O 1
ATOM 2696 N N . GLU A 1 341 ? 22.220 9.732 -25.452 1.00 90.06 341 GLU A N 1
ATOM 2697 C CA . GLU A 1 341 ? 22.075 10.292 -24.104 1.00 90.06 341 GLU A CA 1
ATOM 2698 C C . GLU A 1 341 ? 21.098 11.467 -24.092 1.00 90.06 341 GLU A C 1
ATOM 2700 O O . GLU A 1 341 ? 20.133 11.448 -23.328 1.00 90.06 341 GLU A O 1
ATOM 2705 N N . MET A 1 342 ? 21.274 12.439 -24.992 1.00 89.50 342 MET A N 1
ATOM 2706 C CA . MET A 1 342 ? 20.404 13.615 -25.063 1.00 89.50 342 MET A CA 1
ATOM 2707 C C . MET A 1 342 ? 18.940 13.229 -25.307 1.00 89.50 342 MET A C 1
ATOM 2709 O O . MET A 1 342 ? 18.036 13.765 -24.667 1.00 89.50 342 MET A O 1
ATOM 2713 N N . LYS A 1 343 ? 18.689 12.294 -26.231 1.00 88.94 343 LYS A N 1
ATOM 2714 C CA . LYS A 1 343 ? 17.324 11.865 -26.565 1.00 88.94 343 LYS A CA 1
ATOM 2715 C C . LYS A 1 343 ? 16.726 10.937 -25.526 1.00 88.94 343 LYS A C 1
ATOM 2717 O O . LYS A 1 343 ? 15.546 11.067 -25.214 1.00 88.94 343 LYS A O 1
ATOM 2722 N N . SER A 1 344 ? 17.532 10.042 -24.966 1.00 88.56 344 SER A N 1
ATOM 2723 C CA . SER A 1 344 ? 17.068 9.134 -23.925 1.00 88.56 344 SER A CA 1
ATOM 2724 C C . SER A 1 344 ? 16.636 9.898 -22.678 1.00 88.56 344 SER A C 1
ATOM 2726 O O . SER A 1 344 ? 15.569 9.604 -22.162 1.00 88.56 344 SER A O 1
ATOM 2728 N N . GLN A 1 345 ? 17.363 10.935 -22.242 1.00 90.81 345 GLN A N 1
ATOM 2729 C CA . GLN A 1 345 ? 16.968 11.737 -21.077 1.00 90.81 345 GLN A CA 1
ATOM 2730 C C . GLN A 1 345 ? 15.567 12.338 -21.219 1.00 90.81 345 GLN A C 1
ATOM 2732 O O . GLN A 1 345 ? 14.774 12.244 -20.288 1.00 90.81 345 GLN A O 1
ATOM 2737 N N . GLN A 1 346 ? 15.243 12.913 -22.380 1.00 90.19 346 GLN A N 1
ATOM 2738 C CA . GLN A 1 346 ? 13.916 13.477 -22.629 1.00 90.19 346 GLN A CA 1
ATOM 2739 C C . GLN A 1 346 ? 12.830 12.390 -22.595 1.00 90.19 346 GLN A C 1
ATOM 2741 O O . GLN A 1 346 ? 11.855 12.516 -21.862 1.00 90.19 346 GLN A O 1
ATOM 2746 N N . LEU A 1 347 ? 13.046 11.291 -23.324 1.00 90.94 347 LEU A N 1
ATOM 2747 C CA . LEU A 1 347 ? 12.112 10.163 -23.383 1.00 90.94 347 LEU A CA 1
ATOM 2748 C C . LEU A 1 347 ? 11.898 9.508 -22.009 1.00 90.94 347 LEU A C 1
ATOM 2750 O O . LEU A 1 347 ? 10.781 9.123 -21.673 1.00 90.94 347 LEU A O 1
ATOM 2754 N N . TYR A 1 348 ? 12.953 9.409 -21.195 1.00 88.38 348 TYR A N 1
ATOM 2755 C CA . TYR A 1 348 ? 12.865 8.895 -19.831 1.00 88.38 348 TYR A CA 1
ATOM 2756 C C . TYR A 1 348 ? 12.066 9.823 -18.917 1.00 88.38 348 TYR A C 1
ATOM 2758 O O . TYR A 1 348 ? 11.328 9.322 -18.072 1.00 88.38 348 TYR A O 1
ATOM 2766 N N . GLN A 1 349 ? 12.187 11.145 -19.062 1.00 92.19 349 GLN A N 1
ATOM 2767 C CA . GLN A 1 349 ? 11.388 12.093 -18.278 1.00 92.19 349 GLN A CA 1
ATOM 2768 C C . GLN A 1 349 ? 9.904 12.007 -18.642 1.00 92.19 349 GLN A C 1
ATOM 2770 O O . GLN A 1 349 ? 9.071 11.897 -17.747 1.00 92.19 349 GLN A O 1
ATOM 2775 N N . ASP A 1 350 ? 9.576 11.965 -19.935 1.00 90.50 350 ASP A N 1
ATOM 2776 C CA . ASP A 1 350 ? 8.191 11.826 -20.400 1.00 90.50 350 ASP A CA 1
ATOM 2777 C C . ASP A 1 350 ? 7.569 10.511 -19.901 1.00 90.50 350 ASP A C 1
ATOM 2779 O O . ASP A 1 350 ? 6.481 10.514 -19.319 1.00 90.50 350 ASP A O 1
ATOM 2783 N N . PHE A 1 351 ? 8.309 9.401 -20.013 1.00 92.19 351 PHE A N 1
ATOM 2784 C CA . PHE A 1 351 ? 7.899 8.112 -19.453 1.00 92.19 351 PHE A CA 1
ATOM 2785 C C . PHE A 1 351 ? 7.731 8.167 -17.929 1.00 92.19 351 PHE A C 1
ATOM 2787 O O . PHE A 1 351 ? 6.762 7.632 -17.398 1.00 92.19 351 PHE A O 1
ATOM 2794 N N . THR A 1 352 ? 8.646 8.824 -17.211 1.00 93.00 352 THR A N 1
ATOM 2795 C CA . THR A 1 352 ? 8.586 8.937 -15.744 1.00 93.00 352 THR A CA 1
ATOM 2796 C C . THR A 1 352 ? 7.362 9.730 -15.298 1.00 93.00 352 THR A C 1
ATOM 2798 O O . THR A 1 352 ? 6.673 9.305 -14.372 1.00 93.00 352 THR A O 1
ATOM 2801 N N . ASN A 1 353 ? 7.048 10.837 -15.971 1.00 92.88 353 ASN A N 1
ATOM 2802 C CA . ASN A 1 353 ? 5.854 11.633 -15.684 1.00 92.88 353 ASN A CA 1
ATOM 2803 C C . ASN A 1 353 ? 4.581 10.801 -15.882 1.00 92.88 353 ASN A C 1
ATOM 2805 O O . ASN A 1 353 ? 3.701 10.788 -15.023 1.00 92.88 353 ASN A O 1
ATOM 2809 N N . GLN A 1 354 ? 4.511 10.038 -16.973 1.00 92.19 354 GLN A N 1
ATOM 2810 C CA . GLN A 1 354 ? 3.371 9.167 -17.238 1.00 92.19 354 GLN A CA 1
ATOM 2811 C C . GLN A 1 354 ? 3.275 8.004 -16.244 1.00 92.19 354 GLN A C 1
ATOM 2813 O O . GLN A 1 354 ? 2.182 7.694 -15.775 1.00 92.19 354 GLN A O 1
ATOM 2818 N N . ALA A 1 355 ? 4.405 7.405 -15.859 1.00 92.88 355 ALA A N 1
ATOM 2819 C CA . ALA A 1 355 ? 4.463 6.375 -14.826 1.00 92.88 355 ALA A CA 1
ATOM 2820 C C . ALA A 1 355 ? 3.985 6.902 -13.462 1.00 92.88 355 ALA A C 1
ATOM 2822 O O . ALA A 1 355 ? 3.308 6.186 -12.726 1.00 92.88 355 ALA A O 1
ATOM 2823 N N . GLN A 1 356 ? 4.295 8.157 -13.124 1.00 92.19 356 GLN A N 1
ATOM 2824 C CA . GLN A 1 356 ? 3.802 8.796 -11.903 1.00 92.19 356 GLN A CA 1
ATOM 2825 C C . GLN A 1 356 ? 2.285 8.992 -11.939 1.00 92.19 356 GLN A C 1
ATOM 2827 O O . GLN A 1 356 ? 1.607 8.634 -10.976 1.00 92.19 356 GLN A O 1
ATOM 2832 N N . THR A 1 357 ? 1.737 9.514 -13.040 1.00 91.50 357 THR A N 1
ATOM 2833 C CA . THR A 1 357 ? 0.283 9.672 -13.199 1.00 91.50 357 THR A CA 1
ATOM 2834 C C . THR A 1 357 ? -0.436 8.331 -13.144 1.00 91.50 357 THR A C 1
ATOM 2836 O O . THR A 1 357 ? -1.402 8.193 -12.399 1.00 91.50 357 THR A O 1
ATOM 2839 N N . TRP A 1 358 ? 0.078 7.332 -13.861 1.00 91.19 358 TRP A N 1
ATOM 2840 C CA . TRP A 1 358 ? -0.435 5.965 -13.829 1.00 91.19 358 TRP A CA 1
ATOM 2841 C C . TRP A 1 358 ? -0.427 5.378 -12.413 1.00 91.19 358 TRP A C 1
ATOM 2843 O O . TRP A 1 358 ? -1.426 4.817 -11.980 1.00 91.19 358 TRP A O 1
ATOM 2853 N N . SER A 1 359 ? 0.660 5.556 -11.656 1.00 90.38 359 SER A N 1
ATOM 2854 C CA . SER A 1 359 ? 0.768 5.059 -10.276 1.00 90.38 359 SER A CA 1
ATOM 2855 C C . SER A 1 359 ? -0.278 5.686 -9.344 1.00 90.38 359 SER A C 1
ATOM 2857 O O . SER A 1 359 ? -0.902 4.995 -8.531 1.00 90.38 359 SER A O 1
ATOM 2859 N N . MET A 1 360 ? -0.520 6.995 -9.478 1.00 89.31 360 MET A N 1
ATOM 2860 C CA . MET A 1 360 ? -1.566 7.682 -8.714 1.00 89.31 360 MET A CA 1
ATOM 2861 C C . MET A 1 360 ? -2.963 7.189 -9.099 1.00 89.31 360 MET A C 1
ATOM 2863 O O . MET A 1 360 ? -3.772 6.917 -8.216 1.00 89.31 360 MET A O 1
ATOM 2867 N N . ASP A 1 361 ? -3.243 7.030 -10.391 1.00 87.75 361 ASP A N 1
ATOM 2868 C CA . ASP A 1 361 ? -4.546 6.560 -10.868 1.00 87.75 361 ASP A CA 1
ATOM 2869 C C . ASP A 1 361 ? -4.824 5.116 -10.420 1.00 87.75 361 ASP A C 1
ATOM 2871 O O . ASP A 1 361 ? -5.834 4.858 -9.760 1.00 87.75 361 ASP A O 1
ATOM 2875 N N . ALA A 1 362 ? -3.855 4.215 -10.627 1.00 86.88 362 ALA A N 1
ATOM 2876 C CA . ALA A 1 362 ? -3.919 2.805 -10.237 1.00 86.88 362 ALA A CA 1
ATOM 2877 C C . ALA A 1 362 ? -4.097 2.592 -8.723 1.00 86.88 362 ALA A C 1
ATOM 2879 O O . ALA A 1 362 ? -4.602 1.551 -8.299 1.00 86.88 362 ALA A O 1
ATOM 2880 N N . SER A 1 363 ? -3.680 3.555 -7.892 1.00 87.88 363 SER A N 1
ATOM 2881 C CA . SER A 1 363 ? -3.845 3.493 -6.434 1.00 87.88 363 SER A CA 1
ATOM 2882 C C . SER A 1 363 ? -5.076 4.223 -5.899 1.00 87.88 363 SER A C 1
ATOM 2884 O O . SER A 1 363 ? -5.597 3.860 -4.839 1.00 87.88 363 SER A O 1
ATOM 2886 N N . SER A 1 364 ? -5.577 5.222 -6.625 1.00 86.31 364 SER A N 1
ATOM 2887 C CA . SER A 1 364 ? -6.613 6.142 -6.148 1.00 86.31 364 SER A CA 1
ATOM 2888 C C . SER A 1 364 ? -7.924 5.445 -5.779 1.00 86.31 364 SER A C 1
ATOM 2890 O O . SER A 1 364 ? -8.456 5.674 -4.691 1.00 86.31 364 SER A O 1
ATOM 2892 N N . GLN A 1 365 ? -8.427 4.558 -6.644 1.00 82.56 365 GLN A N 1
ATOM 2893 C CA . GLN A 1 365 ? -9.754 3.963 -6.485 1.00 82.56 365 GLN A CA 1
ATOM 2894 C C . GLN A 1 365 ? -9.840 3.047 -5.264 1.00 82.56 365 GLN A C 1
ATOM 2896 O O . GLN A 1 365 ? -10.746 3.199 -4.437 1.00 82.56 365 GLN A O 1
ATOM 2901 N N . TRP A 1 366 ? -8.893 2.115 -5.115 1.00 82.69 366 TRP A N 1
ATOM 2902 C CA . TRP A 1 366 ? -8.912 1.179 -3.992 1.00 82.69 366 TRP A CA 1
ATOM 2903 C C . TRP A 1 366 ? -8.511 1.858 -2.680 1.00 82.69 366 TRP A C 1
ATOM 2905 O O . TRP A 1 366 ? -9.097 1.540 -1.649 1.00 82.69 366 TRP A O 1
ATOM 2915 N N . THR A 1 367 ? -7.609 2.848 -2.703 1.00 86.31 367 THR A N 1
ATOM 2916 C CA . THR A 1 367 ? -7.249 3.617 -1.496 1.00 86.31 367 THR A CA 1
ATOM 2917 C C . THR A 1 367 ? -8.436 4.434 -0.989 1.00 86.31 367 THR A C 1
ATOM 2919 O O . THR A 1 367 ? -8.757 4.396 0.199 1.00 86.31 367 THR A O 1
ATOM 2922 N N . HIS A 1 368 ? -9.131 5.140 -1.884 1.00 86.12 368 HIS A N 1
ATOM 2923 C CA . HIS A 1 368 ? -10.322 5.915 -1.539 1.00 86.12 368 HIS A CA 1
ATOM 2924 C C . HIS A 1 368 ? -11.452 5.016 -1.023 1.00 86.12 368 HIS A C 1
ATOM 2926 O O . HIS A 1 368 ? -12.056 5.300 0.011 1.00 86.12 368 HIS A O 1
ATOM 2932 N N . THR A 1 369 ? -11.706 3.898 -1.707 1.00 84.06 369 THR A N 1
ATOM 2933 C CA . THR A 1 369 ? -12.747 2.946 -1.300 1.00 84.06 369 THR A CA 1
ATOM 2934 C C . THR A 1 369 ? -12.434 2.321 0.057 1.00 84.06 369 THR A C 1
ATOM 2936 O O . THR A 1 369 ? -13.309 2.289 0.919 1.00 84.06 369 THR A O 1
ATOM 2939 N N . ALA A 1 370 ? -11.187 1.903 0.297 1.00 85.50 370 ALA A N 1
ATOM 2940 C CA . ALA A 1 370 ? -10.767 1.382 1.595 1.00 85.50 370 ALA A CA 1
ATOM 2941 C C . ALA A 1 370 ? -10.950 2.426 2.707 1.00 85.50 370 ALA A C 1
ATOM 2943 O O . ALA A 1 370 ? -11.513 2.113 3.753 1.00 85.50 370 ALA A O 1
ATOM 2944 N N . ALA A 1 371 ? -10.552 3.682 2.475 1.00 88.88 371 ALA A N 1
ATOM 2945 C CA . ALA A 1 371 ? -10.727 4.760 3.448 1.00 88.88 371 ALA A CA 1
ATOM 2946 C C . ALA A 1 371 ? -12.206 4.999 3.806 1.00 88.88 371 ALA A C 1
ATOM 2948 O O . ALA A 1 371 ? -12.540 5.150 4.982 1.00 88.88 371 ALA A O 1
ATOM 2949 N N . LEU A 1 372 ? -13.106 4.986 2.815 1.00 87.56 372 LEU A N 1
ATOM 2950 C CA . LEU A 1 372 ? -14.549 5.082 3.056 1.00 87.56 372 LEU A CA 1
ATOM 2951 C C . LEU A 1 372 ? -15.077 3.896 3.873 1.00 87.56 372 LEU A C 1
ATOM 2953 O O . LEU A 1 372 ? -15.840 4.103 4.814 1.00 87.56 372 LEU A O 1
ATOM 2957 N N . GLN A 1 373 ? -14.646 2.673 3.556 1.00 85.94 373 GLN A N 1
ATOM 2958 C CA . GLN A 1 373 ? -15.027 1.469 4.301 1.00 85.94 373 GLN A CA 1
ATOM 2959 C C . GLN A 1 373 ? -14.580 1.553 5.768 1.00 85.94 373 GLN A C 1
ATOM 2961 O O . GLN A 1 373 ? -15.390 1.321 6.664 1.00 85.94 373 GLN A O 1
ATOM 2966 N N . TYR A 1 374 ? -13.339 1.974 6.036 1.00 89.81 374 TYR A N 1
ATOM 2967 C CA . TYR A 1 374 ? -12.854 2.182 7.405 1.00 89.81 374 TYR A CA 1
ATOM 2968 C C . TYR A 1 374 ? -13.664 3.238 8.162 1.00 89.81 374 TYR A C 1
ATOM 2970 O O . TYR A 1 374 ? -14.036 3.014 9.312 1.00 89.81 374 TYR A O 1
ATOM 2978 N N . ASN A 1 375 ? -13.987 4.366 7.526 1.00 90.25 375 ASN A N 1
ATOM 2979 C CA . ASN A 1 375 ? -14.809 5.402 8.153 1.00 90.25 375 ASN A CA 1
ATOM 2980 C C . ASN A 1 375 ? -16.228 4.905 8.462 1.00 90.25 375 ASN A C 1
ATOM 2982 O O . ASN A 1 375 ? -16.744 5.170 9.547 1.00 90.25 375 ASN A O 1
ATOM 2986 N N . ASN A 1 376 ? -16.834 4.140 7.553 1.00 88.50 376 ASN A N 1
ATOM 2987 C CA . ASN A 1 376 ? -18.150 3.540 7.767 1.00 88.50 376 ASN A CA 1
ATOM 2988 C C . ASN A 1 376 ? -18.133 2.515 8.907 1.00 88.50 376 ASN A C 1
ATOM 2990 O O . ASN A 1 376 ? -19.059 2.488 9.714 1.00 88.50 376 ASN A O 1
ATOM 2994 N N . ILE A 1 377 ? -17.087 1.687 8.996 1.00 89.06 377 ILE A N 1
ATOM 2995 C CA . ILE A 1 377 ? -16.908 0.746 10.109 1.00 89.06 377 ILE A CA 1
ATOM 2996 C C . ILE A 1 377 ? -16.742 1.510 11.424 1.00 89.06 377 ILE A C 1
ATOM 2998 O O . ILE A 1 377 ? -17.401 1.164 12.395 1.00 89.06 377 ILE A O 1
ATOM 3002 N N . ASN A 1 378 ? -15.940 2.577 11.465 1.00 91.56 378 ASN A N 1
ATOM 3003 C CA . ASN A 1 378 ? -15.776 3.395 12.672 1.00 91.56 378 ASN A CA 1
ATOM 3004 C C . ASN A 1 378 ? -17.095 4.035 13.124 1.00 91.56 378 ASN A C 1
ATOM 3006 O O . ASN A 1 378 ? -17.389 4.053 14.317 1.00 91.56 378 ASN A O 1
ATOM 3010 N N . TYR A 1 379 ? -17.901 4.533 12.182 1.00 91.50 379 TYR A N 1
ATOM 3011 C CA . TYR A 1 379 ? -19.232 5.053 12.490 1.00 91.50 379 TYR A CA 1
ATOM 3012 C C . TYR A 1 379 ? -20.128 3.965 13.090 1.00 91.50 379 TYR A C 1
ATOM 3014 O O . TYR A 1 379 ? -20.719 4.172 14.146 1.00 91.50 379 TYR A O 1
ATOM 3022 N N . TRP A 1 380 ? -20.164 2.790 12.458 1.00 91.31 380 TRP A N 1
ATOM 3023 C CA . TRP A 1 380 ? -20.940 1.649 12.938 1.00 91.31 380 TRP A CA 1
ATOM 3024 C C . TRP A 1 380 ? -20.469 1.145 14.310 1.00 91.31 380 TRP A C 1
ATOM 3026 O O . TRP A 1 380 ? -21.303 0.819 15.150 1.00 91.31 380 TRP A O 1
ATOM 3036 N N . ILE A 1 381 ? -19.157 1.119 14.575 1.00 92.25 381 ILE A N 1
ATOM 3037 C CA . ILE A 1 381 ? -18.601 0.778 15.895 1.00 92.25 381 ILE A CA 1
ATOM 3038 C C . ILE A 1 381 ? -19.112 1.765 16.938 1.00 92.25 381 ILE A C 1
ATOM 3040 O O . ILE A 1 381 ? -19.643 1.337 17.955 1.00 92.25 381 ILE A O 1
ATOM 3044 N N . ASN A 1 382 ? -19.003 3.068 16.675 1.00 92.31 382 ASN A N 1
ATOM 3045 C CA . ASN A 1 382 ? -19.442 4.097 17.614 1.00 92.31 382 ASN A CA 1
ATOM 3046 C C . ASN A 1 382 ? -20.955 4.026 17.884 1.00 92.31 382 ASN A C 1
ATOM 3048 O O . ASN A 1 382 ? -21.391 4.164 19.022 1.00 92.31 382 ASN A O 1
ATOM 3052 N N . GLU A 1 383 ? -21.762 3.763 16.853 1.00 91.94 383 GLU A N 1
ATOM 3053 C CA . GLU A 1 383 ? -23.206 3.545 16.999 1.00 91.94 383 GLU A CA 1
ATOM 3054 C C . GLU A 1 383 ? -23.510 2.289 17.829 1.00 91.94 383 GLU A C 1
ATOM 3056 O O . GLU A 1 383 ? -24.338 2.329 18.737 1.00 91.94 383 GLU A O 1
ATOM 3061 N N . THR A 1 384 ? -22.795 1.193 17.568 1.00 91.81 384 THR A N 1
ATOM 3062 C CA . THR A 1 384 ? -22.940 -0.073 18.300 1.00 91.81 384 THR A CA 1
ATOM 3063 C 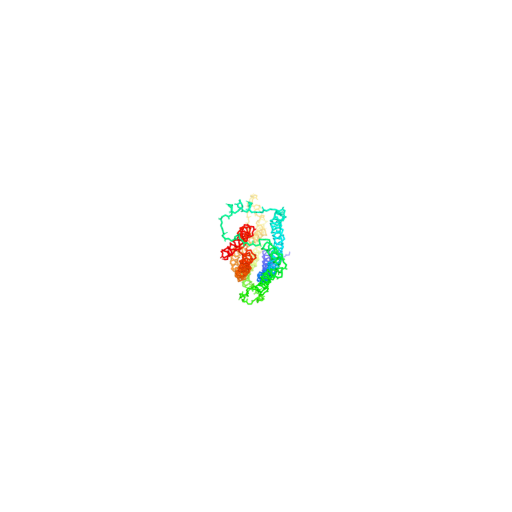C . THR A 1 384 ? -22.529 0.075 19.765 1.00 91.81 384 THR A C 1
ATOM 3065 O O . THR A 1 384 ? -23.227 -0.421 20.646 1.00 91.81 384 THR A O 1
ATOM 3068 N N . GLU A 1 385 ? -21.424 0.769 20.047 1.00 91.06 385 GLU A N 1
ATOM 3069 C CA . GLU A 1 385 ? -20.969 1.067 21.409 1.00 91.06 385 GLU A CA 1
ATOM 3070 C C . GLU A 1 385 ? -21.969 1.952 22.148 1.00 91.06 385 GLU A C 1
ATOM 3072 O O . GLU A 1 385 ? -22.301 1.674 23.300 1.00 91.06 385 GLU A O 1
ATOM 3077 N N . PHE A 1 386 ? -22.475 2.997 21.492 1.00 90.88 386 PHE A N 1
ATOM 3078 C CA . PHE A 1 386 ? -23.479 3.884 22.068 1.00 90.88 386 PHE A CA 1
ATOM 3079 C C . PHE A 1 386 ? -24.765 3.126 22.416 1.00 90.88 386 PHE A C 1
ATOM 3081 O O . PHE A 1 386 ? -25.271 3.254 23.531 1.00 90.88 386 PHE A O 1
ATOM 3088 N N . ASP A 1 387 ? -25.272 2.302 21.498 1.00 90.44 387 ASP A N 1
ATOM 3089 C CA . ASP A 1 387 ? -26.481 1.514 21.731 1.00 90.44 387 ASP A CA 1
ATOM 3090 C C . ASP A 1 387 ? -26.271 0.458 22.829 1.00 90.44 387 ASP A C 1
ATOM 3092 O O . ASP A 1 387 ? -27.054 0.396 23.776 1.00 90.44 387 ASP A O 1
ATOM 3096 N N . LEU A 1 388 ? -25.163 -0.294 22.797 1.00 90.25 388 LEU A N 1
ATOM 3097 C CA . LEU A 1 388 ? -24.846 -1.287 23.830 1.00 90.25 388 LEU A CA 1
ATOM 3098 C C . LEU A 1 388 ? -24.699 -0.647 25.218 1.00 90.25 388 LEU A C 1
ATOM 3100 O O . LEU A 1 388 ? -25.232 -1.171 26.199 1.00 90.25 388 LEU A O 1
ATOM 3104 N N . ASN A 1 389 ? -24.020 0.500 25.310 1.00 89.25 389 ASN A N 1
ATOM 3105 C CA . ASN A 1 389 ? -23.893 1.254 26.557 1.00 89.25 389 ASN A CA 1
ATOM 3106 C C . ASN A 1 389 ? -25.259 1.722 27.063 1.00 89.25 389 ASN A C 1
ATOM 3108 O O . ASN A 1 389 ? -25.548 1.591 28.253 1.00 89.25 389 ASN A O 1
ATOM 3112 N N . ASN A 1 390 ? -26.127 2.208 26.176 1.00 87.50 390 ASN A N 1
ATOM 3113 C CA . ASN A 1 390 ? -27.479 2.620 26.544 1.00 87.50 390 ASN A CA 1
ATOM 3114 C C . ASN A 1 390 ? -28.326 1.470 27.071 1.00 87.50 390 ASN A C 1
ATOM 3116 O O . ASN A 1 390 ? -29.023 1.647 28.071 1.00 87.50 390 ASN A O 1
ATOM 3120 N N . GLN A 1 391 ? -28.244 0.291 26.455 1.00 88.06 391 GLN A N 1
ATOM 3121 C CA . GLN A 1 391 ? -28.942 -0.893 26.953 1.00 88.06 391 GLN A CA 1
ATOM 3122 C C . GLN A 1 391 ? -28.385 -1.322 28.317 1.00 88.06 391 GLN A C 1
ATOM 3124 O O . GLN A 1 391 ? -29.143 -1.479 29.276 1.00 88.06 391 GLN A O 1
ATOM 3129 N N . ALA A 1 392 ? -27.059 -1.429 28.453 1.00 87.00 392 ALA A N 1
ATOM 3130 C CA . ALA A 1 392 ? -26.411 -1.849 29.696 1.00 87.00 392 ALA A CA 1
ATOM 3131 C C . ALA A 1 392 ? -26.688 -0.882 30.863 1.00 87.00 392 ALA A C 1
ATOM 3133 O O . ALA A 1 392 ? -27.080 -1.303 31.955 1.00 87.00 392 ALA A O 1
ATOM 3134 N N . PHE A 1 393 ? -26.540 0.426 30.644 1.00 86.56 393 PHE A N 1
ATOM 3135 C CA . PHE A 1 393 ? -26.844 1.437 31.658 1.00 86.56 393 PHE A CA 1
ATOM 3136 C C . PHE A 1 393 ? -28.347 1.603 31.892 1.00 86.56 393 PHE A C 1
ATOM 3138 O O . PHE A 1 393 ? -28.759 1.901 33.016 1.00 86.56 393 PHE A O 1
ATOM 3145 N N . GLY A 1 394 ? -29.176 1.365 30.874 1.00 84.00 394 GLY A N 1
ATOM 3146 C CA . GLY A 1 394 ? -30.631 1.320 30.991 1.00 84.00 394 GLY A CA 1
ATOM 3147 C C . GLY A 1 394 ? -31.090 0.246 31.974 1.00 84.00 394 GLY A C 1
ATOM 3148 O O . GLY A 1 394 ? -31.912 0.526 32.850 1.00 84.00 394 GLY A O 1
ATOM 3149 N N . VAL A 1 395 ? -30.488 -0.943 31.906 1.00 85.12 395 VAL A N 1
ATOM 3150 C CA . VAL A 1 395 ? -30.716 -2.025 32.873 1.00 85.12 395 VAL A CA 1
ATOM 3151 C C . VAL A 1 395 ? -30.317 -1.597 34.280 1.00 85.12 395 VAL A C 1
ATOM 3153 O O . VAL A 1 395 ? -31.131 -1.705 35.190 1.00 85.12 395 VAL A O 1
ATOM 3156 N N . ILE A 1 396 ? -29.114 -1.045 34.473 1.00 83.88 396 ILE A N 1
ATOM 3157 C CA . ILE A 1 396 ? -28.651 -0.599 35.803 1.00 83.88 396 ILE A CA 1
ATOM 3158 C C . ILE A 1 396 ? -29.590 0.466 36.383 1.00 83.88 396 ILE A C 1
ATOM 3160 O O . ILE A 1 396 ? -29.926 0.430 37.568 1.00 83.88 396 ILE A O 1
ATOM 3164 N N . LYS A 1 397 ? -30.048 1.402 35.548 1.00 85.25 397 LYS A N 1
ATOM 3165 C CA . LYS A 1 397 ? -31.018 2.424 35.944 1.00 85.25 397 LYS A CA 1
ATOM 3166 C C . LYS A 1 397 ? -32.345 1.799 36.373 1.00 85.25 397 LYS A C 1
ATOM 3168 O O . LYS A 1 397 ? -32.874 2.194 37.408 1.00 85.25 397 LYS A O 1
ATOM 3173 N N . SER A 1 398 ? -32.871 0.850 35.601 1.00 81.56 398 SER A N 1
ATOM 3174 C CA . SER A 1 398 ? -34.110 0.146 35.947 1.00 81.56 398 SER A CA 1
ATOM 3175 C C . SER A 1 398 ? -33.962 -0.614 37.263 1.00 81.56 398 SER A C 1
ATOM 3177 O O . SER A 1 398 ? -34.788 -0.454 38.155 1.00 81.56 398 SER A O 1
ATOM 3179 N N . THR A 1 399 ? -32.840 -1.317 37.442 1.00 81.75 399 THR A N 1
ATOM 3180 C CA . THR A 1 399 ? -32.482 -1.990 38.694 1.00 81.75 399 THR A CA 1
ATOM 3181 C C . THR A 1 399 ? -32.503 -1.049 39.885 1.00 81.75 399 THR A C 1
ATOM 3183 O O . THR A 1 399 ? -33.123 -1.356 40.901 1.00 81.75 399 THR A O 1
ATOM 3186 N N . ALA A 1 400 ? -31.873 0.119 39.768 1.00 83.88 400 ALA A N 1
ATOM 3187 C CA . ALA A 1 400 ? -31.853 1.085 40.856 1.00 83.88 400 ALA A CA 1
ATOM 3188 C C . ALA A 1 400 ? -33.257 1.619 41.195 1.00 83.88 400 ALA A C 1
ATOM 3190 O O . ALA A 1 400 ? -33.561 1.781 42.374 1.00 83.88 400 ALA A O 1
ATOM 3191 N N . ILE A 1 401 ? -34.120 1.836 40.194 1.00 84.06 401 ILE A N 1
ATOM 3192 C CA . ILE A 1 401 ? -35.517 2.256 40.401 1.00 84.06 401 ILE A CA 1
ATOM 3193 C C . ILE A 1 401 ? -36.315 1.152 41.107 1.00 84.06 401 ILE A C 1
ATOM 3195 O O . ILE A 1 401 ? -36.934 1.422 42.133 1.00 84.06 401 ILE A O 1
ATOM 3199 N N . THR A 1 402 ? -36.250 -0.092 40.625 1.00 82.25 402 THR A N 1
ATOM 3200 C CA . THR A 1 402 ? -36.980 -1.226 41.215 1.00 82.25 402 THR A CA 1
ATOM 3201 C C . THR A 1 402 ? -36.553 -1.500 42.657 1.00 82.25 402 THR A C 1
ATOM 3203 O O . THR A 1 402 ? -37.401 -1.735 43.519 1.00 82.25 402 THR A O 1
ATOM 3206 N N . ILE A 1 403 ? -35.248 -1.447 42.953 1.00 81.00 403 ILE A N 1
ATOM 3207 C CA . ILE A 1 403 ? -34.754 -1.632 44.325 1.00 81.00 403 ILE A CA 1
ATOM 3208 C C . ILE A 1 403 ? -35.215 -0.471 45.214 1.00 81.00 403 ILE A C 1
ATOM 3210 O O . ILE A 1 403 ? -35.642 -0.718 46.340 1.00 81.00 403 ILE A O 1
ATOM 3214 N N . ASN A 1 404 ? -35.185 0.769 44.716 1.00 85.56 404 ASN A N 1
ATOM 3215 C CA . ASN A 1 404 ? -35.648 1.936 45.467 1.00 85.56 404 ASN A CA 1
ATOM 3216 C C . ASN A 1 404 ? -37.141 1.824 45.827 1.00 85.56 404 ASN A C 1
ATOM 3218 O O . ASN A 1 404 ? -37.501 1.985 46.986 1.00 85.56 404 ASN A O 1
ATOM 3222 N N . GLU A 1 405 ? -37.998 1.451 44.872 1.00 82.81 405 GLU A N 1
ATOM 3223 C CA . GLU A 1 405 ? -39.431 1.212 45.121 1.00 82.81 405 GLU A CA 1
ATOM 3224 C C . GLU A 1 405 ? -39.672 0.062 46.114 1.00 82.81 405 GLU A C 1
ATOM 3226 O O . GLU A 1 405 ? -40.565 0.130 46.961 1.00 82.81 405 GLU A O 1
ATOM 3231 N N . THR A 1 406 ? -38.861 -0.997 46.045 1.00 81.19 406 THR A N 1
ATOM 3232 C CA . THR A 1 406 ? -38.961 -2.140 46.966 1.00 81.19 406 THR A CA 1
ATOM 3233 C C . THR A 1 406 ? -38.571 -1.748 48.392 1.00 81.19 406 THR A C 1
ATOM 3235 O O . THR A 1 406 ? -39.272 -2.116 49.333 1.00 81.19 406 THR A O 1
ATOM 3238 N N . LEU A 1 407 ? -37.485 -0.985 48.564 1.00 82.06 407 LEU A N 1
ATOM 3239 C CA . LEU A 1 407 ? -37.040 -0.484 49.871 1.00 82.06 407 LEU A CA 1
ATOM 3240 C C . LEU A 1 407 ? -38.123 0.368 50.533 1.00 82.06 407 LEU A C 1
ATOM 3242 O O . LEU A 1 407 ? -38.426 0.135 51.702 1.00 82.06 407 LEU A O 1
ATOM 3246 N N . THR A 1 408 ? -38.771 1.253 49.773 1.00 82.06 408 THR A N 1
ATOM 3247 C CA . THR A 1 408 ? -39.878 2.074 50.279 1.00 82.06 408 THR A CA 1
ATOM 3248 C C . THR A 1 408 ? -41.052 1.207 50.755 1.00 82.06 408 THR A C 1
ATOM 3250 O O . THR A 1 408 ? -41.548 1.402 51.863 1.00 82.06 408 THR A O 1
ATOM 3253 N N . ASN A 1 409 ? -41.436 0.172 49.995 1.00 79.62 409 ASN A N 1
ATOM 3254 C CA . ASN A 1 409 ? -42.497 -0.757 50.409 1.00 79.62 409 ASN A CA 1
ATOM 3255 C C . ASN A 1 409 ? -42.137 -1.551 51.679 1.00 79.62 409 ASN A C 1
ATOM 3257 O O . ASN A 1 409 ? -42.986 -1.750 52.548 1.00 79.62 409 ASN A O 1
ATOM 3261 N N . VAL A 1 410 ? -40.886 -2.008 51.806 1.00 77.00 410 VAL A N 1
ATOM 3262 C CA . VAL A 1 410 ? -40.407 -2.722 53.005 1.00 77.00 410 VAL A CA 1
ATOM 3263 C C 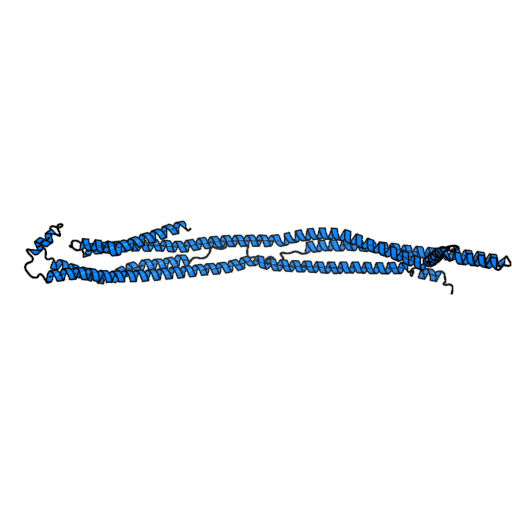. VAL A 1 410 ? -40.426 -1.802 54.224 1.00 77.00 410 VAL A C 1
ATOM 3265 O O . VAL A 1 410 ? -40.873 -2.202 55.298 1.00 77.00 410 VAL A O 1
ATOM 3268 N N . VAL A 1 411 ? -39.971 -0.561 54.061 1.00 82.12 411 VAL A N 1
ATOM 3269 C CA . VAL A 1 411 ? -40.002 0.471 55.102 1.00 82.12 411 VAL A CA 1
ATOM 3270 C C . VAL A 1 411 ? -41.426 0.708 55.607 1.00 82.12 411 VAL A C 1
ATOM 3272 O O . VAL A 1 411 ? -41.642 0.767 56.821 1.00 82.12 411 VAL A O 1
ATOM 3275 N N . ASP A 1 412 ? -42.398 0.801 54.702 1.00 81.69 412 ASP A N 1
ATOM 3276 C CA . ASP A 1 412 ? -43.794 1.034 55.067 1.00 81.69 412 ASP A CA 1
ATOM 3277 C C . ASP A 1 412 ? -44.410 -0.163 55.800 1.00 81.69 412 ASP A C 1
ATOM 3279 O O . ASP A 1 412 ? -45.056 0.034 56.832 1.00 81.69 412 ASP A O 1
ATOM 3283 N N . GLN A 1 413 ? -44.120 -1.398 55.372 1.00 76.62 413 GLN A N 1
ATOM 3284 C CA . GLN A 1 413 ? -44.558 -2.599 56.096 1.00 76.62 413 GLN A CA 1
ATOM 3285 C C . GLN A 1 413 ? -43.975 -2.671 57.507 1.00 76.62 413 GLN A C 1
ATOM 3287 O O . GLN A 1 413 ? -44.700 -2.967 58.456 1.00 76.62 413 GLN A O 1
ATOM 3292 N N . VAL A 1 414 ? -42.686 -2.354 57.679 1.00 77.19 414 VAL A N 1
ATOM 3293 C CA . VAL A 1 414 ? -42.055 -2.323 59.008 1.00 77.19 414 VAL A CA 1
ATOM 3294 C C . VAL A 1 414 ? -42.733 -1.281 59.902 1.00 77.19 414 VAL A C 1
ATOM 3296 O O . VAL A 1 414 ? -43.010 -1.564 61.068 1.00 77.19 414 VAL A O 1
ATOM 3299 N N . ARG A 1 415 ? -43.050 -0.088 59.381 1.00 80.81 415 ARG A N 1
ATOM 3300 C CA . ARG A 1 415 ? -43.762 0.952 60.147 1.00 80.81 415 ARG A CA 1
ATOM 3301 C C . ARG A 1 415 ? -45.175 0.518 60.538 1.00 80.81 415 ARG A C 1
ATOM 3303 O O . ARG A 1 415 ? -45.566 0.712 61.691 1.00 80.81 415 ARG A O 1
ATOM 3310 N N . GLU A 1 416 ? -45.928 -0.064 59.608 1.00 81.56 416 GLU A N 1
ATOM 3311 C CA . GLU A 1 416 ? -47.295 -0.547 59.843 1.00 81.56 416 GLU A CA 1
ATOM 3312 C C . GLU A 1 416 ? -47.328 -1.661 60.897 1.00 81.56 416 GLU A C 1
ATOM 3314 O O . GLU A 1 416 ? -48.154 -1.639 61.816 1.00 81.56 416 GLU A O 1
ATOM 3319 N N . LEU A 1 417 ? -46.375 -2.591 60.831 1.00 72.81 417 LEU A N 1
ATOM 3320 C CA . LEU A 1 417 ? -46.226 -3.675 61.800 1.00 72.81 417 LEU A CA 1
ATOM 3321 C C . LEU A 1 417 ? -45.954 -3.164 63.218 1.00 72.81 417 LEU A C 1
ATOM 3323 O O . LEU A 1 417 ? -46.575 -3.644 64.166 1.00 72.81 417 LEU A O 1
ATOM 3327 N N . VAL A 1 418 ? -45.095 -2.154 63.382 1.00 76.88 418 VAL A N 1
ATOM 3328 C CA . VAL A 1 418 ? -44.819 -1.548 64.700 1.00 76.88 418 VAL A CA 1
ATOM 3329 C C . VAL A 1 418 ? -46.081 -0.957 65.314 1.00 76.88 418 VAL A C 1
ATOM 3331 O O . VAL A 1 418 ? -46.353 -1.175 66.493 1.00 76.88 418 VAL A O 1
ATOM 3334 N N . VAL A 1 419 ? -46.874 -0.239 64.517 1.00 80.31 419 VAL A N 1
ATOM 3335 C CA . VAL A 1 419 ? -48.151 0.331 64.970 1.00 80.31 419 VAL A CA 1
ATOM 3336 C C . VAL A 1 419 ? -49.162 -0.770 65.289 1.00 80.31 419 VAL A C 1
ATOM 3338 O O . VAL A 1 419 ? -49.897 -0.658 66.262 1.00 80.31 419 VAL A O 1
ATOM 3341 N N . THR A 1 420 ? -49.180 -1.857 64.522 1.00 78.38 420 THR A N 1
ATOM 3342 C CA . THR A 1 420 ? -50.129 -2.963 64.723 1.00 78.38 420 THR A CA 1
ATOM 3343 C C . THR A 1 420 ? -49.819 -3.779 65.981 1.00 78.38 420 THR A C 1
ATOM 3345 O O . THR A 1 420 ? -50.728 -4.152 66.722 1.00 78.38 420 THR A O 1
ATOM 3348 N N . VAL A 1 421 ? -48.539 -4.057 66.243 1.00 73.56 421 VAL A N 1
ATOM 3349 C CA . VAL A 1 421 ? -48.104 -4.903 67.367 1.00 73.56 421 VAL A CA 1
ATOM 3350 C C . VAL A 1 421 ? -48.006 -4.112 68.669 1.00 73.56 421 VAL A C 1
ATOM 3352 O O . VAL A 1 421 ? -48.392 -4.622 69.720 1.00 73.56 421 VAL A O 1
ATOM 3355 N N . LEU A 1 422 ? -47.493 -2.879 68.612 1.00 73.06 422 LEU A N 1
ATOM 3356 C CA . LEU A 1 422 ? -47.188 -2.067 69.796 1.00 73.06 422 LEU A CA 1
ATOM 3357 C C . LEU A 1 422 ? -48.118 -0.862 69.963 1.00 73.06 422 LEU A C 1
ATOM 3359 O O . LEU A 1 422 ? -47.975 -0.137 70.948 1.00 73.06 422 LEU A O 1
ATOM 3363 N N . GLY A 1 423 ? -49.067 -0.654 69.050 1.00 73.69 423 GLY A N 1
ATOM 3364 C CA . GLY A 1 423 ? -50.011 0.460 69.076 1.00 73.69 423 GLY A CA 1
ATOM 3365 C C . GLY A 1 423 ? -50.780 0.559 70.388 1.00 73.69 423 GLY A C 1
ATOM 3366 O O . GLY A 1 423 ? -51.417 -0.400 70.825 1.00 73.69 423 GLY A O 1
ATOM 3367 N N . GLY A 1 424 ? -50.720 1.726 71.026 1.00 69.19 424 GLY A N 1
ATOM 3368 C CA . GLY A 1 424 ? -51.390 1.983 72.302 1.00 69.19 424 GLY A CA 1
ATOM 3369 C C . GLY A 1 424 ? -50.699 1.365 73.523 1.00 69.19 424 GLY A C 1
ATOM 3370 O O . GLY A 1 424 ? -51.253 1.420 74.621 1.00 69.19 424 GLY A O 1
ATOM 3371 N N . THR A 1 425 ? -49.499 0.793 73.366 1.00 69.69 425 THR A N 1
ATOM 3372 C CA . THR A 1 425 ? -48.676 0.294 74.481 1.00 69.69 425 THR A CA 1
ATOM 3373 C C . THR A 1 425 ? -47.622 1.323 74.909 1.00 69.69 425 THR A C 1
ATOM 3375 O O . THR A 1 425 ? -47.199 2.169 74.123 1.00 69.69 425 THR A O 1
ATOM 3378 N N . LEU A 1 426 ? -47.112 1.214 76.146 1.00 71.12 426 LEU A N 1
ATOM 3379 C CA . LEU A 1 426 ? -45.996 2.044 76.644 1.00 71.12 426 LEU A CA 1
ATOM 3380 C C . LEU A 1 426 ? -44.699 1.861 75.818 1.00 71.12 426 LEU A C 1
ATOM 3382 O O . LEU A 1 426 ? -43.785 2.678 75.895 1.00 71.12 426 LEU A O 1
ATOM 3386 N N . LEU A 1 427 ? -44.611 0.780 75.036 1.00 69.50 427 LEU A N 1
ATOM 3387 C CA . LEU A 1 427 ? -43.436 0.402 74.251 1.00 69.50 427 LEU A CA 1
ATOM 3388 C C . LEU A 1 427 ? -43.469 0.945 72.815 1.00 69.50 427 LEU A C 1
ATOM 3390 O O . LEU A 1 427 ? -42.464 0.834 72.117 1.00 69.50 427 LEU A O 1
ATOM 3394 N N . GLU A 1 428 ? -44.571 1.564 72.380 1.00 75.94 428 GLU A N 1
ATOM 3395 C CA . GLU A 1 428 ? -44.732 2.053 71.006 1.00 75.94 428 GLU A CA 1
ATOM 3396 C C . GLU A 1 428 ? -43.680 3.105 70.628 1.00 75.94 428 GLU A C 1
ATOM 3398 O O . GLU A 1 428 ? -42.972 2.948 69.634 1.00 75.94 428 GLU A O 1
ATOM 3403 N N . ALA A 1 429 ? -43.554 4.171 71.427 1.00 77.56 429 ALA A N 1
ATOM 3404 C CA . ALA A 1 429 ? -42.624 5.264 71.144 1.00 77.56 429 ALA A CA 1
ATOM 3405 C C . ALA A 1 429 ? -41.147 4.819 71.222 1.00 77.56 429 ALA A C 1
ATOM 3407 O O . ALA A 1 429 ? -40.421 5.044 70.253 1.00 77.56 429 ALA A O 1
ATOM 3408 N N . PRO A 1 430 ? -40.697 4.098 72.274 1.00 75.88 430 PRO A N 1
ATOM 3409 C CA . PRO A 1 430 ? -39.334 3.563 72.317 1.00 75.88 430 PRO A CA 1
ATOM 3410 C C . PRO A 1 430 ? -39.009 2.594 71.170 1.00 75.88 430 PRO A C 1
ATOM 3412 O O . PRO A 1 430 ? -37.882 2.584 70.678 1.00 75.88 430 PRO A O 1
ATOM 3415 N N . ALA A 1 431 ? -39.973 1.781 70.722 1.00 73.75 431 ALA A N 1
ATOM 3416 C CA . ALA A 1 431 ? -39.763 0.856 69.610 1.00 73.75 431 ALA A CA 1
ATOM 3417 C C . ALA A 1 431 ? -39.688 1.571 68.256 1.00 73.75 431 ALA A C 1
ATOM 3419 O O . ALA A 1 431 ? -38.844 1.216 67.431 1.00 73.75 431 ALA A O 1
ATOM 3420 N N . LYS A 1 432 ? -40.518 2.601 68.041 1.00 80.19 432 LYS A N 1
ATOM 3421 C CA . LYS A 1 432 ? -40.440 3.466 66.856 1.00 80.19 432 LYS A CA 1
ATOM 3422 C C . LYS A 1 432 ? -39.076 4.148 66.755 1.00 80.19 432 LYS A C 1
ATOM 3424 O O . LYS A 1 432 ? -38.450 4.054 65.704 1.00 80.19 432 LYS A O 1
ATOM 3429 N N . ASP A 1 433 ? -38.581 4.739 67.842 1.00 82.06 433 ASP A N 1
ATOM 3430 C CA . ASP A 1 433 ? -37.262 5.391 67.863 1.00 82.06 433 ASP A CA 1
ATOM 3431 C C . ASP A 1 433 ? -36.119 4.397 67.612 1.00 82.06 433 ASP A C 1
ATOM 3433 O O . ASP A 1 433 ? -35.186 4.678 66.852 1.00 82.06 433 ASP A O 1
ATOM 3437 N N . LEU A 1 434 ? -36.203 3.199 68.200 1.00 80.62 434 LEU A N 1
ATOM 3438 C CA . LEU A 1 434 ? -35.208 2.145 68.004 1.00 80.62 434 LEU A CA 1
ATOM 3439 C C . LEU A 1 434 ? -35.158 1.670 66.544 1.00 80.62 434 LEU A C 1
ATOM 3441 O O . LEU A 1 434 ? -34.073 1.529 65.977 1.00 80.62 434 LEU A O 1
ATOM 3445 N N . ILE A 1 435 ? -36.317 1.425 65.930 1.00 80.00 435 ILE A N 1
ATOM 3446 C CA . ILE A 1 435 ? -36.421 0.966 64.537 1.00 80.00 435 ILE A CA 1
ATOM 3447 C C . ILE A 1 435 ? -36.018 2.074 63.567 1.00 80.00 435 ILE A C 1
ATOM 3449 O O . ILE A 1 435 ? -35.293 1.800 62.605 1.00 80.00 435 ILE A O 1
ATOM 3453 N N . GLN A 1 436 ? -36.400 3.322 63.857 1.00 82.94 436 GLN A N 1
ATOM 3454 C CA . GLN A 1 436 ? -35.962 4.479 63.086 1.00 82.94 436 GLN A CA 1
ATOM 3455 C C . GLN A 1 436 ? -34.435 4.560 63.052 1.00 82.94 436 GLN A C 1
ATOM 3457 O O . GLN A 1 436 ? -33.840 4.608 61.979 1.00 82.94 436 GLN A O 1
ATOM 3462 N N . CYS A 1 437 ? -33.788 4.499 64.217 1.00 81.75 437 CYS A N 1
ATOM 3463 C CA . CYS A 1 437 ? -32.340 4.650 64.327 1.00 81.75 437 CYS A CA 1
ATOM 3464 C C . CYS A 1 437 ? -31.556 3.460 63.746 1.00 81.75 437 CYS A C 1
ATOM 3466 O O . CYS A 1 437 ? -30.556 3.650 63.049 1.00 81.75 437 CYS A O 1
ATOM 3468 N N . LEU A 1 438 ? -31.989 2.226 64.022 1.00 78.19 438 LEU A N 1
ATOM 3469 C CA . LEU A 1 438 ? -31.209 1.032 63.681 1.00 78.19 438 LEU A CA 1
ATOM 3470 C C . LEU A 1 438 ? -31.443 0.513 62.259 1.00 78.19 438 LEU A C 1
ATOM 3472 O O . LEU A 1 438 ? -30.514 -0.074 61.700 1.00 78.19 438 LEU A O 1
ATOM 3476 N N . LEU A 1 439 ? -32.624 0.730 61.672 1.00 80.56 439 LEU A N 1
ATOM 3477 C CA . LEU A 1 439 ? -32.990 0.167 60.366 1.00 80.56 439 LEU A CA 1
ATOM 3478 C C . LEU A 1 439 ? -33.412 1.234 59.357 1.00 80.56 439 LEU A C 1
ATOM 3480 O O . LEU A 1 439 ? -32.815 1.287 58.282 1.00 80.56 439 LEU A O 1
ATOM 3484 N N . LEU A 1 440 ? -34.360 2.115 59.691 1.00 82.25 440 LEU A N 1
ATOM 3485 C CA . LEU A 1 440 ? -34.903 3.070 58.712 1.00 82.25 440 LEU A CA 1
ATOM 3486 C C . LEU A 1 440 ? -33.836 4.054 58.216 1.00 82.25 440 LEU A C 1
ATOM 3488 O O . LEU A 1 440 ? -33.653 4.169 57.010 1.00 82.25 440 LEU A O 1
ATOM 3492 N N . THR A 1 441 ? -33.023 4.639 59.104 1.00 85.12 441 THR A N 1
ATOM 3493 C CA . THR A 1 441 ? -31.909 5.524 58.702 1.00 85.12 441 THR A CA 1
ATOM 3494 C C . THR A 1 441 ? -30.906 4.825 57.772 1.00 85.12 441 THR A C 1
ATOM 3496 O O . THR A 1 441 ? -30.283 5.455 56.919 1.00 85.12 441 THR A O 1
ATOM 3499 N N . LYS A 1 442 ? -30.706 3.506 57.907 1.00 84.19 442 LYS A N 1
ATOM 3500 C CA . LYS A 1 442 ? -29.809 2.754 57.012 1.00 84.19 442 LYS A CA 1
ATOM 3501 C C . LYS A 1 442 ? -30.433 2.555 55.636 1.00 84.19 442 LYS A C 1
ATOM 3503 O O . LYS A 1 442 ? -29.726 2.704 54.645 1.00 84.19 442 LYS A O 1
ATOM 3508 N N . ILE A 1 443 ? -31.728 2.246 55.586 1.00 84.44 443 ILE A N 1
ATOM 3509 C CA . ILE A 1 443 ? -32.470 2.110 54.331 1.00 84.44 443 ILE A CA 1
ATOM 3510 C C . ILE A 1 443 ? -32.533 3.454 53.598 1.00 84.44 443 ILE A C 1
ATOM 3512 O O . ILE A 1 443 ? -32.195 3.497 52.421 1.00 84.44 443 ILE A O 1
ATOM 3516 N N . GLU A 1 444 ? -32.822 4.552 54.297 1.00 85.44 444 GLU A N 1
ATOM 3517 C CA . GLU A 1 444 ? -32.835 5.908 53.726 1.00 85.44 444 GLU A CA 1
ATOM 3518 C C . GLU A 1 444 ? -31.488 6.268 53.069 1.00 85.44 444 GLU A C 1
ATOM 3520 O O . GLU A 1 444 ? -31.445 6.837 51.978 1.00 85.44 444 GLU A O 1
ATOM 3525 N N . ASN A 1 445 ? -30.361 5.883 53.682 1.00 86.44 445 ASN A N 1
ATOM 3526 C CA . ASN A 1 445 ? -29.037 6.080 53.079 1.00 86.44 445 ASN A CA 1
ATOM 3527 C C . ASN A 1 445 ? -28.831 5.240 51.802 1.00 86.44 445 ASN A C 1
ATOM 3529 O O . ASN A 1 445 ? -28.155 5.688 50.874 1.00 86.44 445 ASN A O 1
ATOM 3533 N N . ILE A 1 446 ? -29.405 4.034 51.732 1.00 86.31 446 ILE A N 1
ATOM 3534 C CA . ILE A 1 446 ? -29.363 3.188 50.528 1.00 86.31 446 ILE A CA 1
ATOM 3535 C C . ILE A 1 446 ? -30.242 3.791 49.425 1.00 86.31 446 ILE A C 1
ATOM 3537 O O . ILE A 1 446 ? -29.781 3.905 48.291 1.00 86.31 446 ILE A O 1
ATOM 3541 N N . GLU A 1 447 ? -31.458 4.238 49.747 1.00 85.56 447 GLU A N 1
ATOM 3542 C CA . GLU A 1 447 ? -32.366 4.923 48.813 1.00 85.56 447 GLU A CA 1
ATOM 3543 C C . GLU A 1 447 ? -31.714 6.182 48.210 1.00 85.56 447 GLU A C 1
ATOM 3545 O O . GLU A 1 447 ? -31.758 6.404 46.995 1.00 85.56 447 GLU A O 1
ATOM 3550 N N . GLN A 1 448 ? -31.006 6.974 49.026 1.00 88.56 448 GLN A N 1
ATOM 3551 C CA . GLN A 1 448 ? -30.214 8.113 48.543 1.00 88.56 448 GLN A CA 1
ATOM 3552 C C . GLN A 1 448 ? -29.099 7.682 47.582 1.00 88.56 448 GLN A C 1
ATOM 3554 O O . GLN A 1 448 ? -28.898 8.316 46.542 1.00 88.56 448 GLN A O 1
ATOM 3559 N N . GLY A 1 449 ? -28.394 6.591 47.893 1.00 86.81 449 GLY A N 1
ATOM 3560 C CA . GLY A 1 449 ? -27.374 6.014 47.017 1.00 86.81 449 GLY A CA 1
ATOM 3561 C C . GLY A 1 449 ? -27.939 5.563 45.667 1.00 86.81 449 GLY A C 1
ATOM 3562 O O . GLY A 1 449 ? -27.382 5.899 44.622 1.00 86.81 449 GLY A O 1
ATOM 3563 N N . LEU A 1 450 ? -29.078 4.867 45.665 1.00 86.38 450 LEU A N 1
ATOM 3564 C CA . LEU A 1 450 ? -29.765 4.432 44.442 1.00 86.38 450 LEU A CA 1
ATOM 3565 C C . LEU A 1 450 ? -30.246 5.627 43.611 1.00 86.38 450 LEU A C 1
ATOM 3567 O O . LEU A 1 450 ? -30.033 5.669 42.398 1.00 86.38 450 LEU A O 1
ATOM 3571 N N . THR A 1 451 ? -30.804 6.647 44.265 1.00 87.38 451 THR A N 1
ATOM 3572 C CA . THR A 1 451 ? -31.213 7.902 43.617 1.00 87.38 451 THR A CA 1
ATOM 3573 C C . THR A 1 451 ? -30.017 8.615 42.977 1.00 87.38 451 THR A C 1
ATOM 3575 O O . THR A 1 451 ? -30.105 9.109 41.847 1.00 87.38 451 THR A O 1
ATOM 3578 N N . TRP A 1 452 ? -28.863 8.624 43.653 1.00 88.94 452 TRP A N 1
ATOM 3579 C CA . TRP A 1 452 ? -27.621 9.165 43.104 1.00 88.94 452 TRP A CA 1
ATOM 3580 C C . TRP A 1 452 ? -27.168 8.398 41.854 1.00 88.94 452 TRP A C 1
ATOM 3582 O O . TRP A 1 452 ? -26.876 9.038 40.839 1.00 88.94 452 TRP A O 1
ATOM 3592 N N . ILE A 1 453 ? -27.188 7.059 41.880 1.00 85.88 453 ILE A N 1
ATOM 3593 C CA . ILE A 1 453 ? -26.844 6.207 40.725 1.00 85.88 453 ILE A CA 1
ATOM 3594 C C . ILE A 1 453 ? -27.724 6.558 39.518 1.00 85.88 453 ILE A C 1
ATOM 3596 O O . ILE A 1 453 ? -27.204 6.855 38.439 1.00 85.88 453 ILE A O 1
ATOM 3600 N N . VAL A 1 454 ? -29.048 6.612 39.705 1.00 85.94 454 VAL A N 1
ATOM 3601 C CA . VAL A 1 454 ? -30.008 6.966 38.641 1.00 85.94 454 VAL A CA 1
ATOM 3602 C C . VAL A 1 454 ? -29.715 8.353 38.061 1.00 85.94 454 VAL A C 1
ATOM 3604 O O . VAL A 1 454 ? -29.776 8.543 36.843 1.00 85.94 454 VAL A O 1
ATOM 3607 N N . SER A 1 455 ? -29.369 9.325 38.912 1.00 86.69 455 SER A N 1
ATOM 3608 C CA . SER A 1 455 ? -29.069 10.694 38.477 1.00 86.69 455 SER A CA 1
ATOM 3609 C C . SER A 1 455 ? -27.796 10.792 37.633 1.00 86.69 455 SER A C 1
ATOM 3611 O O . SER A 1 455 ? -27.763 11.553 36.666 1.00 86.69 455 SER A O 1
ATOM 3613 N N . LYS A 1 456 ? -26.761 10.008 37.964 1.00 84.88 456 LYS A N 1
ATOM 3614 C CA . LYS A 1 456 ? -25.465 10.046 37.276 1.00 84.88 456 LYS A CA 1
ATOM 3615 C C . LYS A 1 456 ? -25.487 9.309 35.953 1.00 84.88 456 LYS A C 1
ATOM 3617 O O . LYS A 1 456 ? -24.981 9.850 34.975 1.00 84.88 456 LYS A O 1
ATOM 3622 N N . ILE A 1 457 ? -26.167 8.167 35.887 1.00 79.62 457 ILE A N 1
ATOM 3623 C CA . ILE A 1 457 ? -26.345 7.422 34.634 1.00 79.62 457 ILE A CA 1
ATOM 3624 C C . ILE A 1 457 ? -27.027 8.289 33.564 1.00 79.62 457 ILE A C 1
ATOM 3626 O O . ILE A 1 457 ? -26.659 8.231 32.397 1.00 79.62 457 ILE A O 1
ATOM 3630 N N . LYS A 1 458 ? -27.954 9.176 33.955 1.00 61.47 458 LYS A N 1
ATOM 3631 C CA . LYS A 1 458 ? -28.618 10.117 33.033 1.00 61.47 458 LYS A CA 1
ATOM 3632 C C . LYS A 1 458 ? -27.663 11.132 32.379 1.00 61.47 458 LYS A C 1
ATOM 3634 O O . LYS A 1 458 ? -28.011 11.693 31.350 1.00 61.47 458 LYS A O 1
ATOM 3639 N N . THR A 1 459 ? -26.507 11.400 32.986 1.00 54.69 459 THR A N 1
ATOM 3640 C CA . THR A 1 459 ? -25.517 12.381 32.498 1.00 54.69 459 THR A CA 1
ATOM 3641 C C . THR A 1 459 ? -24.330 11.758 31.765 1.00 54.69 459 THR A C 1
ATOM 3643 O O . THR A 1 459 ? -23.489 12.492 31.261 1.00 54.69 459 THR A O 1
ATOM 3646 N N . SER A 1 460 ? -24.229 10.428 31.761 1.00 49.09 460 SER A N 1
ATOM 3647 C CA . SER A 1 460 ? -23.097 9.679 31.196 1.00 49.09 460 SER A CA 1
ATOM 3648 C C . SER A 1 460 ? -23.350 9.152 29.782 1.00 49.09 460 SER A C 1
ATOM 3650 O O . SER A 1 460 ? -22.451 8.541 29.212 1.00 49.09 460 SER A O 1
ATOM 3652 N N . VAL A 1 461 ? -24.560 9.370 29.260 1.00 41.34 461 VAL A N 1
ATOM 3653 C CA . VAL A 1 461 ? -24.999 9.012 27.907 1.00 41.34 461 VAL A CA 1
ATOM 3654 C C . VAL A 1 461 ? -24.935 10.227 27.000 1.00 41.34 461 VAL A C 1
ATOM 3656 O O . VAL A 1 461 ? -25.458 11.285 27.428 1.00 41.34 461 VAL A O 1
#

InterPro domains:
  IPR026777 Plasma membrane fusion protein PRM1 [PF27758] (7-138)
  IPR026777 Plasma membrane fusion protein PRM1 [PF27758] (149-456)
  IPR026777 Plasma membrane fusion protein PRM1 [PTHR31030] (171-456)

Radius of gyration: 61.81 Å; chains: 1; bounding box: 130×35×176 Å

Sequence (461 aa):
MQTTLNERYALAWLEISTISILTVIGSLFYIISNITTFMTGSRSRLETVCDSINATSAQIYNAPSILLNATMVSMVTAKENIQRNLSTVVSVIESCVIWLVQMYKSTYRCLLGLAVHSVLSVVTQITGPLQKAAQGITSFVSGGDYMSGDWTRSLTDTQSKVDDWFKNDDDVIQKLIDKPFQLLHAQINDTLAGWEPPKYSSAPQLQEAQEQVCSSQDLIVSLDHVEFELKKYVYIFIGLLFGIMFFCILSNMFVIRSRHHRVTQARAMIVRLLRTTPTTPQECEKMLQAYTSADTFISWHEKSHPVYRLLHFMSHPIALYCLVVGIVGVITTFSLVWVLEMKSQQLYQDFTNQAQTWSMDASSQWTHTAALQYNNINYWINETEFDLNNQAFGVIKSTAITINETLTNVVDQVRELVVTVLGGTLLEAPAKDLIQCLLLTKIENIEQGLTWIVSKIKTSV

pLDDT: mean 78.24, std 13.6, range [36.5, 96.12]

Organism: NCBI:txi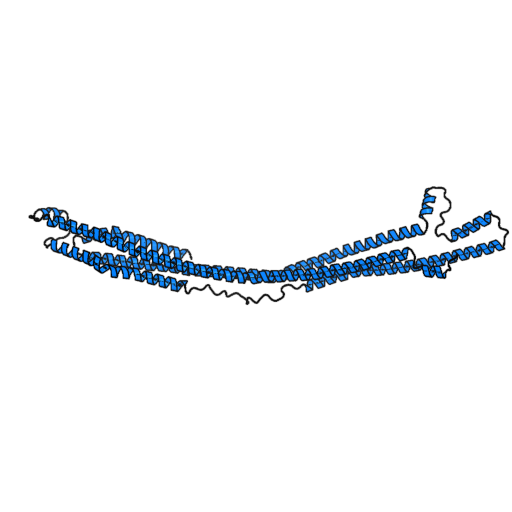d64648